Protein AF-0000000069439628 (afdb_homodimer)

pLDDT: mean 94.64, std 6.94, range [62.06, 98.88]

Radius of gyration: 26.9 Å; Cα contacts (8 Å, |Δi|>4): 1834; chains: 2; bounding box: 66×79×62 Å

Foldseek 3Di:
DLQVLLVVLLVVLLVCLVPQPVDDDPVSSVVSVQQSVLLLVQLLCCLVQADAQWWWKDWDAAPSNWAQADDNFKTKIKHKYFQAFKKKKKKFAWDALWKKKWKFPDDDQFLVDDTATPDIDTPVQADADPRRIGMAMEYQDDDDPVDGRYDHDDGGMIMMMIMGGHQPLPIDHMDMTMGTPVCPPHDDDDDDPVSSSSSSNSSSVSSNRRQSRRLNVCVVPEPVDDAQWKDFWDDDGRDHPFKTKIKYKHQADQQKKKKKKFADDPFSKKKKAKAASSSTGDPQLQFQRMHIPSQFDADPVRMGIAIEHCDDLQFRRYHHPVPGSMIMIMMMGGPDPDDGDSNRGMDMDMDGSVCVCVVDPPRVVGGDDPVRVNVSSVVSNVSSCVRVPD/DLQVLLVVLLVVLLVCLCPQPVDDDVVSSVVSVQQSVLLLVQLLCCLVQADAQWWWKDWDAAPSNWAQADDNFKTKIKHKYFQAFKKKKKKFAWDALWKKKWKFPDDDQFLVDDTATPDIDTPVQADADPRRIGMAMEYQDDDDPVDGRYDHDDGGMIMMMIMGGHQPLPIDHMDMTMGTPVCPPHDDDDDDPVSSSSSSNSSSVSSNRRQSRLLNPCVVPEPVDDAQWKDFWDDDGRDHPFKTKIKYKHQADQQKKKKKKFADDPFSKKKKAKAASSNTGDPQLQFQRMHIPSQFDADPVRMGIAIEHCDDLQFRRYHHPVPGSMIMIMMMGGPDPDDGDSNRGMDMDMDGSVCVCVVDPPRVVGGDDPVRRNVSSVVSNVSSCVRVPD

Sequence (780 aa):
MYSEAFTAAIVEAEELIVAAPHIETEADLLEGLQYLAQGIAACTHMAFHTDRDHPFLLSGTGPFTKMGLDNPDTLYFGARVSGEYEYVVTGKRGTTTDLSFQVLGGGDYTDKNVPGSAIAFDDREIHIDSDGSFEVRFGPAPADDSRPNYFTLGPGPAQLVMREVYSDWREQRGSLAIARVDTAGTAPAPLTKEQIEKRYASAGKQLVNRVKTWLQFPKWFYDNLPVNTMTEPRLTPGGLATQFSSVGHYDLADDQAMIITVPKSDAPYQGFQLGSLWYISLDYINHQTSLNSSQAQIDPDGNIRMVVSNTNPGVTNWIETLGHRRAYLQFRWQRADRQLTPADGPTVEVVAVGDIPAKLPHYSQNQISEEGWRSRIAERQTAIGARMLGMYSEAFTAAIVEAEELIVAAPHIETEADLLEGLQYLAQGIAACTHMAFHTDRDHPFLLSGTGPFTKMGLDNPDTLYFGARVSGEYEYVVTGKRGTTTDLSFQVLGGGDYTDKNVPGSAIAFDDREIHIDSDGSFEVRFGPAPADDSRPNYFTLGPGPAQLVMREVYSDWREQRGSLAIARVDTAGTAPAPLTKEQIEKRYASAGKQLVNRVKTWLQFPKWFYDNLPVNTMTEPRLTPGGLATQFSSVGHYDLADDQAMIITVPKSDAPYQGFQLGSLWYISLDYINHQTSLNSSQAQIDPDGNIRMVVSNTNPGVTNWIETLGHRRAYLQFRWQRADRQLTPADGPTVEVVAVGDIPAKLPHYSQNQISEEGWRSRIAERQTAIGARMLG

Nearest PDB structures (foldseek):
  6ans-assembly2_D  TM=8.707E-01  e=3.162E-33  Burkholderia cenocepacia J2315
  3u07-assembly2_B  TM=5.403E-01  e=5.918E-12  Vibrio parahaemolyticus
  3u07-assembly3_C  TM=5.170E-01  e=4.179E-11  Vibrio parahaemolyticus
  3vb9-assembly2_D  TM=4.791E-01  e=4.433E-11  Vibrio parahaemolyticus
  5mjv-assembly1_B  TM=2.381E-01  e=1.085E-01  Echovirus 22 (strain Harris)

Structure (mmCIF, N/CA/C/O backbone):
data_AF-0000000069439628-model_v1
#
loop_
_entity.id
_entity.type
_entity.pdbx_description
1 polymer 'DUF1214 domain-containing protein'
#
loop_
_atom_site.group_PDB
_atom_site.id
_atom_site.type_symbol
_atom_site.label_atom_id
_atom_site.label_alt_id
_atom_site.label_comp_id
_atom_site.label_asym_id
_atom_site.label_entity_id
_atom_site.label_seq_id
_atom_site.pdbx_PDB_ins_code
_atom_site.Cartn_x
_atom_site.Cartn_y
_atom_site.Cartn_z
_atom_site.occupancy
_atom_site.B_iso_or_equiv
_atom_site.auth_seq_id
_atom_site.auth_comp_id
_atom_site.auth_asym_id
_atom_site.auth_atom_id
_atom_site.pdbx_PDB_model_num
ATOM 1 N N . MET A 1 1 ? 16.312 -17.906 18.156 1 90.12 1 MET A N 1
ATOM 2 C CA . MET A 1 1 ? 15.172 -17.594 17.297 1 90.12 1 MET A CA 1
ATOM 3 C C . MET A 1 1 ? 15.531 -16.516 16.281 1 90.12 1 MET A C 1
ATOM 5 O O . MET A 1 1 ? 16.297 -15.602 16.578 1 90.12 1 MET A O 1
ATOM 9 N N . TYR A 1 2 ? 15.18 -16.641 15.102 1 94.56 2 TYR A N 1
ATOM 10 C CA . TYR A 1 2 ? 15.492 -15.711 14.016 1 94.56 2 TYR A CA 1
ATOM 11 C C . TYR A 1 2 ? 14.953 -14.312 14.32 1 94.56 2 TYR A C 1
ATOM 13 O O . TYR A 1 2 ? 15.57 -13.312 13.961 1 94.56 2 TYR A O 1
ATOM 21 N N . SER A 1 3 ? 13.875 -14.234 15.039 1 95.94 3 SER A N 1
ATOM 22 C CA . SER A 1 3 ? 13.188 -12.969 15.258 1 95.94 3 SER A CA 1
ATOM 23 C C . SER A 1 3 ? 13.609 -12.328 16.578 1 95.94 3 SER A C 1
ATOM 25 O O . SER A 1 3 ? 13.086 -11.281 16.969 1 95.94 3 SER A O 1
ATOM 27 N N . GLU A 1 4 ? 14.547 -12.898 17.281 1 97.31 4 GLU A N 1
ATOM 28 C CA . GLU A 1 4 ? 14.914 -12.453 18.609 1 97.31 4 GLU A CA 1
ATOM 29 C C . GLU A 1 4 ? 15.422 -11.016 18.594 1 97.31 4 GLU A C 1
ATOM 31 O O . GLU A 1 4 ? 15 -10.18 19.406 1 97.31 4 GLU A O 1
ATOM 36 N N . ALA A 1 5 ? 16.328 -10.75 17.641 1 97.5 5 ALA A N 1
ATOM 37 C CA . ALA A 1 5 ? 16.875 -9.398 17.547 1 97.5 5 ALA A CA 1
ATOM 38 C C . ALA A 1 5 ? 15.766 -8.375 17.266 1 97.5 5 ALA A C 1
ATOM 40 O O . ALA A 1 5 ? 15.797 -7.266 17.797 1 97.5 5 ALA A O 1
ATOM 41 N N . PHE A 1 6 ? 14.859 -8.766 16.469 1 98.62 6 PHE A N 1
ATOM 42 C CA . PHE A 1 6 ? 13.766 -7.875 16.109 1 98.62 6 PHE A CA 1
ATOM 43 C C . PHE A 1 6 ? 12.852 -7.629 17.297 1 98.62 6 PHE A C 1
ATOM 45 O O . PHE A 1 6 ? 12.492 -6.484 17.578 1 98.62 6 PHE A O 1
ATOM 52 N N . THR A 1 7 ? 12.43 -8.664 18.047 1 98.62 7 THR A N 1
ATOM 53 C CA . THR A 1 7 ? 11.539 -8.5 19.203 1 98.62 7 THR A CA 1
ATOM 54 C C . THR A 1 7 ? 12.227 -7.699 20.297 1 98.62 7 THR A C 1
ATOM 56 O O . THR A 1 7 ? 11.578 -6.895 20.984 1 98.62 7 THR A O 1
ATOM 59 N N . ALA A 1 8 ? 13.531 -7.922 20.5 1 98.5 8 ALA A N 1
ATOM 60 C CA . ALA A 1 8 ? 14.281 -7.117 21.469 1 98.5 8 ALA A CA 1
ATOM 61 C C . ALA A 1 8 ? 14.281 -5.645 21.062 1 98.5 8 ALA A C 1
ATOM 63 O O . ALA A 1 8 ? 14.188 -4.766 21.922 1 98.5 8 ALA A O 1
ATOM 64 N N . ALA A 1 9 ? 14.398 -5.383 19.781 1 98.75 9 ALA A N 1
ATOM 65 C CA . ALA A 1 9 ? 14.391 -4.012 19.266 1 98.75 9 ALA A CA 1
ATOM 66 C C . ALA A 1 9 ? 13.031 -3.355 19.484 1 98.75 9 ALA A C 1
ATOM 68 O O . ALA A 1 9 ? 12.953 -2.15 19.734 1 98.75 9 ALA A O 1
ATOM 69 N N . ILE A 1 10 ? 11.945 -4.117 19.375 1 98.81 10 ILE A N 1
ATOM 70 C CA . ILE A 1 10 ? 10.609 -3.588 19.625 1 98.81 10 ILE A CA 1
ATOM 71 C C . ILE A 1 10 ? 10.523 -3.113 21.078 1 98.81 10 ILE A C 1
ATOM 73 O O . ILE A 1 10 ? 10.008 -2.023 21.344 1 98.81 10 ILE A O 1
ATOM 77 N N . VAL A 1 11 ? 11.039 -3.904 21.969 1 98.44 11 VAL A N 1
ATOM 78 C CA . VAL A 1 11 ? 11.047 -3.557 23.391 1 98.44 11 VAL A CA 1
ATOM 79 C C . VAL A 1 11 ? 11.875 -2.295 23.609 1 98.44 11 VAL A C 1
ATOM 81 O O . VAL A 1 11 ? 11.445 -1.37 24.297 1 98.44 11 VAL A O 1
ATOM 84 N N . GLU A 1 12 ? 13.031 -2.262 23.016 1 98.69 12 GLU A N 1
ATOM 85 C CA . GLU A 1 12 ? 13.906 -1.095 23.125 1 98.69 12 GLU A CA 1
ATOM 86 C C . GLU A 1 12 ? 13.227 0.159 22.594 1 98.69 12 GLU A C 1
ATOM 88 O O . GLU A 1 12 ? 13.258 1.216 23.219 1 98.69 12 GLU A O 1
ATOM 93 N N . ALA A 1 13 ? 12.648 0.042 21.438 1 98.81 13 ALA A N 1
ATOM 94 C CA . ALA A 1 13 ? 11.945 1.172 20.844 1 98.81 13 ALA A CA 1
ATOM 95 C C . ALA A 1 13 ? 10.805 1.649 21.719 1 98.81 13 ALA A C 1
ATOM 97 O O . ALA A 1 13 ? 10.57 2.854 21.859 1 98.81 13 ALA A O 1
ATOM 98 N N . GLU A 1 14 ? 10.062 0.719 22.281 1 98.81 14 GLU A N 1
ATOM 99 C CA . GLU A 1 14 ? 8.984 1.09 23.203 1 98.81 14 GLU A CA 1
ATOM 100 C C . GLU A 1 14 ? 9.523 1.859 24.406 1 98.81 14 GLU A C 1
ATOM 102 O O . GLU A 1 14 ? 8.906 2.83 24.859 1 98.81 14 GLU A O 1
ATOM 107 N N . GLU A 1 15 ? 10.617 1.424 24.922 1 98.62 15 GLU A N 1
ATOM 108 C CA . GLU A 1 15 ? 11.234 2.113 26.062 1 98.62 15 GLU A CA 1
ATOM 109 C C . GLU A 1 15 ? 11.609 3.547 25.688 1 98.62 15 GLU A C 1
ATOM 111 O O . GLU A 1 15 ? 11.43 4.465 26.5 1 98.62 15 GLU A O 1
ATOM 116 N N . LEU A 1 16 ? 12.148 3.723 24.516 1 98.56 16 LEU A N 1
ATOM 117 C CA . LEU A 1 16 ? 12.469 5.062 24.031 1 98.56 16 LEU A CA 1
ATOM 118 C C . LEU A 1 16 ? 11.219 5.926 23.953 1 98.56 16 LEU A C 1
ATOM 120 O O . LEU A 1 16 ? 11.234 7.098 24.328 1 98.56 16 LEU A O 1
ATOM 124 N N . ILE A 1 17 ? 10.141 5.34 23.516 1 98.56 17 ILE A N 1
ATOM 125 C CA . ILE A 1 17 ? 8.891 6.062 23.359 1 98.56 17 ILE A CA 1
ATOM 126 C C . ILE A 1 17 ? 8.328 6.445 24.719 1 98.56 17 ILE A C 1
ATOM 128 O O . ILE A 1 17 ? 7.957 7.598 24.953 1 98.56 17 ILE A O 1
ATOM 132 N N . VAL A 1 18 ? 8.312 5.504 25.625 1 98.12 18 VAL A N 1
ATOM 133 C CA . VAL A 1 18 ? 7.746 5.734 26.953 1 98.12 18 VAL A CA 1
ATOM 134 C C . VAL A 1 18 ? 8.57 6.785 27.688 1 98.12 18 VAL A C 1
ATOM 136 O O . VAL A 1 18 ? 8.023 7.574 28.469 1 98.12 18 VAL A O 1
ATOM 139 N N . ALA A 1 19 ? 9.828 6.898 27.297 1 98.06 19 ALA A N 1
ATOM 140 C CA . ALA A 1 19 ? 10.734 7.793 28.016 1 98.06 19 ALA A CA 1
ATOM 141 C C . ALA A 1 19 ? 10.844 9.141 27.312 1 98.06 19 ALA A C 1
ATOM 143 O O . ALA A 1 19 ? 11.586 10.023 27.75 1 98.06 19 ALA A O 1
ATOM 144 N N . ALA A 1 20 ? 10.164 9.328 26.25 1 97.88 20 ALA A N 1
ATOM 145 C CA . ALA A 1 20 ? 10.312 10.555 25.469 1 97.88 20 ALA A CA 1
ATOM 146 C C . ALA A 1 20 ? 10.008 11.781 26.328 1 97.88 20 ALA A C 1
ATOM 148 O O . ALA A 1 20 ? 8.977 11.836 27 1 97.88 20 ALA A O 1
ATOM 149 N N . PRO A 1 21 ? 10.805 12.844 26.25 1 95.06 21 PRO A N 1
ATOM 150 C CA . PRO A 1 21 ? 10.727 13.953 27.188 1 95.06 21 PRO A CA 1
ATOM 151 C C . PRO A 1 21 ? 9.523 14.859 26.953 1 95.06 21 PRO A C 1
ATOM 153 O O . PRO A 1 21 ? 9.102 15.594 27.844 1 95.06 21 PRO A O 1
ATOM 156 N N . HIS A 1 22 ? 9 14.797 25.766 1 96.19 22 HIS A N 1
ATOM 157 C CA . HIS A 1 22 ? 7.926 15.742 25.484 1 96.19 22 HIS A CA 1
ATOM 158 C C . HIS A 1 22 ? 6.582 15.227 25.984 1 96.19 22 HIS A C 1
ATOM 160 O O . HIS A 1 22 ? 5.582 15.945 25.938 1 96.19 22 HIS A O 1
ATOM 166 N N . ILE A 1 23 ? 6.5 14.016 26.484 1 97.62 23 ILE A N 1
ATOM 167 C CA . ILE A 1 23 ? 5.242 13.445 26.953 1 97.62 23 ILE A CA 1
ATOM 168 C C . ILE A 1 23 ? 4.766 14.195 28.188 1 97.62 23 ILE A C 1
ATOM 170 O O . ILE A 1 23 ? 5.434 14.172 29.234 1 97.62 23 ILE A O 1
ATOM 174 N N . GLU A 1 24 ? 3.658 14.828 28.047 1 95.94 24 GLU A N 1
ATOM 175 C CA . GLU A 1 24 ? 3.049 15.555 29.156 1 95.94 24 GLU A CA 1
ATOM 176 C C . GLU A 1 24 ? 1.692 14.961 29.516 1 95.94 24 GLU A C 1
ATOM 178 O O . GLU A 1 24 ? 1.222 15.125 30.656 1 95.94 24 GLU A O 1
ATOM 183 N N . THR A 1 25 ? 1.059 14.359 28.641 1 96.25 25 THR A N 1
ATOM 184 C CA . THR A 1 25 ? -0.267 13.789 28.844 1 96.25 25 THR A CA 1
ATOM 185 C C . THR A 1 25 ? -0.292 12.32 28.406 1 96.25 25 THR A C 1
ATOM 187 O O . THR A 1 25 ? 0.618 11.859 27.719 1 96.25 25 THR A O 1
ATOM 190 N N . GLU A 1 26 ? -1.339 11.609 28.859 1 97.5 26 GLU A N 1
ATOM 191 C CA . GLU A 1 26 ? -1.538 10.242 28.391 1 97.5 26 GLU A CA 1
ATOM 192 C C . GLU A 1 26 ? -1.72 10.195 26.875 1 97.5 26 GLU A C 1
ATOM 194 O O . GLU A 1 26 ? -1.274 9.25 26.219 1 97.5 26 GLU A O 1
ATOM 199 N N . ALA A 1 27 ? -2.352 11.211 26.312 1 97.5 27 ALA A N 1
ATOM 200 C CA . ALA A 1 27 ? -2.576 11.273 24.875 1 97.5 27 ALA A CA 1
ATOM 201 C C . ALA A 1 27 ? -1.253 11.297 24.109 1 97.5 27 ALA A C 1
ATOM 203 O O . ALA A 1 27 ? -1.129 10.688 23.047 1 97.5 27 ALA A O 1
ATOM 204 N N . ASP A 1 28 ? -0.26 12 24.656 1 98.06 28 ASP A N 1
ATOM 205 C CA . ASP A 1 28 ? 1.065 12.031 24.047 1 98.06 28 ASP A CA 1
ATOM 206 C C . ASP A 1 28 ? 1.665 10.625 23.969 1 98.06 28 ASP A C 1
ATOM 208 O O . ASP A 1 28 ? 2.217 10.234 22.938 1 98.06 28 ASP A O 1
ATOM 212 N N . LEU A 1 29 ? 1.529 9.953 25.078 1 98.56 29 LEU A N 1
ATOM 213 C CA . LEU A 1 29 ? 2.08 8.609 25.156 1 98.56 29 LEU A CA 1
ATOM 214 C C . LEU A 1 29 ? 1.374 7.676 24.172 1 98.56 29 LEU A C 1
ATOM 216 O O . LEU A 1 29 ? 2.027 6.93 23.438 1 98.56 29 LEU A O 1
ATOM 220 N N . LEU A 1 30 ? 0.036 7.703 24.172 1 98.56 30 LEU A N 1
ATOM 221 C CA . LEU A 1 30 ? -0.745 6.801 23.328 1 98.56 30 LEU A CA 1
ATOM 222 C C . LEU A 1 30 ? -0.468 7.062 21.844 1 98.56 30 LEU A C 1
ATOM 224 O O . LEU A 1 30 ? -0.396 6.125 21.047 1 98.56 30 LEU A O 1
ATOM 228 N N . GLU A 1 31 ? -0.285 8.297 21.484 1 98.44 31 GLU A N 1
ATOM 229 C CA . GLU A 1 31 ? 0.115 8.633 20.125 1 98.44 31 GLU A CA 1
ATOM 230 C C . GLU A 1 31 ? 1.469 8.023 19.781 1 98.44 31 GLU A C 1
ATOM 232 O O . GLU A 1 31 ? 1.655 7.5 18.688 1 98.44 31 GLU A O 1
ATOM 237 N N . GLY A 1 32 ? 2.367 8.094 20.719 1 98.75 32 GLY A N 1
ATOM 238 C CA . GLY A 1 32 ? 3.678 7.488 20.531 1 98.75 32 GLY A CA 1
ATOM 239 C C . GLY A 1 32 ? 3.621 5.98 20.344 1 98.75 32 GLY A C 1
ATOM 240 O O . GLY A 1 32 ? 4.375 5.418 19.547 1 98.75 32 GLY A O 1
ATOM 241 N N . LEU A 1 33 ? 2.744 5.348 21.109 1 98.81 33 LEU A N 1
ATOM 242 C CA . LEU A 1 33 ? 2.617 3.898 21.016 1 98.81 33 LEU A CA 1
ATOM 243 C C . LEU A 1 33 ? 1.984 3.492 19.688 1 98.81 33 LEU A C 1
ATOM 245 O O . LEU A 1 33 ? 2.32 2.445 19.141 1 98.81 33 LEU A O 1
ATOM 249 N N . GLN A 1 34 ? 1.053 4.289 19.188 1 98.38 34 GLN A N 1
ATOM 250 C CA . GLN A 1 34 ? 0.552 4.062 17.844 1 98.38 34 GLN A CA 1
ATOM 251 C C . GLN A 1 34 ? 1.653 4.27 16.812 1 98.38 34 GLN A C 1
ATOM 253 O O . GLN A 1 34 ? 1.745 3.52 15.828 1 98.38 34 GLN A O 1
ATOM 258 N N . TYR A 1 35 ? 2.443 5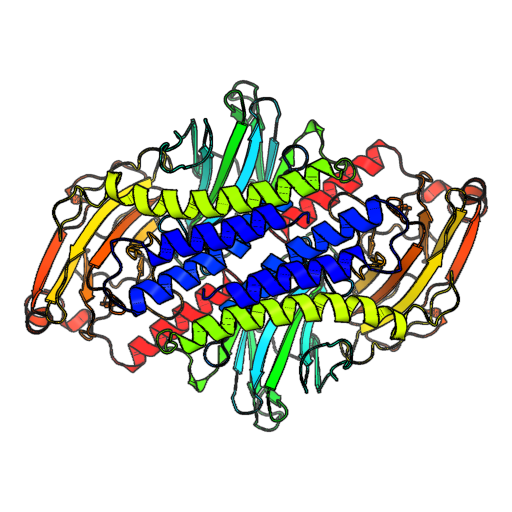.277 17.031 1 98.62 35 TYR A N 1
ATOM 259 C CA . TYR A 1 35 ? 3.596 5.543 16.172 1 98.62 35 TYR A CA 1
ATOM 260 C C . TYR A 1 35 ? 4.543 4.352 16.156 1 98.62 35 TYR A C 1
ATOM 262 O O . TYR A 1 35 ? 5.062 3.982 15.094 1 98.62 35 TYR A O 1
ATOM 270 N N . LEU A 1 36 ? 4.77 3.723 17.25 1 98.81 36 LEU A N 1
ATOM 271 C CA . LEU A 1 36 ? 5.609 2.533 17.359 1 98.81 36 LEU A CA 1
ATOM 272 C C . LEU A 1 36 ? 5.074 1.406 16.484 1 98.81 36 LEU A C 1
ATOM 274 O O . LEU A 1 36 ? 5.828 0.795 15.727 1 98.81 36 LEU A O 1
ATOM 278 N N . ALA A 1 37 ? 3.775 1.158 16.578 1 98.81 37 ALA A N 1
ATOM 279 C CA . ALA A 1 37 ? 3.156 0.092 15.789 1 98.81 37 ALA A CA 1
ATOM 280 C C . ALA A 1 37 ? 3.332 0.337 14.297 1 98.81 37 ALA A C 1
ATOM 282 O O . ALA A 1 37 ? 3.631 -0.589 13.539 1 98.81 37 ALA A O 1
ATOM 283 N N . GLN A 1 38 ? 3.16 1.583 13.906 1 98.25 38 GLN A N 1
ATOM 284 C CA . GLN A 1 38 ? 3.354 1.943 12.5 1 98.25 38 GLN A CA 1
ATOM 285 C C . GLN A 1 38 ? 4.797 1.711 12.07 1 98.25 38 GLN A C 1
ATOM 287 O O . GLN A 1 38 ? 5.047 1.236 10.953 1 98.25 38 GLN A O 1
ATOM 292 N N . GLY A 1 39 ? 5.691 2.027 12.93 1 98.62 39 GLY A N 1
ATOM 293 C CA . GLY A 1 39 ? 7.098 1.789 12.656 1 98.62 39 GLY A CA 1
ATOM 294 C C . GLY A 1 39 ? 7.441 0.317 12.531 1 98.62 39 GLY A C 1
ATOM 295 O O . GLY A 1 39 ? 8.266 -0.066 11.695 1 98.62 39 GLY A O 1
ATOM 296 N N . ILE A 1 40 ? 6.844 -0.513 13.422 1 98.81 40 ILE A N 1
ATOM 297 C CA . ILE A 1 40 ? 7.066 -1.953 13.375 1 98.81 40 ILE A CA 1
ATOM 298 C C . ILE A 1 40 ? 6.691 -2.488 11.992 1 98.81 40 ILE A C 1
ATOM 300 O O . ILE A 1 40 ? 7.477 -3.199 11.359 1 98.81 40 ILE A O 1
ATOM 304 N N . ALA A 1 41 ? 5.566 -2.115 11.516 1 98.06 41 ALA A N 1
ATOM 305 C CA . ALA A 1 41 ? 5.102 -2.572 10.211 1 98.06 41 ALA A CA 1
ATOM 306 C C . ALA A 1 41 ? 6 -2.045 9.094 1 98.06 41 ALA A C 1
ATOM 308 O O . ALA A 1 41 ? 6.438 -2.807 8.227 1 98.06 41 ALA A O 1
ATOM 309 N N . ALA A 1 42 ? 6.309 -0.782 9.133 1 97.5 42 ALA A N 1
ATOM 310 C CA . ALA A 1 42 ? 7.062 -0.127 8.07 1 97.5 42 ALA A CA 1
ATOM 311 C C . ALA A 1 42 ? 8.484 -0.682 7.984 1 97.5 42 ALA A C 1
ATOM 313 O O . ALA A 1 42 ? 8.977 -0.97 6.891 1 97.5 42 ALA A O 1
ATOM 314 N N . CYS A 1 43 ? 9.141 -0.85 9.102 1 98.31 43 CYS A N 1
ATOM 315 C CA . CYS A 1 43 ? 10.531 -1.29 9.109 1 98.31 43 CYS A CA 1
ATOM 316 C C . CYS A 1 43 ? 10.641 -2.76 8.719 1 98.31 43 CYS A C 1
ATOM 318 O O . CYS A 1 43 ? 11.609 -3.164 8.07 1 98.31 43 CYS A O 1
ATOM 320 N N . THR A 1 44 ? 9.664 -3.562 9.156 1 98.5 44 THR A N 1
ATOM 321 C CA . THR A 1 44 ? 9.633 -4.949 8.711 1 98.5 44 THR A CA 1
ATOM 322 C C . THR A 1 44 ? 9.5 -5.031 7.195 1 98.5 44 THR A C 1
ATOM 324 O O . THR A 1 44 ? 10.258 -5.738 6.535 1 98.5 44 THR A O 1
ATOM 327 N N . HIS A 1 45 ? 8.609 -4.309 6.66 1 96.69 45 HIS A N 1
ATOM 328 C CA . HIS A 1 45 ? 8.375 -4.281 5.219 1 96.69 45 HIS A CA 1
ATOM 329 C C . HIS A 1 45 ? 9.633 -3.873 4.461 1 96.69 45 HIS A C 1
ATOM 331 O O . HIS A 1 45 ? 10.031 -4.551 3.512 1 96.69 45 HIS A O 1
ATOM 337 N N . MET A 1 46 ? 10.266 -2.857 4.902 1 96.19 46 MET A N 1
ATOM 338 C CA . MET A 1 46 ? 11.445 -2.344 4.211 1 96.19 46 MET A CA 1
ATOM 339 C C . MET A 1 46 ? 12.594 -3.348 4.27 1 96.19 46 MET A C 1
ATOM 341 O O . MET A 1 46 ? 13.242 -3.609 3.26 1 96.19 46 MET A O 1
ATOM 345 N N . ALA A 1 47 ? 12.773 -3.887 5.426 1 97.5 47 ALA A N 1
ATOM 346 C CA . ALA A 1 47 ? 13.914 -4.781 5.625 1 97.5 47 ALA A CA 1
ATOM 347 C C . ALA A 1 47 ? 13.773 -6.043 4.777 1 97.5 47 ALA A C 1
ATOM 349 O O . ALA A 1 47 ? 14.773 -6.59 4.297 1 97.5 47 ALA A O 1
ATOM 350 N N . PHE A 1 48 ? 12.586 -6.445 4.574 1 97.44 48 PHE A N 1
ATOM 351 C CA . PHE A 1 48 ? 12.398 -7.738 3.926 1 97.44 48 PHE A CA 1
ATOM 352 C C . PHE A 1 48 ? 12.18 -7.566 2.428 1 97.44 48 PHE A C 1
ATOM 354 O O . PHE A 1 48 ? 12.312 -8.523 1.662 1 97.44 48 PHE A O 1
ATOM 361 N N . HIS A 1 49 ? 11.883 -6.359 1.922 1 95.81 49 HIS A N 1
ATOM 362 C CA . HIS A 1 49 ? 11.438 -6.273 0.533 1 95.81 49 HIS A CA 1
ATOM 363 C C . HIS A 1 49 ? 12.305 -5.301 -0.259 1 95.81 49 HIS A C 1
ATOM 365 O O . HIS A 1 49 ? 12.039 -5.039 -1.434 1 95.81 49 HIS A O 1
ATOM 371 N N . THR A 1 50 ? 13.32 -4.797 0.392 1 94.19 50 THR A N 1
ATOM 372 C CA . THR A 1 50 ? 14.344 -4.059 -0.339 1 94.19 50 THR A CA 1
ATOM 373 C C . THR A 1 50 ? 15.352 -5.016 -0.966 1 94.19 50 THR A C 1
ATOM 375 O O . THR A 1 50 ? 15.836 -5.938 -0.306 1 94.19 50 THR A O 1
ATOM 378 N N . ASP A 1 51 ? 15.578 -4.855 -2.182 1 93.44 51 ASP A N 1
ATOM 379 C CA . ASP A 1 51 ? 16.578 -5.621 -2.914 1 93.44 51 ASP A CA 1
ATOM 380 C C . ASP A 1 51 ? 17.422 -4.715 -3.805 1 93.44 51 ASP A C 1
ATOM 382 O O . ASP A 1 51 ? 16.891 -3.969 -4.625 1 93.44 51 ASP A O 1
ATOM 386 N N . ARG A 1 52 ? 18.703 -4.777 -3.684 1 89.25 52 ARG A N 1
ATOM 387 C CA . ARG A 1 52 ? 19.594 -3.871 -4.414 1 89.25 52 ARG A CA 1
ATOM 388 C C . ARG A 1 52 ? 19.75 -4.316 -5.863 1 89.25 52 ARG A C 1
ATOM 390 O O . ARG A 1 52 ? 19.984 -3.488 -6.75 1 89.25 52 ARG A O 1
ATOM 397 N N . ASP A 1 53 ? 19.609 -5.59 -6.047 1 95.25 53 ASP A N 1
ATOM 398 C CA . ASP A 1 53 ? 19.812 -6.117 -7.391 1 95.25 53 ASP A CA 1
ATOM 399 C C . ASP A 1 53 ? 18.516 -6.152 -8.18 1 95.25 53 ASP A C 1
ATOM 401 O O . ASP A 1 53 ? 18.516 -6.062 -9.406 1 95.25 53 ASP A O 1
ATOM 405 N N . HIS A 1 54 ? 17.422 -6.324 -7.531 1 96.75 54 HIS A N 1
ATOM 406 C CA . HIS A 1 54 ? 16.078 -6.305 -8.109 1 96.75 54 HIS A CA 1
ATOM 407 C C . HIS A 1 54 ? 15.172 -5.332 -7.367 1 96.75 54 HIS A C 1
ATOM 409 O O . HIS A 1 54 ? 14.25 -5.746 -6.66 1 96.75 54 HIS A O 1
ATOM 415 N N . PRO A 1 55 ? 15.453 -4.051 -7.645 1 95.94 55 PRO A N 1
ATOM 416 C CA . PRO A 1 55 ? 14.742 -3.033 -6.863 1 95.94 55 PRO A CA 1
ATOM 417 C C . PRO A 1 55 ? 13.242 -3.004 -7.152 1 95.94 55 PRO A C 1
ATOM 419 O O . PRO A 1 55 ? 12.82 -3.346 -8.258 1 95.94 55 PRO A O 1
ATOM 422 N N . PHE A 1 56 ? 12.477 -2.695 -6.219 1 95.69 56 PHE A N 1
ATOM 423 C CA . PHE A 1 56 ? 11.039 -2.438 -6.25 1 95.69 56 PHE A CA 1
ATOM 424 C C . PHE A 1 56 ? 10.711 -1.131 -5.539 1 95.69 56 PHE A C 1
ATOM 426 O O . PHE A 1 56 ? 11.289 -0.819 -4.496 1 95.69 56 PHE A O 1
ATOM 433 N N . LEU A 1 57 ? 9.844 -0.36 -6.137 1 95.56 57 LEU A N 1
ATOM 434 C CA . LEU A 1 57 ? 9.445 0.869 -5.457 1 95.56 57 LEU A CA 1
ATOM 435 C C . LEU A 1 57 ? 8.562 0.562 -4.254 1 95.56 57 LEU A C 1
ATOM 437 O O . LEU A 1 57 ? 7.504 -0.053 -4.402 1 95.56 57 LEU A O 1
ATOM 441 N N . LEU A 1 58 ? 8.992 0.995 -3.131 1 94.75 58 LEU A N 1
ATOM 442 C CA . LEU A 1 58 ? 8.211 0.821 -1.913 1 94.75 58 LEU A CA 1
ATOM 443 C C . LEU A 1 58 ? 7.562 2.135 -1.493 1 94.75 58 LEU A C 1
ATOM 445 O O . LEU A 1 58 ? 8.18 3.197 -1.591 1 94.75 58 LEU A O 1
ATOM 449 N N . SER A 1 59 ? 6.344 2.012 -1.064 1 91.69 59 SER A N 1
ATOM 450 C CA . SER A 1 59 ? 5.656 3.184 -0.527 1 91.69 59 SER A CA 1
ATOM 451 C C . SER A 1 59 ? 6.316 3.668 0.76 1 91.69 59 SER A C 1
ATOM 453 O O . SER A 1 59 ? 6.625 2.867 1.645 1 91.69 59 SER A O 1
ATOM 455 N N . GLY A 1 60 ? 6.535 4.906 0.773 1 90.19 60 GLY A N 1
ATOM 456 C CA . GLY A 1 60 ? 7.125 5.508 1.959 1 90.19 60 GLY A CA 1
ATOM 457 C C . GLY A 1 60 ? 6.098 5.863 3.02 1 90.19 60 GLY A C 1
ATOM 458 O O . GLY A 1 60 ? 5.176 5.09 3.283 1 90.19 60 GLY A O 1
ATOM 459 N N . THR A 1 61 ? 6.316 6.973 3.633 1 93.88 61 THR A N 1
ATOM 460 C CA . THR A 1 61 ? 5.445 7.434 4.707 1 93.88 61 THR A CA 1
ATOM 461 C C . THR A 1 61 ? 4.059 7.781 4.168 1 93.88 61 THR A C 1
ATOM 463 O O . THR A 1 61 ? 3.916 8.133 2.992 1 93.88 61 THR A O 1
ATOM 466 N N . GLY A 1 62 ? 3.066 7.637 4.887 1 94.12 62 GLY A N 1
ATOM 467 C CA . GLY A 1 62 ? 1.664 7.91 4.621 1 94.12 62 GLY A CA 1
ATOM 468 C C . GLY A 1 62 ? 0.805 7.898 5.871 1 94.12 62 GLY A C 1
ATOM 469 O O . GLY A 1 62 ? 1.323 7.973 6.984 1 94.12 62 GLY A O 1
ATOM 470 N N . PRO A 1 63 ? -0.458 7.82 5.656 1 94.75 63 PRO A N 1
ATOM 471 C CA . PRO A 1 63 ? -1.358 7.938 6.809 1 94.75 63 PRO A CA 1
ATOM 472 C C . PRO A 1 63 ? -1.151 6.824 7.836 1 94.75 63 PRO A C 1
ATOM 474 O O . PRO A 1 63 ? -1.478 7 9.008 1 94.75 63 PRO A O 1
ATOM 477 N N . PHE A 1 64 ? -0.521 5.719 7.398 1 95.69 64 PHE A N 1
ATOM 478 C CA . PHE A 1 64 ? -0.465 4.562 8.281 1 95.69 64 PHE A CA 1
ATOM 479 C C . PHE A 1 64 ? 0.978 4.207 8.617 1 95.69 64 PHE A C 1
ATOM 481 O O . PHE A 1 64 ? 1.243 3.152 9.203 1 95.69 64 PHE A O 1
ATOM 488 N N . THR A 1 65 ? 1.878 4.977 8.133 1 96.31 65 THR A N 1
ATOM 489 C CA . THR A 1 65 ? 3.299 4.801 8.414 1 96.31 65 THR A CA 1
ATOM 490 C C . THR A 1 65 ? 4 6.148 8.523 1 96.31 65 THR A C 1
ATOM 492 O O . THR A 1 65 ? 5.035 6.371 7.891 1 96.31 65 THR A O 1
ATOM 495 N N . LYS A 1 66 ? 3.5 6.965 9.312 1 97.19 66 LYS A N 1
ATOM 496 C CA . LYS A 1 66 ? 3.934 8.359 9.398 1 97.19 66 LYS A CA 1
ATOM 497 C C . LYS A 1 66 ? 5.352 8.453 9.953 1 97.19 66 LYS A C 1
ATOM 499 O O . LYS A 1 66 ? 5.73 7.695 10.844 1 97.19 66 LYS A O 1
ATOM 504 N N . MET A 1 67 ? 6.086 9.344 9.445 1 97.06 67 MET A N 1
ATOM 505 C CA . MET A 1 67 ? 7.398 9.719 9.961 1 97.06 67 MET A CA 1
ATOM 506 C C . MET A 1 67 ? 7.883 11.016 9.32 1 97.06 67 MET A C 1
ATOM 508 O O . MET A 1 67 ? 7.398 11.414 8.258 1 97.06 67 MET A O 1
ATOM 512 N N . GLY A 1 68 ? 8.742 11.695 9.961 1 95.56 68 GLY A N 1
ATOM 513 C CA . GLY A 1 68 ? 9.461 12.828 9.391 1 95.56 68 GLY A CA 1
ATOM 514 C C . GLY A 1 68 ? 8.539 13.945 8.945 1 95.56 68 GLY A C 1
ATOM 515 O O . GLY A 1 68 ? 8.742 14.539 7.887 1 95.56 68 GLY A O 1
ATOM 516 N N . LEU A 1 69 ? 7.488 14.102 9.664 1 96.75 69 LEU A N 1
ATOM 517 C CA . LEU A 1 69 ? 6.477 15.102 9.336 1 96.75 69 LEU A CA 1
ATOM 518 C C . LEU A 1 69 ? 6 14.945 7.898 1 96.75 69 LEU A C 1
ATOM 520 O O . LEU A 1 69 ? 6.172 15.852 7.082 1 96.75 69 LEU A O 1
ATOM 524 N N . ASP A 1 70 ? 5.406 13.82 7.648 1 96.44 70 ASP A N 1
ATOM 525 C CA . ASP A 1 70 ? 4.895 13.445 6.336 1 96.44 70 ASP A CA 1
ATOM 526 C C . ASP A 1 70 ? 3.859 14.445 5.836 1 96.44 70 ASP A C 1
ATOM 528 O O . ASP A 1 70 ? 3.068 14.977 6.621 1 96.44 70 ASP A O 1
ATOM 532 N N . ASN A 1 71 ? 3.898 14.719 4.547 1 96.75 71 ASN A N 1
ATOM 533 C CA . ASN A 1 71 ? 3.012 15.664 3.883 1 96.75 71 ASN A CA 1
ATOM 534 C C . ASN A 1 71 ? 1.69 15.016 3.484 1 96.75 71 ASN A C 1
ATOM 536 O O . ASN A 1 71 ? 1.667 14.109 2.652 1 96.75 71 ASN A O 1
ATOM 540 N N . PRO A 1 72 ? 0.54 15.469 4.051 1 97.38 72 PRO A N 1
ATOM 541 C CA . PRO A 1 72 ? -0.767 14.891 3.723 1 97.38 72 PRO A CA 1
ATOM 542 C C . PRO A 1 72 ? -1.086 14.969 2.23 1 97.38 72 PRO A C 1
ATOM 544 O O . PRO A 1 72 ? -2.021 14.312 1.762 1 97.38 72 PRO A O 1
ATOM 547 N N . ASP A 1 73 ? -0.288 15.773 1.472 1 97.69 73 ASP A N 1
ATOM 548 C CA . ASP A 1 73 ? -0.593 16.016 0.066 1 97.69 73 ASP A CA 1
ATOM 549 C C . ASP A 1 73 ? 0.332 15.219 -0.848 1 97.69 73 ASP A C 1
ATOM 551 O O . ASP A 1 73 ? 0.359 15.438 -2.061 1 97.69 73 ASP A O 1
ATOM 555 N N . THR A 1 74 ? 1.093 14.297 -0.271 1 96.5 74 THR A N 1
ATOM 556 C CA . THR A 1 74 ? 2.148 13.695 -1.077 1 96.5 74 THR A CA 1
ATOM 557 C C . THR A 1 74 ? 2.115 12.172 -0.963 1 96.5 74 THR A C 1
ATOM 559 O O . THR A 1 74 ? 1.935 11.625 0.1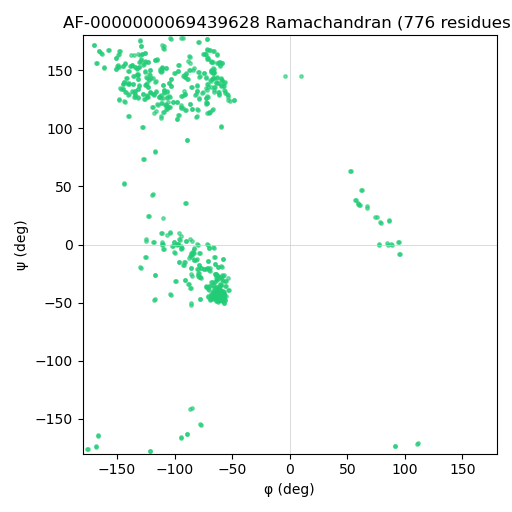3 1 96.5 74 THR A O 1
ATOM 562 N N . LEU A 1 75 ? 2.207 11.484 -2.092 1 95.44 75 LEU A N 1
ATOM 563 C CA . LEU A 1 75 ? 2.582 10.07 -2.129 1 95.44 75 LEU A CA 1
ATOM 564 C C . LEU A 1 75 ? 4.09 9.914 -2.289 1 95.44 75 LEU A C 1
ATOM 566 O O . LEU A 1 75 ? 4.688 10.516 -3.186 1 95.44 75 LEU A O 1
ATOM 570 N N . TYR A 1 76 ? 4.688 9.086 -1.394 1 94.81 76 TYR A N 1
ATOM 571 C CA . TYR A 1 76 ? 6.133 8.867 -1.4 1 94.81 76 TYR A CA 1
ATOM 572 C C . TYR A 1 76 ? 6.465 7.453 -1.874 1 94.81 76 TYR A C 1
ATOM 574 O O . TYR A 1 76 ? 5.848 6.484 -1.432 1 94.81 76 TYR A O 1
ATOM 582 N N . PHE A 1 77 ? 7.48 7.371 -2.725 1 93.44 77 PHE A N 1
ATOM 583 C CA . PHE A 1 77 ? 8.023 6.098 -3.176 1 93.44 77 PHE A CA 1
ATOM 584 C C . PHE A 1 77 ? 9.547 6.113 -3.131 1 93.44 77 PHE A C 1
ATOM 586 O O . PHE A 1 77 ? 10.164 7.168 -3.283 1 93.44 77 PHE A O 1
ATOM 593 N N . GLY A 1 78 ? 10.086 4.988 -2.975 1 93.25 78 GLY A N 1
ATOM 594 C CA . GLY A 1 78 ? 11.539 4.996 -3.012 1 93.25 78 GLY A CA 1
ATOM 595 C C . GLY A 1 78 ? 12.133 3.613 -3.207 1 93.25 78 GLY A C 1
ATOM 596 O O . GLY A 1 78 ? 11.43 2.607 -3.1 1 93.25 78 GLY A O 1
ATOM 597 N N . ALA A 1 79 ? 13.359 3.578 -3.545 1 95.25 79 ALA A N 1
ATOM 598 C CA . ALA A 1 79 ? 14.172 2.375 -3.705 1 95.25 79 ALA A CA 1
ATOM 599 C C . ALA A 1 79 ? 15.641 2.66 -3.414 1 95.25 79 ALA A C 1
ATOM 601 O O . ALA A 1 79 ? 16.109 3.787 -3.598 1 95.25 79 ALA A O 1
ATOM 602 N N . ARG A 1 80 ? 16.297 1.632 -2.967 1 94.94 80 ARG A N 1
ATOM 603 C CA . ARG A 1 80 ? 17.75 1.733 -2.82 1 94.94 80 ARG A CA 1
ATOM 604 C C . ARG A 1 80 ? 18.453 1.517 -4.156 1 94.94 80 ARG A C 1
ATOM 606 O O . ARG A 1 80 ? 18.094 0.604 -4.906 1 94.94 80 ARG A O 1
ATOM 613 N N . VAL A 1 81 ? 19.375 2.385 -4.473 1 95.44 81 VAL A N 1
ATOM 614 C CA . VAL A 1 81 ? 20.141 2.281 -5.703 1 95.44 81 VAL A CA 1
ATOM 615 C C . VAL A 1 81 ? 21.641 2.385 -5.391 1 95.44 81 VAL A C 1
ATOM 617 O O . VAL A 1 81 ? 22.016 2.555 -4.234 1 95.44 81 VAL A O 1
ATOM 620 N N . SER A 1 82 ? 22.469 2.133 -6.355 1 94.94 82 SER A N 1
ATOM 621 C CA . SER A 1 82 ? 23.922 2.221 -6.246 1 94.94 82 SER A CA 1
ATOM 622 C C . SER A 1 82 ? 24.531 2.914 -7.465 1 94.94 82 SER A C 1
ATOM 624 O O . SER A 1 82 ? 24.141 2.648 -8.602 1 94.94 82 SER A O 1
ATOM 626 N N . GLY A 1 83 ? 25.5 3.771 -7.219 1 94.06 83 GLY A N 1
ATOM 627 C CA . GLY A 1 83 ? 26.156 4.48 -8.305 1 94.06 83 GLY A CA 1
ATOM 628 C C . GLY A 1 83 ? 26.969 3.568 -9.211 1 94.06 83 GLY A C 1
ATOM 629 O O . GLY A 1 83 ? 27.516 4.016 -10.219 1 94.06 83 GLY A O 1
ATOM 630 N N . GLU A 1 84 ? 27 2.312 -8.883 1 95.94 84 GLU A N 1
ATOM 631 C CA . GLU A 1 84 ? 27.75 1.335 -9.672 1 95.94 84 GLU A CA 1
ATOM 632 C C . GLU A 1 84 ? 26.922 0.806 -10.836 1 95.94 84 GLU A C 1
ATOM 634 O O . GLU A 1 84 ? 27.453 0.243 -11.789 1 95.94 84 GLU A O 1
ATOM 639 N N . TYR A 1 85 ? 25.656 0.956 -10.727 1 97.56 85 TYR A N 1
ATOM 640 C CA . TYR A 1 85 ? 24.766 0.326 -11.703 1 97.56 85 TYR A CA 1
ATOM 641 C C . TYR A 1 85 ? 23.828 1.349 -12.32 1 97.56 85 TYR A C 1
ATOM 643 O O . TYR A 1 85 ? 23.734 2.484 -11.852 1 97.56 85 TYR A O 1
ATOM 651 N N . GLU A 1 86 ? 23.234 0.954 -13.383 1 97.31 86 GLU A N 1
ATOM 652 C CA . GLU A 1 86 ? 22.25 1.787 -14.055 1 97.31 86 GLU A CA 1
ATOM 653 C C . GLU A 1 86 ? 20.828 1.298 -13.766 1 97.31 86 GLU A C 1
ATOM 655 O O . GLU A 1 86 ? 20.578 0.092 -13.758 1 97.31 86 GLU A O 1
ATOM 660 N N . TYR A 1 87 ? 19.969 2.207 -13.492 1 97.94 87 TYR A N 1
ATOM 661 C CA . TYR A 1 87 ? 18.562 1.946 -13.203 1 97.94 87 TYR A CA 1
ATOM 662 C C . TYR A 1 87 ? 17.656 2.686 -14.188 1 97.94 87 TYR A C 1
ATOM 664 O O . TYR A 1 87 ? 18.031 3.744 -14.703 1 97.94 87 TYR A O 1
ATOM 672 N N . VAL A 1 88 ? 16.516 2.111 -14.43 1 97.69 88 VAL A N 1
ATOM 673 C CA . VAL A 1 88 ? 15.516 2.754 -15.273 1 97.69 88 VAL A CA 1
ATOM 674 C C . VAL A 1 88 ? 14.188 2.83 -14.523 1 97.69 88 VAL A C 1
ATOM 676 O O . VAL A 1 88 ? 13.734 1.839 -13.953 1 97.69 88 VAL A O 1
ATOM 679 N N . VAL A 1 89 ? 13.641 4.039 -14.422 1 97.38 89 VAL A N 1
ATOM 680 C CA . VAL A 1 89 ? 12.281 4.266 -13.922 1 97.38 89 VAL A CA 1
ATOM 681 C C . VAL A 1 89 ? 11.336 4.504 -15.094 1 97.38 89 VAL A C 1
ATOM 683 O O . VAL A 1 89 ? 11.586 5.367 -15.938 1 97.38 89 VAL A O 1
ATOM 686 N N . THR A 1 90 ? 10.336 3.699 -15.164 1 96.81 90 THR A N 1
ATOM 687 C CA . THR A 1 90 ? 9.281 3.887 -16.156 1 96.81 90 THR A CA 1
ATOM 688 C C . THR A 1 90 ? 7.969 4.266 -15.477 1 96.81 90 THR A C 1
ATOM 690 O O . THR A 1 90 ? 7.734 3.902 -14.32 1 96.81 90 THR A O 1
ATOM 693 N N . GLY A 1 91 ? 7.184 5.062 -16.234 1 94.94 91 GLY A N 1
ATOM 694 C CA . GLY A 1 91 ? 5.918 5.438 -15.625 1 94.94 91 GLY A CA 1
ATOM 695 C C . GLY A 1 91 ? 4.973 6.121 -16.594 1 94.94 91 GLY A C 1
ATOM 696 O O . GLY A 1 91 ? 5.309 6.32 -17.766 1 94.94 91 GLY A O 1
ATOM 697 N N . LYS A 1 92 ? 3.783 6.32 -16.141 1 95.81 92 LYS A N 1
ATOM 698 C CA . LYS A 1 92 ? 2.779 7.188 -16.75 1 95.81 92 LYS A CA 1
ATOM 699 C C . LYS A 1 92 ? 2.477 8.391 -15.852 1 95.81 92 LYS A C 1
ATOM 701 O O . LYS A 1 92 ? 2.178 8.227 -14.664 1 95.81 92 LYS A O 1
ATOM 706 N N . ARG A 1 93 ? 2.598 9.555 -16.469 1 97 93 ARG A N 1
ATOM 707 C CA . ARG A 1 93 ? 2.359 10.773 -15.703 1 97 93 ARG A CA 1
ATOM 708 C C . ARG A 1 93 ? 0.874 10.953 -15.406 1 97 93 ARG A C 1
ATOM 710 O O . ARG A 1 93 ? 0.041 10.898 -16.312 1 97 93 ARG A O 1
ATOM 717 N N . GLY A 1 94 ? 0.481 11.055 -14.203 1 94 94 GLY A N 1
ATOM 718 C CA . GLY A 1 94 ? -0.888 11.383 -13.836 1 94 94 GLY A CA 1
ATOM 719 C C . GLY A 1 94 ? -1.202 12.859 -13.984 1 94 94 GLY A C 1
ATOM 720 O O . GLY A 1 94 ? -0.61 13.547 -14.82 1 94 94 GLY A O 1
ATOM 721 N N . THR A 1 95 ? -2.191 13.32 -13.211 1 95.31 95 THR A N 1
ATOM 722 C CA . THR A 1 95 ? -2.605 14.719 -13.344 1 95.31 95 THR A CA 1
ATOM 723 C C . THR A 1 95 ? -2.242 15.508 -12.094 1 95.31 95 THR A C 1
ATOM 725 O O . THR A 1 95 ? -2.697 16.641 -11.914 1 95.31 95 THR A O 1
ATOM 728 N N . THR A 1 96 ? -1.456 14.906 -11.195 1 95.94 96 THR A N 1
ATOM 729 C CA . THR A 1 96 ? -1.073 15.555 -9.953 1 95.94 96 THR A CA 1
ATOM 730 C C . THR A 1 96 ? -0.24 16.812 -10.227 1 95.94 96 THR A C 1
ATOM 732 O O . THR A 1 96 ? 0.245 17 -11.344 1 95.94 96 THR A O 1
ATOM 735 N N . THR A 1 97 ? -0.123 17.609 -9.273 1 97.12 97 THR A N 1
ATOM 736 C CA . THR A 1 97 ? 0.501 18.922 -9.406 1 97.12 97 THR A CA 1
ATOM 737 C C . THR A 1 97 ? 1.991 18.781 -9.711 1 97.12 97 THR A C 1
ATOM 739 O O . THR A 1 97 ? 2.547 19.562 -10.492 1 97.12 97 THR A O 1
ATOM 742 N N . ASP A 1 98 ? 2.574 17.859 -9.055 1 95.69 98 ASP A N 1
ATOM 743 C CA . ASP A 1 98 ? 4.023 17.703 -9.164 1 95.69 98 ASP A CA 1
ATOM 744 C C . ASP A 1 98 ? 4.438 16.234 -9.102 1 95.69 98 ASP A C 1
ATOM 746 O O . ASP A 1 98 ? 3.814 15.445 -8.398 1 95.69 98 ASP A O 1
ATOM 750 N N . LEU A 1 99 ? 5.344 15.828 -9.914 1 96.19 99 LEU A N 1
ATOM 751 C CA . LEU A 1 99 ? 6.129 14.602 -9.805 1 96.19 99 LEU A CA 1
ATOM 752 C C . LEU A 1 99 ? 7.617 14.922 -9.695 1 96.19 99 LEU A C 1
ATOM 754 O O . LEU A 1 99 ? 8.195 15.523 -10.602 1 96.19 99 LEU A O 1
ATOM 758 N N . SER A 1 100 ? 8.227 14.531 -8.578 1 95.44 100 SER A N 1
ATOM 759 C CA . SER A 1 100 ? 9.617 14.906 -8.367 1 95.44 100 SER A CA 1
ATOM 760 C C . SER A 1 100 ? 10.477 13.68 -8.047 1 95.44 100 SER A C 1
ATOM 762 O O . SER A 1 100 ? 9.953 12.656 -7.598 1 95.44 100 SER A O 1
ATOM 764 N N . PHE A 1 101 ? 11.75 13.805 -8.344 1 94.88 101 PHE A N 1
ATOM 765 C CA . PHE A 1 101 ? 12.773 12.789 -8.125 1 94.88 101 PHE A CA 1
ATOM 766 C C . PHE A 1 101 ? 13.922 13.352 -7.289 1 94.88 101 PHE A C 1
ATOM 768 O O . PHE A 1 101 ? 14.344 14.492 -7.484 1 94.88 101 PHE A O 1
ATOM 775 N N . GLN A 1 102 ? 14.367 12.57 -6.363 1 94.06 102 GLN A N 1
ATOM 776 C CA . GLN A 1 102 ? 15.484 12.961 -5.52 1 94.06 102 GLN A CA 1
ATOM 777 C C . GLN A 1 102 ? 16.391 11.766 -5.211 1 94.06 102 GLN A C 1
ATOM 779 O O . GLN A 1 102 ? 15.891 10.672 -4.918 1 94.06 102 GLN A O 1
ATOM 784 N N . VAL A 1 103 ? 17.641 11.961 -5.387 1 93.19 103 VAL A N 1
ATOM 785 C CA . VAL A 1 103 ? 18.609 10.953 -4.973 1 93.19 103 VAL A CA 1
ATOM 786 C C . VAL A 1 103 ? 19.359 11.422 -3.727 1 93.19 103 VAL A C 1
ATOM 788 O O . VAL A 1 103 ? 20.016 12.469 -3.746 1 93.19 103 VAL A O 1
ATOM 791 N N . LEU A 1 104 ? 19.188 10.695 -2.668 1 88.25 104 LEU A N 1
ATOM 792 C CA . LEU A 1 104 ? 19.875 10.984 -1.415 1 88.25 104 LEU A CA 1
ATOM 793 C C . LEU A 1 104 ? 21.125 10.125 -1.286 1 88.25 104 LEU A C 1
ATOM 795 O O . LEU A 1 104 ? 21.047 8.898 -1.237 1 88.25 104 LEU A O 1
ATOM 799 N N . GLY A 1 105 ? 22.281 10.914 -1.384 1 79 105 GLY A N 1
ATOM 800 C CA . GLY A 1 105 ? 23.547 10.227 -1.276 1 79 105 GLY A CA 1
ATOM 801 C C . GLY A 1 105 ? 24.016 10.055 0.157 1 79 105 GLY A C 1
ATOM 802 O O . GLY A 1 105 ? 23.641 10.828 1.036 1 79 105 GLY A O 1
ATOM 803 N N . GLY A 1 106 ? 24.922 9.164 0.462 1 65.5 106 GLY A N 1
ATOM 804 C CA . GLY A 1 106 ? 25.656 9.07 1.717 1 65.5 106 GLY A CA 1
ATOM 805 C C . GLY A 1 106 ? 24.844 8.43 2.83 1 65.5 106 GLY A C 1
ATOM 806 O O . GLY A 1 106 ? 25.109 8.664 4.012 1 65.5 106 GLY A O 1
ATOM 807 N N . GLY A 1 107 ? 23.875 7.766 2.535 1 65.62 107 GLY A N 1
ATOM 808 C CA . GLY A 1 107 ? 23.203 7.035 3.594 1 65.62 107 GLY A CA 1
ATOM 809 C C . GLY A 1 107 ? 21.812 7.578 3.912 1 65.62 107 GLY A C 1
ATOM 810 O O . GLY A 1 107 ? 21.312 8.453 3.207 1 65.62 107 GLY A O 1
ATOM 811 N N . ASP A 1 108 ? 21.203 7.027 5.059 1 67 108 ASP A N 1
ATOM 812 C CA . ASP A 1 108 ? 19.844 7.336 5.5 1 67 108 ASP A CA 1
ATOM 813 C C . ASP A 1 108 ? 19.844 8.422 6.574 1 67 108 ASP A C 1
ATOM 815 O O . ASP A 1 108 ? 20.906 8.734 7.141 1 67 108 ASP A O 1
ATOM 819 N N . TYR A 1 109 ? 18.75 9.148 6.695 1 67.19 109 TYR A N 1
ATOM 820 C CA . TYR A 1 109 ? 18.547 9.961 7.891 1 67.19 109 TYR A CA 1
ATOM 821 C C . TYR A 1 109 ? 18.812 9.141 9.156 1 67.19 109 TYR A C 1
ATOM 823 O O . TYR A 1 109 ? 18.312 8.023 9.289 1 67.19 109 TYR A O 1
ATOM 831 N N . THR A 1 110 ? 19.734 9.664 10 1 73.69 110 THR A N 1
ATOM 832 C CA . THR A 1 110 ? 19.969 9.094 11.32 1 73.69 110 THR A CA 1
ATOM 833 C C . THR A 1 110 ? 19.938 10.172 12.398 1 73.69 110 THR A C 1
ATOM 835 O O . THR A 1 110 ? 19.672 11.336 12.102 1 73.69 110 THR A O 1
ATOM 838 N N . ASP A 1 111 ? 20.047 9.828 13.609 1 69.88 111 ASP A N 1
ATOM 839 C CA . ASP A 1 111 ? 20.078 10.789 14.703 1 69.88 111 ASP A CA 1
ATOM 840 C C . ASP A 1 111 ? 21.406 11.555 14.719 1 69.88 111 ASP A C 1
ATOM 842 O O . ASP A 1 111 ? 21.594 12.461 15.531 1 69.88 111 ASP A O 1
ATOM 846 N N . LYS A 1 112 ? 22.266 11.242 13.781 1 76.56 112 LYS A N 1
ATOM 847 C CA . LYS A 1 112 ? 23.562 11.914 13.75 1 76.56 112 LYS A CA 1
ATOM 848 C C . LYS A 1 112 ? 23.828 12.547 12.391 1 76.56 112 LYS A C 1
ATOM 850 O O . LYS A 1 112 ? 24.781 13.312 12.227 1 76.56 112 LYS A O 1
ATOM 855 N N . ASN A 1 113 ? 22.875 12.133 11.391 1 71.44 113 ASN A N 1
ATOM 856 C CA . ASN A 1 113 ? 23.219 12.508 10.023 1 71.44 113 ASN A CA 1
ATOM 857 C C . ASN A 1 113 ? 21.969 12.852 9.211 1 71.44 113 ASN A C 1
ATOM 859 O O . ASN A 1 113 ? 20.969 12.133 9.266 1 71.44 113 ASN A O 1
ATOM 863 N N . VAL A 1 114 ? 22.094 14.008 8.469 1 67.81 114 VAL A N 1
ATOM 864 C CA . VAL A 1 114 ? 21.125 14.359 7.438 1 67.81 114 VAL A CA 1
ATOM 865 C C . VAL A 1 114 ? 21.766 14.219 6.059 1 67.81 114 VAL A C 1
ATOM 867 O O . VAL A 1 114 ? 22.703 14.953 5.719 1 67.81 114 VAL A O 1
ATOM 870 N N . PRO A 1 115 ? 21.25 13.266 5.285 1 67.81 115 PRO A N 1
ATOM 871 C CA . PRO A 1 115 ? 21.891 13.07 3.986 1 67.81 115 PRO A CA 1
ATOM 872 C C . PRO A 1 115 ? 21.734 14.273 3.057 1 67.81 115 PRO A C 1
ATOM 874 O O . PRO A 1 115 ? 20.719 14.969 3.121 1 67.81 115 PRO A O 1
ATOM 877 N N . GLY A 1 116 ? 22.828 14.531 2.262 1 68.75 116 GLY A N 1
ATOM 878 C CA . GLY A 1 116 ? 22.719 15.562 1.241 1 68.75 116 GLY A CA 1
ATOM 879 C C . GLY A 1 116 ? 22 15.094 -0.004 1 68.75 116 GLY A C 1
ATOM 880 O O . GLY A 1 116 ? 22 13.898 -0.316 1 68.75 116 GLY A O 1
ATOM 881 N N . SER A 1 117 ? 21.297 16.016 -0.66 1 72.12 117 SER A N 1
ATOM 882 C CA . SER A 1 117 ? 20.672 15.773 -1.959 1 72.12 117 SER A CA 1
ATOM 883 C C . SER A 1 117 ? 21.688 15.875 -3.086 1 72.12 117 SER A C 1
ATOM 885 O O . SER A 1 117 ? 22.297 16.922 -3.283 1 72.12 117 SER A O 1
ATOM 887 N N . ALA A 1 118 ? 21.891 14.766 -3.736 1 74.62 118 ALA A N 1
ATOM 888 C CA . ALA A 1 118 ? 22.844 14.766 -4.844 1 74.62 118 ALA A CA 1
ATOM 889 C C . ALA A 1 118 ? 22.172 15.195 -6.145 1 74.62 118 ALA A C 1
ATOM 891 O O . ALA A 1 118 ? 22.766 15.898 -6.965 1 74.62 118 ALA A O 1
ATOM 892 N N . ILE A 1 119 ? 20.969 14.773 -6.316 1 83.62 119 ILE A N 1
ATOM 893 C CA . ILE A 1 119 ? 20.125 15.055 -7.469 1 83.62 119 ILE A CA 1
ATOM 894 C C . ILE A 1 119 ? 18.719 15.383 -7 1 83.62 119 ILE A C 1
ATOM 896 O O . ILE A 1 119 ? 18.188 14.734 -6.094 1 83.62 119 ILE A O 1
ATOM 900 N N . ALA A 1 120 ? 18.172 16.438 -7.508 1 89.12 120 ALA A N 1
ATOM 901 C CA . ALA A 1 120 ? 16.766 16.766 -7.27 1 89.12 120 ALA A CA 1
ATOM 902 C C . ALA A 1 120 ? 16.156 17.5 -8.461 1 89.12 120 ALA A C 1
ATOM 904 O O . ALA A 1 120 ? 16.734 18.469 -8.953 1 89.12 120 ALA A O 1
ATOM 905 N N . PHE A 1 121 ? 15.078 16.969 -8.977 1 91.31 121 PHE A N 1
ATOM 906 C CA . PHE A 1 121 ? 14.391 17.594 -10.102 1 91.31 121 PHE A CA 1
ATOM 907 C C . PHE A 1 121 ? 12.93 17.156 -10.156 1 91.31 121 PHE A C 1
ATOM 909 O O . PHE A 1 121 ? 12.508 16.281 -9.398 1 91.31 121 PHE A O 1
ATOM 916 N N . ASP A 1 122 ? 12.164 17.844 -10.961 1 94.06 122 ASP A N 1
ATOM 917 C CA . ASP A 1 122 ? 10.773 17.438 -11.148 1 94.06 122 ASP A CA 1
ATOM 918 C C . ASP A 1 122 ? 10.477 17.141 -12.617 1 94.06 122 ASP A C 1
ATOM 920 O O . ASP A 1 122 ? 11.391 17.094 -13.438 1 94.06 122 ASP A O 1
ATOM 924 N N . ASP A 1 123 ? 9.242 16.812 -12.914 1 94.12 123 ASP A N 1
ATOM 925 C CA . ASP A 1 123 ? 8.844 16.25 -14.211 1 94.12 123 ASP A CA 1
ATOM 926 C C . ASP A 1 123 ? 9.055 17.266 -15.328 1 94.12 123 ASP A C 1
ATOM 928 O O . ASP A 1 123 ? 9.047 16.906 -16.516 1 94.12 123 ASP A O 1
ATOM 932 N N . ARG A 1 124 ? 9.344 18.609 -15.023 1 94.31 124 ARG A N 1
ATOM 933 C CA . ARG A 1 124 ? 9.625 19.609 -16.031 1 94.31 124 ARG A CA 1
ATOM 934 C C . ARG A 1 124 ? 10.992 19.375 -16.688 1 94.31 124 ARG A C 1
ATOM 936 O O . ARG A 1 124 ? 11.266 19.891 -17.766 1 94.31 124 ARG A O 1
ATOM 943 N N . GLU A 1 125 ? 11.773 18.531 -16.062 1 91.62 125 GLU A N 1
ATOM 944 C CA . GLU A 1 125 ? 13.125 18.281 -16.562 1 91.62 125 GLU A CA 1
ATOM 945 C C . GLU A 1 125 ? 13.195 16.984 -17.344 1 91.62 125 GLU A C 1
ATOM 947 O O . GLU A 1 125 ? 14.273 16.578 -17.797 1 91.62 125 GLU A O 1
ATOM 952 N N . ILE A 1 126 ? 12.062 16.312 -17.5 1 94.38 126 ILE A N 1
ATOM 953 C CA . ILE A 1 126 ? 12.125 15.039 -18.219 1 94.38 126 ILE A CA 1
ATOM 954 C C . ILE A 1 126 ? 11.188 15.094 -19.422 1 94.38 126 ILE A C 1
ATOM 956 O O . ILE A 1 126 ? 10.18 15.797 -19.406 1 94.38 126 ILE A O 1
ATOM 960 N N . HIS A 1 127 ? 11.617 14.398 -20.5 1 95.38 127 HIS A N 1
ATOM 961 C CA . HIS A 1 127 ? 10.742 14.227 -21.641 1 95.38 127 HIS A CA 1
ATOM 962 C C . HIS A 1 127 ? 9.617 13.234 -21.344 1 95.38 127 HIS A C 1
ATOM 964 O O . HIS A 1 127 ? 9.883 12.117 -20.875 1 95.38 127 HIS A O 1
ATOM 970 N N . ILE A 1 128 ? 8.414 13.57 -21.531 1 96.75 128 ILE A N 1
ATOM 971 C CA . ILE A 1 128 ? 7.223 12.742 -21.391 1 96.75 128 ILE A CA 1
ATOM 972 C C . ILE A 1 128 ? 6.508 12.625 -22.734 1 96.75 128 ILE A C 1
ATOM 974 O O . ILE A 1 128 ? 6.234 13.633 -23.391 1 96.75 128 ILE A O 1
ATOM 978 N N . ASP A 1 129 ? 6.199 11.461 -23.141 1 97.25 129 ASP A N 1
ATOM 979 C CA . ASP A 1 129 ? 5.543 11.219 -24.422 1 97.25 129 ASP A CA 1
ATOM 980 C C . ASP A 1 129 ? 4.102 11.711 -24.406 1 97.25 129 ASP A C 1
ATOM 982 O O . ASP A 1 129 ? 3.555 12.016 -23.344 1 97.25 129 ASP A O 1
ATOM 986 N N . SER A 1 130 ? 3.471 11.781 -25.594 1 97.25 130 SER A N 1
ATOM 987 C CA . SER A 1 130 ? 2.125 12.32 -25.734 1 97.25 130 SER A CA 1
ATOM 988 C C . SER A 1 130 ? 1.103 11.477 -24.984 1 97.25 130 SER A C 1
ATOM 990 O O . SER A 1 130 ? 0.071 11.992 -24.531 1 97.25 130 SER A O 1
ATOM 992 N N . ASP A 1 131 ? 1.396 10.273 -24.812 1 95.19 131 ASP A N 1
ATOM 993 C CA . ASP A 1 131 ? 0.453 9.406 -24.109 1 95.19 131 ASP A CA 1
ATOM 994 C C . ASP A 1 131 ? 0.727 9.398 -22.609 1 95.19 131 ASP A C 1
ATOM 996 O O . ASP A 1 131 ? 0.13 8.609 -21.875 1 95.19 131 ASP A O 1
ATOM 1000 N N . GLY A 1 132 ? 1.679 10.18 -22.172 1 96.25 132 GLY A N 1
ATOM 1001 C CA . GLY A 1 132 ? 1.983 10.336 -20.766 1 96.25 132 GLY A CA 1
ATOM 1002 C C . GLY A 1 132 ? 3.105 9.43 -20.297 1 96.25 132 GLY A C 1
ATOM 1003 O O . GLY A 1 132 ? 3.566 9.539 -19.156 1 96.25 132 GLY A O 1
ATOM 1004 N N . SER A 1 133 ? 3.539 8.531 -21.125 1 96.69 133 SER A N 1
ATOM 1005 C CA . SER A 1 133 ? 4.59 7.602 -20.734 1 96.69 133 SER A CA 1
ATOM 1006 C C . SER A 1 133 ? 5.953 8.289 -20.688 1 96.69 133 SER A C 1
ATOM 1008 O O . SER A 1 133 ? 6.199 9.227 -21.453 1 96.69 133 SER A O 1
ATOM 1010 N N . PHE A 1 134 ? 6.84 7.852 -19.781 1 97.25 134 PHE A N 1
ATOM 1011 C CA . PHE A 1 134 ? 8.203 8.375 -19.719 1 97.25 134 PHE A CA 1
ATOM 1012 C C . PHE A 1 134 ? 9.156 7.316 -19.188 1 97.25 134 PHE A C 1
ATOM 1014 O O . PHE A 1 134 ? 8.734 6.309 -18.625 1 97.25 134 PHE A O 1
ATOM 1021 N N . GLU A 1 135 ? 10.383 7.562 -19.469 1 97 135 GLU A N 1
ATOM 1022 C CA . GLU A 1 135 ? 11.5 6.77 -18.953 1 97 135 GLU A CA 1
ATOM 1023 C C . GLU A 1 135 ? 12.625 7.668 -18.453 1 97 135 GLU A C 1
ATOM 1025 O O . GLU A 1 135 ? 13.008 8.633 -19.125 1 97 135 GLU A O 1
ATOM 1030 N N . VAL A 1 136 ? 13.102 7.449 -17.25 1 97.31 136 VAL A N 1
ATOM 1031 C CA . VAL A 1 136 ? 14.227 8.172 -16.672 1 97.31 136 VAL A CA 1
ATOM 1032 C C . VAL A 1 136 ? 15.312 7.188 -16.25 1 97.31 136 VAL A C 1
ATOM 1034 O O . VAL A 1 136 ? 15.023 6.156 -15.641 1 97.31 136 VAL A O 1
ATOM 1037 N N . ARG A 1 137 ? 16.5 7.5 -16.562 1 97.19 137 ARG A N 1
ATOM 1038 C CA . ARG A 1 137 ? 17.609 6.598 -16.234 1 97.19 137 ARG A CA 1
ATOM 1039 C C . ARG A 1 137 ? 18.578 7.25 -15.258 1 97.19 137 ARG A C 1
ATOM 1041 O O . ARG A 1 137 ? 18.844 8.453 -15.344 1 97.19 137 ARG A O 1
ATOM 1048 N N . PHE A 1 138 ? 19.016 6.461 -14.367 1 96.25 138 PHE A N 1
ATOM 1049 C CA . PHE A 1 138 ? 20.016 6.832 -13.375 1 96.25 138 PHE A CA 1
ATOM 1050 C C . PHE A 1 138 ? 21.219 5.895 -13.445 1 96.25 138 PHE A C 1
ATOM 1052 O O . PHE A 1 138 ? 21.062 4.672 -13.391 1 96.25 138 PHE A O 1
ATOM 1059 N N . GLY A 1 139 ? 22.391 6.438 -13.562 1 95.25 139 GLY A N 1
ATOM 1060 C CA . GLY A 1 139 ? 23.531 5.531 -13.641 1 95.25 139 GLY A CA 1
ATOM 1061 C C . GLY A 1 139 ? 24.859 6.238 -13.492 1 95.25 139 GLY A C 1
ATOM 1062 O O . GLY A 1 139 ? 24.906 7.43 -13.195 1 95.25 139 GLY A O 1
ATOM 1063 N N . PRO A 1 140 ? 25.906 5.473 -13.688 1 95 140 PRO A N 1
ATOM 1064 C CA . PRO A 1 140 ? 27.25 6.004 -13.43 1 95 140 PRO A CA 1
ATOM 1065 C C . PRO A 1 140 ? 27.766 6.863 -14.578 1 95 140 PRO A C 1
ATOM 1067 O O . PRO A 1 140 ? 28.719 7.629 -14.398 1 95 140 PRO A O 1
ATOM 1070 N N . ALA A 1 141 ? 27.234 6.703 -15.766 1 93.62 141 ALA A N 1
ATOM 1071 C CA . ALA A 1 141 ? 27.719 7.473 -16.906 1 93.62 141 ALA A CA 1
ATOM 1072 C C . ALA A 1 141 ? 27.422 8.961 -16.734 1 93.62 141 ALA A C 1
ATOM 1074 O O . ALA A 1 141 ? 26.484 9.336 -16.031 1 93.62 141 ALA A O 1
ATOM 1075 N N . PRO A 1 142 ? 28.25 9.758 -17.312 1 91.62 142 PRO A N 1
ATOM 1076 C CA . PRO A 1 142 ? 27.953 11.188 -17.25 1 91.62 142 PRO A CA 1
ATOM 1077 C C . PRO A 1 142 ? 26.656 11.562 -17.969 1 91.62 142 PRO A C 1
ATOM 1079 O O . PRO A 1 142 ? 26.344 10.984 -19.016 1 91.62 142 PRO A O 1
ATOM 1082 N N . ALA A 1 143 ? 25.984 12.445 -17.281 1 87.31 143 ALA A N 1
ATOM 1083 C CA . ALA A 1 143 ? 24.828 13 -17.969 1 87.31 143 ALA A CA 1
ATOM 1084 C C . ALA A 1 143 ? 25.25 13.727 -19.25 1 87.31 143 ALA A C 1
ATOM 1086 O O . ALA A 1 143 ? 26.297 14.383 -19.281 1 87.31 143 ALA A O 1
ATOM 1087 N N . ASP A 1 144 ? 24.531 13.383 -20.297 1 83.06 144 ASP A N 1
ATOM 1088 C CA . ASP A 1 144 ? 24.844 13.977 -21.594 1 83.06 144 ASP A CA 1
ATOM 1089 C C . ASP A 1 144 ? 23.562 14.398 -22.328 1 83.06 144 ASP A C 1
ATOM 1091 O O . ASP A 1 144 ? 22.516 13.766 -22.188 1 83.06 144 ASP A O 1
ATOM 1095 N N . ASP A 1 145 ? 23.641 15.477 -23.062 1 80.62 145 ASP A N 1
ATOM 1096 C CA . ASP A 1 145 ? 22.5 16 -23.797 1 80.62 145 ASP A CA 1
ATOM 1097 C C . ASP A 1 145 ? 21.969 14.984 -24.812 1 80.62 145 ASP A C 1
ATOM 1099 O O . ASP A 1 145 ? 20.828 15.07 -25.25 1 80.62 145 ASP A O 1
ATOM 1103 N N . SER A 1 146 ? 22.812 14.031 -25.125 1 80.94 146 SER A N 1
ATOM 1104 C CA . SER A 1 146 ? 22.422 13.031 -26.109 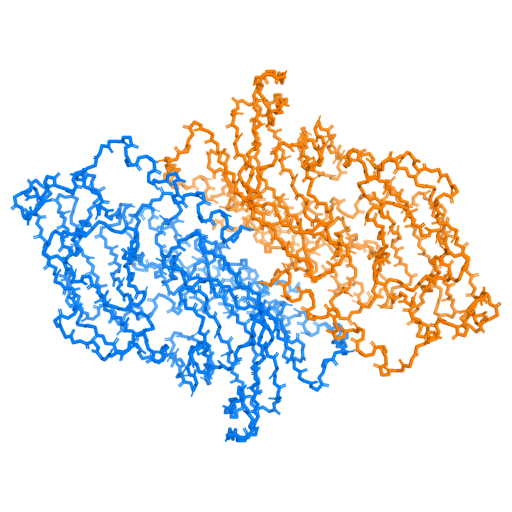1 80.94 146 SER A CA 1
ATOM 1105 C C . SER A 1 146 ? 21.547 11.945 -25.5 1 80.94 146 SER A C 1
ATOM 1107 O O . SER A 1 146 ? 20.906 11.172 -26.203 1 80.94 146 SER A O 1
ATOM 1109 N N . ARG A 1 147 ? 21.5 11.922 -24.188 1 83.5 147 ARG A N 1
ATOM 1110 C CA . ARG A 1 147 ? 20.672 10.961 -23.469 1 83.5 147 ARG A CA 1
ATOM 1111 C C . ARG A 1 147 ? 19.594 11.672 -22.656 1 83.5 147 ARG A C 1
ATOM 1113 O O . ARG A 1 147 ? 19.75 11.852 -21.438 1 83.5 147 ARG A O 1
ATOM 1120 N N . PRO A 1 148 ? 18.578 12 -23.438 1 86.62 148 PRO A N 1
ATOM 1121 C CA . PRO A 1 148 ? 17.516 12.648 -22.672 1 86.62 148 PRO A CA 1
ATOM 1122 C C . PRO A 1 148 ? 17.016 11.781 -21.516 1 86.62 148 PRO A C 1
ATOM 1124 O O . PRO A 1 148 ? 17.047 10.547 -21.609 1 86.62 148 PRO A O 1
ATOM 1127 N N . ASN A 1 149 ? 16.766 12.398 -20.359 1 93.94 149 ASN A N 1
ATOM 1128 C CA . ASN A 1 149 ? 16.188 11.766 -19.172 1 93.94 149 ASN A CA 1
ATOM 1129 C C . ASN A 1 149 ? 17.219 10.906 -18.453 1 93.94 149 ASN A C 1
ATOM 1131 O O . ASN A 1 149 ? 16.875 9.867 -17.875 1 93.94 149 ASN A O 1
ATOM 1135 N N . TYR A 1 150 ? 18.562 11.195 -18.641 1 95.75 150 TYR A N 1
ATOM 1136 C CA . TYR A 1 150 ? 19.594 10.453 -17.922 1 95.75 150 TYR A CA 1
ATOM 1137 C C . TYR A 1 150 ? 20.219 11.312 -16.828 1 95.75 150 TYR A C 1
ATOM 1139 O O . TYR A 1 150 ? 20.656 12.438 -17.094 1 95.75 150 TYR A O 1
ATOM 1147 N N . PHE A 1 151 ? 20.359 10.82 -15.648 1 94.5 151 PHE A N 1
ATOM 1148 C CA . PHE A 1 151 ? 20.922 11.516 -14.5 1 94.5 151 PHE A CA 1
ATOM 1149 C C . PHE A 1 151 ? 22.047 10.695 -13.867 1 94.5 151 PHE A C 1
ATOM 1151 O O . PHE A 1 151 ? 21.844 9.531 -13.523 1 94.5 151 PHE A O 1
ATOM 1158 N N . THR A 1 152 ? 23.172 11.297 -13.641 1 94.5 152 THR A N 1
ATOM 1159 C CA . THR A 1 152 ? 24.359 10.594 -13.148 1 94.5 152 THR A CA 1
ATOM 1160 C C . THR A 1 152 ? 24.266 10.352 -11.648 1 94.5 152 THR A C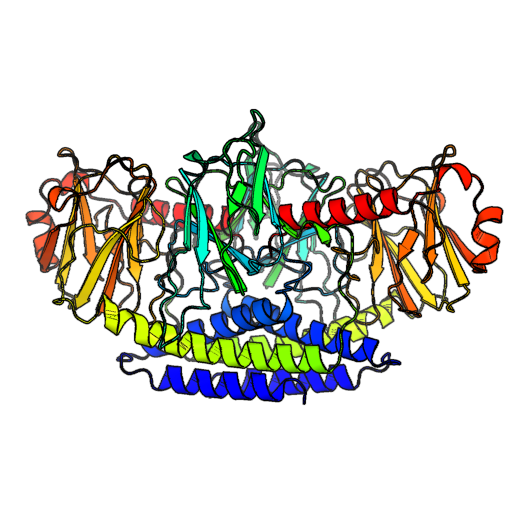 1
ATOM 1162 O O . THR A 1 152 ? 23.984 11.273 -10.875 1 94.5 152 THR A O 1
ATOM 1165 N N . LEU A 1 153 ? 24.406 9.086 -11.266 1 93.44 153 LEU A N 1
ATOM 1166 C CA . LEU A 1 153 ? 24.484 8.742 -9.844 1 93.44 153 LEU A CA 1
ATOM 1167 C C . LEU A 1 153 ? 25.922 8.875 -9.344 1 93.44 153 LEU A C 1
ATOM 1169 O O . LEU A 1 153 ? 26.875 8.5 -10.039 1 93.44 153 LEU A O 1
ATOM 1173 N N . GLY A 1 154 ? 26.062 9.484 -8.164 1 89.81 154 GLY A N 1
ATOM 1174 C CA . GLY A 1 154 ? 27.359 9.43 -7.504 1 89.81 154 GLY A CA 1
ATOM 1175 C C . GLY A 1 154 ? 27.75 8.031 -7.078 1 89.81 154 GLY A C 1
ATOM 1176 O O . GLY A 1 154 ? 26.922 7.121 -7.051 1 89.81 154 GLY A O 1
ATOM 1177 N N . PRO A 1 155 ? 29.031 7.859 -6.73 1 90 155 PRO A N 1
ATOM 1178 C CA . PRO A 1 155 ? 29.484 6.523 -6.336 1 90 155 PRO A CA 1
ATOM 1179 C C . PRO A 1 155 ? 28.844 6.043 -5.035 1 90 155 PRO A C 1
ATOM 1181 O O . PRO A 1 155 ? 28.562 6.852 -4.145 1 90 155 PRO A O 1
ATOM 1184 N N . GLY A 1 156 ? 28.625 4.719 -4.914 1 90 156 GLY A N 1
ATOM 1185 C CA . GLY A 1 156 ? 28.188 4.117 -3.668 1 90 156 GLY A CA 1
ATOM 1186 C C . GLY A 1 156 ? 26.672 4.027 -3.557 1 90 156 GLY A C 1
ATOM 1187 O O . GLY A 1 156 ? 25.969 4.23 -4.539 1 90 156 GLY A O 1
ATOM 1188 N N . PRO A 1 157 ? 26.219 3.604 -2.35 1 91.44 157 PRO A N 1
ATOM 1189 C CA . PRO A 1 157 ? 24.781 3.43 -2.113 1 91.44 157 PRO A CA 1
ATOM 1190 C C . PRO A 1 157 ? 24.047 4.758 -2.006 1 91.44 157 PRO A C 1
ATOM 1192 O O . PRO A 1 157 ? 24.594 5.738 -1.493 1 91.44 157 PRO A O 1
ATOM 1195 N N . ALA A 1 158 ? 22.828 4.773 -2.514 1 92.38 158 ALA A N 1
ATOM 1196 C CA . ALA A 1 158 ? 21.953 5.941 -2.455 1 92.38 158 ALA A CA 1
ATOM 1197 C C . ALA A 1 158 ? 20.484 5.52 -2.369 1 92.38 158 ALA A C 1
ATOM 1199 O O . ALA A 1 158 ? 20.172 4.332 -2.473 1 92.38 158 ALA A O 1
ATOM 1200 N N . GLN A 1 159 ? 19.703 6.461 -2.043 1 93.31 159 GLN A N 1
ATOM 1201 C CA . GLN A 1 159 ? 18.25 6.266 -2.037 1 93.31 159 GLN A CA 1
ATOM 1202 C C . GLN A 1 159 ? 17.578 7.141 -3.088 1 93.31 159 GLN A C 1
ATOM 1204 O O . GLN A 1 159 ? 17.781 8.359 -3.113 1 93.31 159 GLN A O 1
ATOM 1209 N N . LEU A 1 160 ? 16.891 6.539 -3.998 1 95.12 160 LEU A N 1
ATOM 1210 C CA . LEU A 1 160 ? 16.031 7.27 -4.922 1 95.12 160 LEU A CA 1
ATOM 1211 C C . LEU A 1 160 ? 14.648 7.477 -4.328 1 95.12 160 LEU A C 1
ATOM 1213 O O . LEU A 1 160 ? 13.992 6.516 -3.93 1 95.12 160 LEU A O 1
ATOM 1217 N N . VAL A 1 161 ? 14.234 8.727 -4.195 1 94.81 161 VAL A N 1
ATOM 1218 C CA . VAL A 1 161 ? 12.93 9.078 -3.646 1 94.81 161 VAL A CA 1
ATOM 1219 C C . VAL A 1 161 ? 12.094 9.773 -4.715 1 94.81 161 VAL A C 1
ATOM 1221 O O . VAL A 1 161 ? 12.586 10.656 -5.426 1 94.81 161 VAL A O 1
ATOM 1224 N N . MET A 1 162 ? 10.922 9.383 -4.883 1 94.88 162 MET A N 1
ATOM 1225 C CA . MET A 1 162 ? 9.961 10.016 -5.785 1 94.88 162 MET A CA 1
ATOM 1226 C C . MET A 1 162 ? 8.734 10.5 -5.02 1 94.88 162 MET A C 1
ATOM 1228 O O . MET A 1 162 ? 8.281 9.844 -4.078 1 94.88 162 MET A O 1
ATOM 1232 N N . ARG A 1 163 ? 8.195 11.609 -5.414 1 95.44 163 ARG A N 1
ATOM 1233 C CA . ARG A 1 163 ? 7.039 12.219 -4.77 1 95.44 163 ARG A CA 1
ATOM 1234 C C . ARG A 1 163 ? 5.984 12.609 -5.797 1 95.44 163 ARG A C 1
ATOM 1236 O O . ARG A 1 163 ? 6.289 13.305 -6.773 1 95.44 163 ARG A O 1
ATOM 1243 N N . GLU A 1 164 ? 4.812 12.18 -5.602 1 95.56 164 GLU A N 1
ATOM 1244 C CA . GLU A 1 164 ? 3.65 12.711 -6.309 1 95.56 164 GLU A CA 1
ATOM 1245 C C . GLU A 1 164 ? 2.822 13.617 -5.406 1 95.56 164 GLU A C 1
ATOM 1247 O O . GLU A 1 164 ? 2.281 13.172 -4.395 1 95.56 164 GLU A O 1
ATOM 1252 N N . VAL A 1 165 ? 2.715 14.859 -5.793 1 96.75 165 VAL A N 1
ATOM 1253 C CA . VAL A 1 165 ? 2.148 15.875 -4.902 1 96.75 165 VAL A CA 1
ATOM 1254 C C . VAL A 1 165 ? 0.777 16.297 -5.422 1 96.75 165 VAL A C 1
ATOM 1256 O O . VAL A 1 165 ? 0.628 16.641 -6.598 1 96.75 165 VAL A O 1
ATOM 1259 N N . TYR A 1 166 ? -0.198 16.344 -4.523 1 96.94 166 TYR A N 1
ATOM 1260 C CA . TYR A 1 166 ? -1.573 16.719 -4.828 1 96.94 166 TYR A CA 1
ATOM 1261 C C . TYR A 1 166 ? -1.896 18.109 -4.273 1 96.94 166 TYR A C 1
ATOM 1263 O O . TYR A 1 166 ? -1.835 18.328 -3.061 1 96.94 166 TYR A O 1
ATOM 1271 N N . SER A 1 167 ? -2.254 19 -5.148 1 97.12 167 SER A N 1
ATOM 1272 C CA . SER A 1 167 ? -2.963 20.188 -4.68 1 97.12 167 SER A CA 1
ATOM 1273 C C . SER A 1 167 ? -4.465 19.938 -4.586 1 97.12 167 SER A C 1
ATOM 1275 O O . SER A 1 167 ? -5.066 20.109 -3.527 1 97.12 167 SER A O 1
ATOM 1277 N N . ASP A 1 168 ? -4.969 19.469 -5.637 1 96.06 168 ASP A N 1
ATOM 1278 C CA . ASP A 1 168 ? -6.324 18.922 -5.664 1 96.06 168 ASP A CA 1
ATOM 1279 C C . ASP A 1 168 ? -6.32 17.406 -5.406 1 96.06 168 ASP A C 1
ATOM 1281 O O . ASP A 1 168 ? -5.773 16.641 -6.199 1 96.06 168 ASP A O 1
ATOM 1285 N N . TRP A 1 169 ? -6.98 17.031 -4.289 1 95.75 169 TRP A N 1
ATOM 1286 C CA . TRP A 1 169 ? -6.93 15.641 -3.861 1 95.75 169 TRP A CA 1
ATOM 1287 C C . TRP A 1 169 ? -7.727 14.75 -4.809 1 95.75 169 TRP A C 1
ATOM 1289 O O . TRP A 1 169 ? -7.711 13.523 -4.68 1 95.75 169 TRP A O 1
ATOM 1299 N N . ARG A 1 170 ? -8.414 15.289 -5.855 1 91.56 170 ARG A N 1
ATOM 1300 C CA . ARG A 1 170 ? -9.203 14.516 -6.809 1 91.56 170 ARG A CA 1
ATOM 1301 C C . ARG A 1 170 ? -8.383 14.172 -8.047 1 91.56 170 ARG A C 1
ATOM 1303 O O . ARG A 1 170 ? -8.852 13.445 -8.93 1 91.56 170 ARG A O 1
ATOM 1310 N N . GLU A 1 171 ? -7.18 14.617 -8.094 1 93.62 171 GLU A N 1
ATOM 1311 C CA . GLU A 1 171 ? -6.32 14.328 -9.234 1 93.62 171 GLU A CA 1
ATOM 1312 C C . GLU A 1 171 ? -5.949 12.852 -9.297 1 93.62 171 GLU A C 1
ATOM 1314 O O . GLU A 1 171 ? -5.996 12.156 -8.281 1 93.62 171 GLU A O 1
ATOM 1319 N N . GLN A 1 172 ? -5.609 12.461 -10.5 1 90.5 172 GLN A N 1
ATOM 1320 C CA . GLN A 1 172 ? -5.281 11.055 -10.734 1 90.5 172 GLN A CA 1
ATOM 1321 C C . GLN A 1 172 ? -3.777 10.82 -10.625 1 90.5 172 GLN A C 1
ATOM 1323 O O . GLN A 1 172 ? -2.984 11.539 -11.234 1 90.5 172 GLN A O 1
ATOM 1328 N N . ARG A 1 173 ? -3.521 9.867 -9.812 1 91.12 173 ARG A N 1
ATOM 1329 C CA . ARG A 1 173 ? -2.107 9.531 -9.68 1 91.12 173 ARG A CA 1
ATOM 1330 C C . ARG A 1 173 ? -1.593 8.828 -10.93 1 91.12 173 ARG A C 1
ATOM 1332 O O . ARG A 1 173 ? -2.377 8.289 -11.711 1 91.12 173 ARG A O 1
ATOM 1339 N N . GLY A 1 174 ? -0.265 8.812 -11.102 1 92.31 174 GLY A N 1
ATOM 1340 C CA . GLY A 1 174 ? 0.372 8.047 -12.164 1 92.31 174 GLY A CA 1
ATOM 1341 C C . GLY A 1 174 ? 0.832 6.672 -11.719 1 92.31 174 GLY A C 1
ATOM 1342 O O . GLY A 1 174 ? 0.288 6.109 -10.766 1 92.31 174 GLY A O 1
ATOM 1343 N N . SER A 1 175 ? 1.635 6.074 -12.5 1 93.19 175 SER A N 1
ATOM 1344 C CA . SER A 1 175 ? 2.273 4.801 -12.18 1 93.19 175 SER A CA 1
ATOM 1345 C C . SER A 1 175 ? 3.789 4.895 -12.305 1 93.19 175 SER A C 1
ATOM 1347 O O . SER A 1 175 ? 4.305 5.711 -13.07 1 93.19 175 SER A O 1
ATOM 1349 N N . LEU A 1 176 ? 4.48 4.141 -11.508 1 95 176 LEU A N 1
ATOM 1350 C CA . LEU A 1 176 ? 5.941 4.102 -11.523 1 95 176 LEU A CA 1
ATOM 1351 C C . LEU A 1 176 ? 6.445 2.68 -11.305 1 95 176 LEU A C 1
ATOM 1353 O O . LEU A 1 176 ? 5.875 1.927 -10.508 1 95 176 LEU A O 1
ATOM 1357 N N . ALA A 1 177 ? 7.484 2.328 -11.953 1 96.44 177 ALA A N 1
ATOM 1358 C CA . ALA A 1 177 ? 8.227 1.093 -11.727 1 96.44 177 ALA A CA 1
ATOM 1359 C C . ALA A 1 177 ? 9.727 1.316 -11.898 1 96.44 177 ALA A C 1
ATOM 1361 O O . ALA A 1 177 ? 10.148 2.25 -12.594 1 96.44 177 ALA A O 1
ATOM 1362 N N . ILE A 1 178 ? 10.5 0.507 -11.297 1 97.38 178 ILE A N 1
ATOM 1363 C CA . ILE A 1 178 ? 11.953 0.642 -11.391 1 97.38 178 ILE A CA 1
ATOM 1364 C C . ILE A 1 178 ? 12.578 -0.717 -11.703 1 97.38 178 ILE A C 1
ATOM 1366 O O . ILE A 1 178 ? 12.07 -1.754 -11.266 1 97.38 178 ILE A O 1
ATOM 1370 N N . ALA A 1 179 ? 13.633 -0.69 -12.445 1 98 179 ALA A N 1
ATOM 1371 C CA . ALA A 1 179 ? 14.453 -1.871 -12.695 1 98 179 ALA A CA 1
ATOM 1372 C C . ALA A 1 179 ? 15.938 -1.503 -12.773 1 98 179 ALA A C 1
ATOM 1374 O O . ALA A 1 179 ? 16.281 -0.429 -13.266 1 98 179 ALA A O 1
ATOM 1375 N N . ARG A 1 180 ? 16.719 -2.336 -12.203 1 98.44 180 ARG A N 1
ATOM 1376 C CA . ARG A 1 180 ? 18.141 -2.248 -12.555 1 98.44 180 ARG A CA 1
ATOM 1377 C C . ARG A 1 180 ? 18.391 -2.838 -13.938 1 98.44 180 ARG A C 1
ATOM 1379 O O . ARG A 1 180 ? 18.016 -3.979 -14.211 1 98.44 180 ARG A O 1
ATOM 1386 N N . VAL A 1 181 ? 19.078 -2.182 -14.797 1 97.75 181 VAL A N 1
ATOM 1387 C CA . VAL A 1 181 ? 19.125 -2.473 -16.219 1 97.75 181 VAL A CA 1
ATOM 1388 C C . VAL A 1 181 ? 19.766 -3.836 -16.453 1 97.75 181 VAL A C 1
ATOM 1390 O O . VAL A 1 181 ? 19.25 -4.648 -17.234 1 97.75 181 VAL A O 1
ATOM 1393 N N . ASP A 1 182 ? 20.828 -4.121 -15.781 1 97.94 182 ASP A N 1
ATOM 1394 C CA . ASP A 1 182 ? 21.609 -5.32 -16.094 1 97.94 182 ASP A CA 1
ATOM 1395 C C . ASP A 1 182 ? 20.953 -6.562 -15.5 1 97.94 182 ASP A C 1
ATOM 1397 O O . ASP A 1 182 ? 21.266 -7.688 -15.898 1 97.94 182 ASP A O 1
ATOM 1401 N N . THR A 1 183 ? 20.047 -6.402 -14.523 1 98.19 183 THR A N 1
ATOM 1402 C CA . THR A 1 183 ? 19.453 -7.574 -13.891 1 98.19 183 THR A CA 1
ATOM 1403 C C . THR A 1 183 ? 17.984 -7.691 -14.258 1 98.19 183 THR A C 1
ATOM 1405 O O . THR A 1 183 ? 17.297 -8.633 -13.836 1 98.19 183 THR A O 1
ATOM 1408 N N . ALA A 1 184 ? 17.484 -6.785 -15.086 1 97.88 184 ALA A N 1
ATOM 1409 C CA . ALA A 1 184 ? 16.109 -6.906 -15.57 1 97.88 184 ALA A CA 1
ATOM 1410 C C . ALA A 1 184 ? 15.883 -8.25 -16.25 1 97.88 184 ALA A C 1
ATOM 1412 O O . ALA A 1 184 ? 16.719 -8.703 -17.047 1 97.88 184 ALA A O 1
ATOM 1413 N N . GLY A 1 185 ? 14.828 -8.93 -15.867 1 98.12 185 GLY A N 1
ATOM 1414 C CA . GLY A 1 185 ? 14.484 -10.203 -16.469 1 98.12 185 GLY A CA 1
ATOM 1415 C C . GLY A 1 185 ? 15.141 -11.391 -15.797 1 98.12 185 GLY A C 1
ATOM 1416 O O . GLY A 1 185 ? 14.984 -12.531 -16.234 1 98.12 185 GLY A O 1
ATOM 1417 N N . THR A 1 186 ? 15.898 -11.094 -14.797 1 98.06 186 THR A N 1
ATOM 1418 C CA . THR A 1 186 ? 16.453 -12.164 -13.984 1 98.06 186 THR A CA 1
ATOM 1419 C C . THR A 1 186 ? 15.805 -12.195 -12.602 1 98.06 186 THR A C 1
ATOM 1421 O O . THR A 1 186 ? 15.039 -11.297 -12.25 1 98.06 186 THR A O 1
ATOM 1424 N N . ALA A 1 187 ? 16.047 -13.25 -11.891 1 97.44 187 ALA A N 1
ATOM 1425 C CA . ALA A 1 187 ? 15.5 -13.406 -10.547 1 97.44 187 ALA A CA 1
ATOM 1426 C C . ALA A 1 187 ? 16.594 -13.32 -9.492 1 97.44 187 ALA A C 1
ATOM 1428 O O . ALA A 1 187 ? 17.75 -13.648 -9.766 1 97.44 187 ALA A O 1
ATOM 1429 N N . PRO A 1 188 ? 16.219 -12.812 -8.305 1 96.38 188 PRO A N 1
ATOM 1430 C CA . PRO A 1 188 ? 17.188 -12.875 -7.211 1 96.38 188 PRO A CA 1
ATOM 1431 C C . PRO A 1 188 ? 17.594 -14.305 -6.852 1 96.38 188 PRO A C 1
ATOM 1433 O O . PRO A 1 188 ? 16.859 -15.25 -7.16 1 96.38 188 PRO A O 1
ATOM 1436 N N . ALA A 1 189 ? 18.781 -14.383 -6.234 1 95 189 ALA A N 1
ATOM 1437 C CA . ALA A 1 189 ? 19.203 -15.672 -5.715 1 95 189 ALA A CA 1
ATOM 1438 C C . ALA A 1 189 ? 18.25 -16.172 -4.625 1 95 189 ALA A C 1
ATOM 1440 O O . ALA A 1 189 ? 17.531 -15.375 -4.012 1 95 189 ALA A O 1
ATOM 1441 N N . PRO A 1 190 ? 18.219 -17.5 -4.41 1 95.12 190 PRO A N 1
ATOM 1442 C CA . PRO A 1 190 ? 17.391 -18.031 -3.326 1 95.12 190 PRO A CA 1
ATOM 1443 C C . PRO A 1 190 ? 17.781 -17.469 -1.96 1 95.12 190 PRO A C 1
ATOM 1445 O O . PRO A 1 190 ? 18.938 -17.141 -1.731 1 95.12 190 PRO A O 1
ATOM 1448 N N . LEU A 1 191 ? 16.859 -17.5 -1.109 1 96.75 191 LEU A N 1
ATOM 1449 C CA . LEU A 1 191 ? 17.062 -17.016 0.251 1 96.75 191 LEU A CA 1
ATOM 1450 C C . LEU A 1 191 ? 18.125 -17.859 0.967 1 96.75 191 LEU A C 1
ATOM 1452 O O . LEU A 1 191 ? 18.188 -19.078 0.784 1 96.75 191 LEU A O 1
ATOM 1456 N N . THR A 1 192 ? 18.906 -17.219 1.774 1 97.56 192 THR A N 1
ATOM 1457 C CA . THR A 1 192 ? 19.844 -17.922 2.656 1 97.56 192 THR A CA 1
ATOM 1458 C C . THR A 1 192 ? 19.5 -17.656 4.121 1 97.56 192 THR A C 1
ATOM 1460 O O . THR A 1 192 ? 18.812 -16.672 4.434 1 97.56 192 THR A O 1
ATOM 1463 N N . LYS A 1 193 ? 19.953 -18.531 4.953 1 97.75 193 LYS A N 1
ATOM 1464 C CA . LYS A 1 193 ? 19.766 -18.359 6.391 1 97.75 193 LYS A CA 1
ATOM 1465 C C . LYS A 1 193 ? 20.328 -17.016 6.863 1 97.75 193 LYS A C 1
ATOM 1467 O O . LYS A 1 193 ? 19.672 -16.297 7.613 1 97.75 193 LYS A O 1
ATOM 1472 N N . GLU A 1 194 ? 21.469 -16.688 6.402 1 97.69 194 GLU A N 1
ATOM 1473 C CA . GLU A 1 194 ? 22.141 -15.445 6.777 1 97.69 194 GLU A CA 1
ATOM 1474 C C . GLU A 1 194 ? 21.312 -14.227 6.363 1 97.69 194 GLU A C 1
ATOM 1476 O O . GLU A 1 194 ? 21.219 -13.242 7.102 1 97.69 194 GLU A O 1
ATOM 1481 N N . GLN A 1 195 ? 20.766 -14.289 5.238 1 96.94 195 GLN A N 1
ATOM 1482 C CA . GLN A 1 195 ? 19.938 -13.18 4.738 1 96.94 195 GLN A CA 1
ATOM 1483 C C . GLN A 1 195 ? 18.719 -12.961 5.625 1 96.94 195 GLN A C 1
ATOM 1485 O O . GLN A 1 195 ? 18.375 -11.828 5.945 1 96.94 195 GLN A O 1
ATOM 1490 N N . ILE A 1 196 ? 18.047 -14.023 6.023 1 98.25 196 ILE A N 1
ATOM 1491 C CA . ILE A 1 196 ? 16.844 -13.93 6.855 1 98.25 196 ILE A CA 1
ATOM 1492 C C . ILE A 1 196 ? 17.203 -13.352 8.219 1 98.25 196 ILE A C 1
ATOM 1494 O O . ILE A 1 196 ? 16.531 -12.453 8.719 1 98.25 196 ILE A O 1
ATOM 1498 N N . GLU A 1 197 ? 18.266 -13.859 8.789 1 98.12 197 GLU A N 1
ATOM 1499 C CA . GLU A 1 197 ? 18.734 -13.336 10.07 1 98.12 197 GLU A CA 1
ATOM 1500 C C . GLU A 1 197 ? 19.062 -11.852 9.977 1 98.12 197 GLU A C 1
ATOM 1502 O O . GLU A 1 197 ? 18.672 -11.07 10.844 1 98.12 197 GLU A O 1
ATOM 1507 N N . LYS A 1 198 ? 19.734 -11.523 8.938 1 97.75 198 LYS A N 1
ATOM 1508 C CA . LYS A 1 198 ? 20.094 -10.125 8.727 1 97.75 198 LYS A CA 1
ATOM 1509 C C . LYS A 1 198 ? 18.859 -9.25 8.555 1 97.75 198 LYS A C 1
ATOM 1511 O O . LYS A 1 198 ? 18.812 -8.125 9.055 1 97.75 198 LYS A O 1
ATOM 1516 N N . ARG A 1 199 ? 17.891 -9.727 7.875 1 98.44 199 ARG A N 1
ATOM 1517 C CA . ARG A 1 199 ? 16.672 -8.953 7.621 1 98.44 199 ARG A CA 1
ATOM 1518 C C . ARG A 1 199 ? 15.914 -8.688 8.914 1 98.44 199 ARG A C 1
ATOM 1520 O O . ARG A 1 199 ? 15.461 -7.566 9.156 1 98.44 199 ARG A O 1
ATOM 1527 N N . TYR A 1 200 ? 15.789 -9.664 9.766 1 98.75 200 TYR A N 1
ATOM 1528 C CA . TYR A 1 200 ? 15.141 -9.453 11.055 1 98.75 200 TYR A CA 1
ATOM 1529 C C . TYR A 1 200 ? 15.922 -8.461 11.898 1 98.75 200 TYR A C 1
ATOM 1531 O O . TYR A 1 200 ? 15.344 -7.559 12.508 1 98.75 200 TYR A O 1
ATOM 1539 N N . ALA A 1 201 ? 17.234 -8.625 11.906 1 98.56 201 ALA A N 1
ATOM 1540 C CA . ALA A 1 201 ? 18.078 -7.719 12.68 1 98.56 201 ALA A CA 1
ATOM 1541 C C . ALA A 1 201 ? 17.984 -6.293 12.141 1 98.56 201 ALA A C 1
ATOM 1543 O O . ALA A 1 201 ? 17.891 -5.336 12.906 1 98.56 201 ALA A O 1
ATOM 1544 N N . SER A 1 202 ? 18.031 -6.168 10.852 1 98.06 202 SER A N 1
ATOM 1545 C CA . SER A 1 202 ? 17.938 -4.863 10.203 1 98.06 202 SER A CA 1
ATOM 1546 C C . SER A 1 202 ? 16.609 -4.188 10.484 1 98.06 202 SER A C 1
ATOM 1548 O O . SER A 1 202 ? 16.562 -2.975 10.703 1 98.06 202 SER A O 1
ATOM 1550 N N . ALA A 1 203 ? 15.531 -4.945 10.461 1 98.69 203 ALA A N 1
ATOM 1551 C CA . ALA A 1 203 ? 14.227 -4.383 10.797 1 98.69 203 ALA A CA 1
ATOM 1552 C C . ALA A 1 203 ? 14.227 -3.771 12.195 1 98.69 203 ALA A C 1
ATOM 1554 O O . ALA A 1 203 ? 13.711 -2.67 12.398 1 98.69 203 ALA A O 1
ATOM 1555 N N . GLY A 1 204 ? 14.805 -4.531 13.094 1 98.75 204 GLY A N 1
ATOM 1556 C CA . GLY A 1 204 ? 14.914 -4.027 14.461 1 98.75 204 GLY A CA 1
ATOM 1557 C C . GLY A 1 204 ? 15.75 -2.768 14.562 1 98.75 204 GLY A C 1
ATOM 1558 O O . GLY A 1 204 ? 15.344 -1.796 15.203 1 98.75 204 GLY A O 1
ATOM 1559 N N . LYS A 1 205 ? 16.906 -2.781 13.922 1 98.31 205 LYS A N 1
ATOM 1560 C CA . LYS A 1 205 ? 17.797 -1.627 13.945 1 98.31 205 LYS A CA 1
ATOM 1561 C C . LYS A 1 205 ? 17.125 -0.402 13.328 1 98.31 205 LYS A C 1
ATOM 1563 O O . LYS A 1 205 ? 17.234 0.704 13.859 1 98.31 205 LYS A O 1
ATOM 1568 N N . GLN A 1 206 ? 16.469 -0.591 12.281 1 97.88 206 GLN A N 1
ATOM 1569 C CA . GLN A 1 206 ? 15.781 0.5 11.609 1 97.88 206 GLN A CA 1
ATOM 1570 C C . GLN A 1 206 ? 14.688 1.087 12.492 1 97.88 206 GLN A C 1
ATOM 1572 O O . GLN A 1 206 ? 14.477 2.301 12.508 1 97.88 206 GLN A O 1
ATOM 1577 N N . LEU A 1 207 ? 13.992 0.194 13.195 1 98.62 207 LEU A N 1
ATOM 1578 C CA . LEU A 1 207 ? 12.922 0.643 14.078 1 98.62 207 LEU A CA 1
ATOM 1579 C C . LEU A 1 207 ? 13.469 1.546 15.18 1 98.62 207 LEU A C 1
ATOM 1581 O O . LEU A 1 207 ? 12.953 2.646 15.391 1 98.62 207 LEU A O 1
ATOM 1585 N N . VAL A 1 208 ? 14.484 1.114 15.812 1 98.69 208 VAL A N 1
ATOM 1586 C CA . VAL A 1 208 ? 15.086 1.884 16.891 1 98.69 208 VAL A CA 1
ATOM 1587 C C . VAL A 1 208 ? 15.648 3.195 16.344 1 98.69 208 VAL A C 1
ATOM 1589 O O . VAL A 1 208 ? 15.422 4.262 16.922 1 98.69 208 VAL A O 1
ATOM 1592 N N . ASN A 1 209 ? 16.328 3.113 15.25 1 97.44 209 ASN A N 1
ATOM 1593 C CA . ASN A 1 209 ? 16.906 4.305 14.641 1 97.44 209 ASN A CA 1
ATOM 1594 C C . ASN A 1 209 ? 15.836 5.293 14.211 1 97.44 209 ASN A C 1
ATOM 1596 O O . ASN A 1 209 ? 16.031 6.508 14.312 1 97.44 209 ASN A O 1
ATOM 1600 N N . ARG A 1 210 ? 14.781 4.789 13.727 1 97.12 210 ARG A N 1
ATOM 1601 C CA . ARG A 1 210 ? 13.648 5.625 13.336 1 97.12 210 ARG A CA 1
ATOM 1602 C C . ARG A 1 210 ? 13.164 6.469 14.516 1 97.12 210 ARG A C 1
ATOM 1604 O O . ARG A 1 210 ? 12.984 7.68 14.383 1 97.12 210 ARG A O 1
ATOM 1611 N N . VAL A 1 211 ? 12.945 5.844 15.625 1 98 211 VAL A N 1
ATOM 1612 C CA . VAL A 1 211 ? 12.453 6.543 16.812 1 98 211 VAL A CA 1
ATOM 1613 C C . VAL A 1 211 ? 13.469 7.59 17.25 1 98 211 VAL A C 1
ATOM 1615 O O . VAL A 1 211 ? 13.117 8.75 17.469 1 98 211 VAL A O 1
ATOM 1618 N N . LYS A 1 212 ? 14.719 7.223 17.281 1 97.44 212 LYS A N 1
ATOM 1619 C CA . LYS A 1 212 ? 15.766 8.141 17.719 1 97.44 212 LYS A CA 1
ATOM 1620 C C . LYS A 1 212 ? 15.891 9.32 16.75 1 97.44 212 LYS A C 1
ATOM 1622 O O . LYS A 1 212 ? 15.984 10.469 17.188 1 97.44 212 LYS A O 1
ATOM 1627 N N . THR A 1 213 ? 15.867 9.023 15.508 1 96.19 213 THR A N 1
ATOM 1628 C CA . THR A 1 213 ? 16.078 10.039 14.484 1 96.19 213 THR A CA 1
ATOM 1629 C C . THR A 1 213 ? 15.008 11.125 14.57 1 96.19 213 THR A C 1
ATOM 1631 O O . THR A 1 213 ? 15.328 12.312 14.625 1 96.19 213 THR A O 1
ATOM 1634 N N . TRP A 1 214 ? 13.797 10.758 14.68 1 96.38 214 TRP A N 1
ATOM 1635 C CA . TRP A 1 214 ? 12.734 11.742 14.516 1 96.38 214 TRP A CA 1
ATOM 1636 C C . TRP A 1 214 ? 12.422 12.438 15.836 1 96.38 214 TRP A C 1
ATOM 1638 O O . TRP A 1 214 ? 11.695 13.43 15.867 1 96.38 214 TRP A O 1
ATOM 1648 N N . LEU A 1 215 ? 12.977 11.883 16.953 1 95.5 215 LEU A N 1
ATOM 1649 C CA . LEU A 1 215 ? 12.984 12.641 18.203 1 95.5 215 LEU A CA 1
ATOM 1650 C C . LEU A 1 215 ? 14.078 13.703 18.188 1 95.5 215 LEU A C 1
ATOM 1652 O O . LEU A 1 215 ? 13.914 14.773 18.781 1 95.5 215 LEU A O 1
ATOM 1656 N N . GLN A 1 216 ? 15.125 13.453 17.453 1 93.88 216 GLN A N 1
ATOM 1657 C CA . GLN A 1 216 ? 16.297 14.336 17.422 1 93.88 216 GLN A CA 1
ATOM 1658 C C . GLN A 1 216 ? 16.125 15.43 16.359 1 93.88 216 GLN A C 1
ATOM 1660 O O . GLN A 1 216 ? 16.547 16.562 16.578 1 93.88 216 GLN A O 1
ATOM 1665 N N . PHE A 1 217 ? 15.516 15.188 15.305 1 92.62 217 PHE A N 1
ATOM 1666 C CA . PHE A 1 217 ? 15.477 16.031 14.109 1 92.62 217 PHE A CA 1
ATOM 1667 C C . PHE A 1 217 ? 14.922 17.406 14.445 1 92.62 217 PHE A C 1
ATOM 1669 O O . PHE A 1 217 ? 15.508 18.438 14.078 1 92.62 217 PHE A O 1
ATOM 1676 N N . PRO A 1 218 ? 13.836 17.484 15.117 1 93.81 218 PRO A N 1
ATOM 1677 C CA . PRO A 1 218 ? 13.273 18.812 15.383 1 93.81 218 PRO A CA 1
ATOM 1678 C C . PRO A 1 218 ? 14.18 19.672 16.25 1 93.81 218 PRO A C 1
ATOM 1680 O O . PRO A 1 218 ? 14.07 20.906 16.234 1 93.81 218 PRO A O 1
ATOM 1683 N N . LYS A 1 219 ? 15 19.078 17.031 1 91.56 219 LYS A N 1
ATOM 1684 C CA . LYS A 1 219 ? 15.93 19.844 17.859 1 91.56 219 LYS A CA 1
ATOM 1685 C C . LYS A 1 219 ? 16.875 20.672 17 1 91.56 219 LYS A C 1
ATOM 1687 O O . LYS A 1 219 ? 17.359 21.719 17.438 1 91.56 219 LYS A O 1
ATOM 1692 N N . TRP A 1 220 ? 17.094 20.172 15.852 1 86.31 220 TRP A N 1
ATOM 1693 C CA . TRP A 1 220 ? 18.031 20.844 14.969 1 86.31 220 TRP A CA 1
ATOM 1694 C C . TRP A 1 220 ? 17.344 21.969 14.188 1 86.31 220 TRP A C 1
ATOM 1696 O O . TRP A 1 220 ? 17.969 22.984 13.867 1 86.31 220 TRP A O 1
ATOM 1706 N N . PHE A 1 221 ? 16.031 21.859 13.961 1 86.94 221 PHE A N 1
ATOM 1707 C CA . PHE A 1 221 ? 15.461 22.719 12.922 1 86.94 221 PHE A CA 1
ATOM 1708 C C . PHE A 1 221 ? 14.234 23.469 13.453 1 86.94 221 PHE A C 1
ATOM 1710 O O . PHE A 1 221 ? 13.812 24.469 12.867 1 86.94 221 PHE A O 1
ATOM 1717 N N . TYR A 1 222 ? 13.633 23 14.492 1 91.5 222 TYR A N 1
ATOM 1718 C CA . TYR A 1 222 ? 12.391 23.594 14.977 1 91.5 222 TYR A CA 1
ATOM 1719 C C . TYR A 1 222 ? 12.578 24.172 16.375 1 91.5 222 TYR A C 1
ATOM 1721 O O . TYR A 1 222 ? 12.281 25.344 16.625 1 91.5 222 TYR A O 1
ATOM 1729 N N . ASP A 1 223 ? 13.164 23.406 17.188 1 93.31 223 ASP A N 1
ATOM 1730 C CA . ASP A 1 223 ? 13.156 23.719 18.609 1 93.31 223 ASP A CA 1
ATOM 1731 C C . ASP A 1 223 ? 14.078 24.906 18.906 1 93.31 223 ASP A C 1
ATOM 1733 O O . ASP A 1 223 ? 13.953 25.547 19.953 1 93.31 223 ASP A O 1
ATOM 1737 N N . ASN A 1 224 ? 14.969 25.156 18.047 1 92.5 224 ASN A N 1
ATOM 1738 C CA . ASN A 1 224 ? 15.883 26.281 18.281 1 92.5 224 ASN A CA 1
ATOM 1739 C C . ASN A 1 224 ? 15.258 27.609 17.844 1 92.5 224 ASN A C 1
ATOM 1741 O O . ASN A 1 224 ? 15.852 28.672 18.062 1 92.5 224 ASN A O 1
ATOM 1745 N N . LEU A 1 225 ? 14.125 27.625 17.312 1 96.12 225 LEU A N 1
ATOM 1746 C CA . LEU A 1 225 ? 13.406 28.828 16.906 1 96.12 225 LEU A CA 1
ATOM 1747 C C . LEU A 1 225 ? 12.586 29.391 18.047 1 96.12 225 LEU A C 1
ATOM 1749 O O . LEU A 1 225 ? 12.141 28.641 18.922 1 96.12 225 LEU A O 1
ATOM 1753 N N . PRO A 1 226 ? 12.422 30.734 18 1 97.38 226 PRO A N 1
ATOM 1754 C CA . PRO A 1 226 ? 11.484 31.25 19 1 97.38 226 PRO A CA 1
ATOM 1755 C C . PRO A 1 226 ? 10.078 30.672 18.859 1 97.38 226 PRO A C 1
ATOM 1757 O O . PRO A 1 226 ? 9.602 30.469 17.734 1 97.38 226 PRO A O 1
ATOM 1760 N N . VAL A 1 227 ? 9.5 30.328 20.016 1 98.19 227 VAL A N 1
ATOM 1761 C CA . VAL A 1 227 ? 8.164 29.75 20.047 1 98.19 227 VAL A CA 1
ATOM 1762 C C . VAL A 1 227 ? 7.164 30.719 19.422 1 98.19 227 VAL A C 1
ATOM 1764 O O . VAL A 1 227 ? 7.305 31.938 19.547 1 98.19 227 VAL A O 1
ATOM 1767 N N . ASN A 1 228 ? 6.172 30.234 18.672 1 98.62 228 ASN A N 1
ATOM 1768 C CA . ASN A 1 228 ? 5.074 30.984 18.062 1 98.62 228 ASN A CA 1
ATOM 1769 C C . ASN A 1 228 ? 5.566 31.922 16.969 1 98.62 228 ASN A C 1
ATOM 1771 O O . ASN A 1 228 ? 5.078 33.062 16.844 1 98.62 228 ASN A O 1
ATOM 1775 N N . THR A 1 229 ? 6.547 31.516 16.328 1 98 229 THR A N 1
ATOM 1776 C CA . THR A 1 229 ? 7.047 32.219 15.133 1 98 229 THR A CA 1
ATOM 1777 C C . THR A 1 229 ? 7.266 31.219 13.992 1 98 229 THR A C 1
ATOM 1779 O O . THR A 1 229 ? 7.23 30 14.203 1 98 229 THR A O 1
ATOM 1782 N N . MET A 1 230 ? 7.387 31.734 12.828 1 98.12 230 MET A N 1
ATOM 1783 C CA . MET A 1 230 ? 7.746 30.938 11.656 1 98.12 230 MET A CA 1
ATOM 1784 C C . MET A 1 230 ? 8.859 31.609 10.859 1 98.12 230 MET A C 1
ATOM 1786 O O . MET A 1 230 ? 8.938 32.844 10.82 1 98.12 230 MET A O 1
ATOM 1790 N N . THR A 1 231 ? 9.68 30.859 10.281 1 97.19 231 THR A N 1
ATOM 1791 C CA . THR A 1 231 ? 10.766 31.406 9.469 1 97.19 231 THR A CA 1
ATOM 1792 C C . THR A 1 231 ? 10.234 31.953 8.148 1 97.19 231 THR A C 1
ATOM 1794 O O . THR A 1 231 ? 9.102 31.656 7.766 1 97.19 231 THR A O 1
ATOM 1797 N N . GLU A 1 232 ? 11.07 32.75 7.516 1 96.5 232 GLU A N 1
ATOM 1798 C CA . GLU A 1 232 ? 10.781 33.094 6.125 1 96.5 232 GLU A CA 1
ATOM 1799 C C . GLU A 1 232 ? 10.938 31.859 5.227 1 96.5 232 GLU A C 1
ATOM 1801 O O . GLU A 1 232 ? 11.562 30.875 5.617 1 96.5 232 GLU A O 1
ATOM 1806 N N . PRO A 1 233 ? 10.273 31.875 4 1 96.62 233 PRO A N 1
ATOM 1807 C CA . PRO A 1 233 ? 10.5 30.75 3.074 1 96.62 233 PRO A CA 1
ATOM 1808 C C . PRO A 1 233 ? 11.984 30.562 2.736 1 96.62 233 PRO A C 1
ATOM 1810 O O . PRO A 1 233 ? 12.688 31.547 2.477 1 96.62 233 PRO A O 1
ATOM 1813 N N . ARG A 1 234 ? 12.406 29.391 2.809 1 92.38 234 ARG A N 1
ATOM 1814 C CA . ARG A 1 234 ? 13.766 29.047 2.424 1 92.38 234 ARG A CA 1
ATOM 1815 C C . ARG A 1 234 ? 13.805 27.734 1.644 1 92.38 234 ARG A C 1
ATOM 1817 O O . ARG A 1 234 ? 12.922 26.875 1.812 1 92.38 234 ARG A O 1
ATOM 1824 N N . LEU A 1 235 ? 14.836 27.672 0.84 1 87 235 LEU A N 1
ATOM 1825 C CA . LEU A 1 235 ? 15.055 26.375 0.192 1 87 235 LEU A CA 1
ATOM 1826 C C . LEU A 1 235 ? 15.32 25.297 1.225 1 87 235 LEU A C 1
ATOM 1828 O O . LEU A 1 235 ? 16.062 25.516 2.191 1 87 235 LEU A O 1
ATOM 1832 N N . THR A 1 236 ? 14.656 24.266 1.149 1 71.88 236 THR A N 1
ATOM 1833 C CA . THR A 1 236 ? 14.82 23.172 2.1 1 71.88 236 THR A CA 1
ATOM 1834 C C . THR A 1 236 ? 16.141 22.453 1.86 1 71.88 236 THR A C 1
ATOM 1836 O O . THR A 1 236 ? 16.375 21.922 0.774 1 71.88 236 THR A O 1
ATOM 1839 N N . PRO A 1 237 ? 17.047 22.578 2.846 1 62.19 237 PRO A N 1
ATOM 1840 C CA . PRO A 1 237 ? 18.312 21.859 2.654 1 62.19 237 PRO A CA 1
ATOM 1841 C C . PRO A 1 237 ? 18.109 20.375 2.354 1 62.19 237 PRO A C 1
ATOM 1843 O O . PRO A 1 237 ? 17.328 19.703 3.045 1 62.19 237 PRO A O 1
ATOM 1846 N N . GLY A 1 238 ? 18.719 19.906 1.305 1 62.62 238 GLY A N 1
ATOM 1847 C CA . GLY A 1 238 ? 18.594 18.5 0.969 1 62.62 238 GLY A CA 1
ATOM 1848 C C . GLY A 1 238 ? 17.281 18.141 0.321 1 62.62 238 GLY A C 1
ATOM 1849 O O . GLY A 1 238 ? 17.031 16.969 0.001 1 62.62 238 GLY A O 1
ATOM 1850 N N . GLY A 1 239 ? 16.5 19.188 0.188 1 65.69 239 GLY A N 1
ATOM 1851 C CA . GLY A 1 239 ? 15.188 18.922 -0.369 1 65.69 239 GLY A CA 1
ATOM 1852 C C . GLY A 1 239 ? 15.156 19 -1.883 1 65.69 239 GLY A C 1
ATOM 1853 O O . GLY A 1 239 ? 16.172 18.797 -2.547 1 65.69 239 GLY A O 1
ATOM 1854 N N . LEU A 1 240 ? 13.953 19.109 -2.367 1 72.12 240 LEU A N 1
ATOM 1855 C CA . LEU A 1 240 ? 13.727 19.25 -3.801 1 72.12 240 LEU A CA 1
ATOM 1856 C C . LEU A 1 240 ? 14.234 20.594 -4.312 1 72.12 240 LEU A C 1
ATOM 1858 O O . LEU A 1 240 ? 14.25 21.578 -3.572 1 72.12 240 LEU A O 1
ATOM 1862 N N . ALA A 1 241 ? 14.648 20.703 -5.508 1 73.25 241 ALA A N 1
ATOM 1863 C CA . ALA A 1 241 ? 15.281 21.875 -6.105 1 73.25 241 ALA A CA 1
ATOM 1864 C C . ALA A 1 241 ? 14.32 23.062 -6.125 1 73.25 241 ALA A C 1
ATOM 1866 O O . ALA A 1 241 ? 14.758 24.219 -6.039 1 73.25 241 ALA A O 1
ATOM 1867 N N . THR A 1 242 ? 13.062 22.797 -6.141 1 83.25 242 THR A N 1
ATOM 1868 C CA . THR A 1 242 ? 12.109 23.891 -6.293 1 83.25 242 THR A CA 1
ATOM 1869 C C . THR A 1 242 ? 11.125 23.906 -5.129 1 83.25 242 THR A C 1
ATOM 1871 O O . THR A 1 242 ? 9.992 24.359 -5.277 1 83.25 242 THR A O 1
ATOM 1874 N N . GLN A 1 243 ? 11.57 23.359 -4.062 1 91 243 GLN A N 1
ATOM 1875 C CA . GLN A 1 243 ? 10.711 23.359 -2.879 1 91 243 GLN A CA 1
ATOM 1876 C C . GLN A 1 243 ? 11.211 24.344 -1.835 1 91 243 GLN A C 1
ATOM 1878 O O . GLN A 1 243 ? 12.398 24.375 -1.514 1 91 243 GLN A O 1
ATOM 1883 N N . PHE A 1 244 ? 10.352 25.219 -1.387 1 95 244 PHE A N 1
ATOM 1884 C CA . PHE A 1 244 ? 10.594 26.109 -0.26 1 95 244 PHE A CA 1
ATOM 1885 C C . PHE A 1 244 ? 9.781 25.688 0.956 1 95 244 PHE A C 1
ATOM 1887 O O . PHE A 1 244 ? 8.734 25.047 0.817 1 95 244 PHE A O 1
ATOM 1894 N N . SER A 1 245 ? 10.312 26.016 2.068 1 95.5 245 SER A N 1
ATOM 1895 C CA . SER A 1 245 ? 9.578 25.688 3.291 1 95.5 245 SER A CA 1
ATOM 1896 C C . SER A 1 245 ? 9.688 26.828 4.309 1 95.5 245 SER A C 1
ATOM 1898 O O . SER A 1 245 ? 10.594 27.656 4.223 1 95.5 245 SER A O 1
ATOM 1900 N N . SER A 1 246 ? 8.781 27 5.059 1 97.06 246 SER A N 1
ATOM 1901 C CA . SER A 1 246 ? 8.75 27.797 6.281 1 97.06 246 SER A CA 1
ATOM 1902 C C . SER A 1 246 ? 8.367 26.938 7.484 1 97.06 246 SER A C 1
ATOM 1904 O O . SER A 1 246 ? 7.387 26.188 7.43 1 97.06 246 SER A O 1
ATOM 1906 N N . VAL A 1 247 ? 9.172 27.062 8.586 1 96.88 247 VAL A N 1
ATOM 1907 C CA . VAL A 1 247 ? 8.969 26.156 9.695 1 96.88 247 VAL A CA 1
ATOM 1908 C C . VAL A 1 247 ? 8.852 26.938 11 1 96.88 247 VAL A C 1
ATOM 1910 O O . VAL A 1 247 ? 9.266 28.094 11.078 1 96.88 247 VAL A O 1
ATOM 1913 N N . GLY A 1 248 ? 8.289 26.359 11.93 1 98 248 GLY A N 1
ATOM 1914 C CA . GLY A 1 248 ? 8.172 26.875 13.281 1 98 248 GLY A CA 1
ATOM 1915 C C . GLY A 1 248 ? 7.531 25.891 14.242 1 98 248 GLY A C 1
ATOM 1916 O O . GLY A 1 248 ? 7.332 24.719 13.906 1 98 248 GLY A O 1
ATOM 1917 N N . HIS A 1 249 ? 7.312 26.297 15.484 1 98.56 249 HIS A N 1
ATOM 1918 C CA . HIS A 1 249 ? 6.57 25.531 16.484 1 98.56 249 HIS A CA 1
ATOM 1919 C C . HIS A 1 249 ? 5.77 26.453 17.391 1 98.56 249 HIS A C 1
ATOM 1921 O O . HIS A 1 249 ? 6.086 27.641 17.516 1 98.56 249 HIS A O 1
ATOM 1927 N N . TYR A 1 250 ? 4.727 25.953 17.938 1 98.62 250 TYR A N 1
ATOM 1928 C CA . TYR A 1 250 ? 3.91 26.812 18.781 1 98.62 250 TYR A CA 1
ATOM 1929 C C . TYR A 1 250 ? 3.76 26.219 20.188 1 98.62 250 TYR A C 1
ATOM 1931 O O . TYR A 1 250 ? 4.059 25.031 20.391 1 98.62 250 TYR A O 1
ATOM 1939 N N . ASP A 1 251 ? 3.484 26.953 21.141 1 98.38 251 ASP A N 1
ATOM 1940 C CA . ASP A 1 251 ? 2.973 26.672 22.484 1 98.38 251 ASP A CA 1
ATOM 1941 C C . ASP A 1 251 ? 1.738 27.516 22.781 1 98.38 251 ASP A C 1
ATOM 1943 O O . ASP A 1 251 ? 1.85 28.719 23.031 1 98.38 251 ASP A O 1
ATOM 1947 N N . LEU A 1 252 ? 0.568 26.891 22.672 1 98.31 252 LEU A N 1
ATOM 1948 C CA . LEU A 1 252 ? -0.699 27.594 22.781 1 98.31 252 LEU A CA 1
ATOM 1949 C C . LEU A 1 252 ? -1.526 27.062 23.953 1 98.31 252 LEU A C 1
ATOM 1951 O O . LEU A 1 252 ? -1.713 25.844 24.062 1 98.31 252 LEU A O 1
ATOM 1955 N N . ALA A 1 253 ? -2.002 27.938 24.781 1 96.88 253 ALA A N 1
ATOM 1956 C CA . ALA A 1 253 ? -3.002 27.562 25.766 1 96.88 253 ALA A CA 1
ATOM 1957 C C . ALA A 1 253 ? -4.355 27.312 25.125 1 96.88 253 ALA A C 1
ATOM 1959 O O . ALA A 1 253 ? -4.562 27.656 23.953 1 96.88 253 ALA A O 1
ATOM 1960 N N . ASP A 1 254 ? -5.246 26.719 25.891 1 95.31 254 ASP A N 1
ATOM 1961 C CA . ASP A 1 254 ? -6.551 26.328 25.359 1 95.31 254 ASP A CA 1
ATOM 1962 C C . ASP A 1 254 ? -7.355 27.562 24.922 1 95.31 254 ASP A C 1
ATOM 1964 O O . ASP A 1 254 ? -8.18 27.469 24.016 1 95.31 254 ASP A O 1
ATOM 1968 N N . ASP A 1 255 ? -7.121 28.688 25.562 1 96.94 255 ASP A N 1
ATOM 1969 C CA . ASP A 1 255 ? -7.906 29.875 25.266 1 96.94 255 ASP A CA 1
ATOM 1970 C C . ASP A 1 255 ? -7.184 30.781 24.266 1 96.94 255 ASP A C 1
ATOM 1972 O O . ASP A 1 255 ? -7.574 31.922 24.062 1 96.94 255 ASP A O 1
ATOM 1976 N N . GLN A 1 256 ? -6.125 30.25 23.719 1 98.5 256 GLN A N 1
ATOM 1977 C CA . GLN A 1 256 ? -5.367 31 22.719 1 98.5 256 GLN A CA 1
ATOM 1978 C C . GLN A 1 256 ? -5.504 30.375 21.344 1 98.5 256 GLN A C 1
ATOM 1980 O O . GLN A 1 256 ? -5.781 29.172 21.234 1 98.5 256 GLN A O 1
ATOM 1985 N N . ALA A 1 257 ? -5.387 31.188 20.375 1 98.62 257 ALA A N 1
ATOM 1986 C CA . ALA A 1 257 ? -5.332 30.797 18.953 1 98.62 257 ALA A CA 1
ATOM 1987 C C . ALA A 1 257 ? -4.16 31.484 18.25 1 98.62 257 ALA A C 1
ATOM 1989 O O . ALA A 1 257 ? -3.656 32.5 18.719 1 98.62 257 ALA A O 1
ATOM 1990 N N . MET A 1 258 ? -3.717 30.844 17.266 1 98.88 258 MET A N 1
ATOM 1991 C CA . MET A 1 258 ? -2.723 31.453 16.391 1 98.88 258 MET A CA 1
ATOM 1992 C C . MET A 1 258 ? -3.316 31.734 15.008 1 98.88 258 MET A C 1
ATOM 1994 O O . MET A 1 258 ? -3.867 30.844 14.367 1 98.88 258 MET A O 1
ATOM 1998 N N . ILE A 1 259 ? -3.293 32.969 14.586 1 98.75 259 ILE A N 1
ATOM 1999 C CA . ILE A 1 259 ? -3.688 33.344 13.227 1 98.75 259 ILE A CA 1
ATOM 2000 C C . ILE A 1 259 ? -2.455 33.406 12.328 1 98.75 259 ILE A C 1
ATOM 2002 O O . ILE A 1 259 ? -1.498 34.125 12.617 1 98.75 259 ILE A O 1
ATOM 2006 N N . ILE A 1 260 ? -2.432 32.594 11.328 1 98.88 260 ILE A N 1
ATOM 2007 C CA . ILE A 1 260 ? -1.362 32.594 10.336 1 98.88 260 ILE A CA 1
ATOM 2008 C C . ILE A 1 260 ? -1.855 33.219 9.031 1 98.88 260 ILE A C 1
ATOM 2010 O O . ILE A 1 260 ? -2.848 32.781 8.453 1 98.88 260 ILE A O 1
ATOM 2014 N N . THR A 1 261 ? -1.216 34.219 8.586 1 98.75 261 THR A N 1
ATOM 2015 C CA . THR A 1 261 ? -1.536 34.906 7.336 1 98.75 261 THR A CA 1
ATOM 2016 C C . THR A 1 261 ? -0.434 34.688 6.305 1 98.75 261 THR A C 1
ATOM 2018 O O . THR A 1 261 ? 0.746 34.906 6.594 1 98.75 261 THR A O 1
ATOM 2021 N N . VAL A 1 262 ? -0.768 34.219 5.148 1 98.88 262 VAL A N 1
ATOM 2022 C CA . VAL A 1 262 ? 0.197 34 4.078 1 98.88 262 VAL A CA 1
ATOM 2023 C C . VAL A 1 262 ? -0.415 34.375 2.736 1 98.88 262 VAL A C 1
ATOM 2025 O O . VAL A 1 262 ? -1.597 34.125 2.486 1 98.88 262 VAL A O 1
ATOM 2028 N N . PRO A 1 263 ? 0.328 35.031 1.865 1 98.69 263 PRO A N 1
ATOM 2029 C CA . PRO A 1 263 ? -0.219 35.312 0.533 1 98.69 263 PRO A CA 1
ATOM 2030 C C . PRO A 1 263 ? -0.44 34.031 -0.277 1 98.69 263 PRO A C 1
ATOM 2032 O O . PRO A 1 263 ? 0.367 33.094 -0.204 1 98.69 263 PRO A O 1
ATOM 2035 N N . LYS A 1 264 ? -1.598 33.938 -0.938 1 98.62 264 LYS A N 1
ATOM 2036 C CA . LYS A 1 264 ? -1.715 32.906 -1.939 1 98.62 264 LYS A CA 1
ATOM 2037 C C . LYS A 1 264 ? -0.56 32.938 -2.936 1 98.62 264 LYS A C 1
ATOM 2039 O O . LYS A 1 264 ? -0.312 34 -3.549 1 98.62 264 LYS A O 1
ATOM 2044 N N . SER A 1 265 ? 0.112 31.875 -3.049 1 97.88 265 SER A N 1
ATOM 2045 C CA . SER A 1 265 ? 1.307 31.812 -3.885 1 97.88 265 SER A CA 1
ATOM 2046 C C . SER A 1 265 ? 0.955 31.484 -5.332 1 97.88 265 SER A C 1
ATOM 2048 O O . SER A 1 265 ? -0.12 30.938 -5.605 1 97.88 265 SER A O 1
ATOM 2050 N N . ASP A 1 266 ? 1.831 31.859 -6.242 1 96.25 266 ASP A N 1
ATOM 2051 C CA . ASP A 1 266 ? 1.705 31.438 -7.637 1 96.25 266 ASP A CA 1
ATOM 2052 C C . ASP A 1 266 ? 2.318 30.047 -7.844 1 96.25 266 ASP A C 1
ATOM 2054 O O . ASP A 1 266 ? 2.174 29.453 -8.914 1 96.25 266 ASP A O 1
ATOM 2058 N N . ALA A 1 267 ? 2.982 29.547 -6.77 1 96.5 267 ALA A N 1
ATOM 2059 C CA . ALA A 1 267 ? 3.461 28.172 -6.867 1 96.5 267 ALA A CA 1
ATOM 2060 C C . ALA A 1 267 ? 2.299 27.203 -7.031 1 96.5 267 ALA A C 1
ATOM 2062 O O . ALA A 1 267 ? 1.28 27.312 -6.348 1 96.5 267 ALA A O 1
ATOM 2063 N N . PRO A 1 268 ? 2.486 26.219 -7.906 1 97 268 PRO A N 1
ATOM 2064 C CA . PRO A 1 268 ? 1.403 25.266 -8.141 1 97 268 PRO A CA 1
ATOM 2065 C C . PRO A 1 268 ? 0.991 24.516 -6.879 1 97 268 PRO A C 1
ATOM 2067 O O . PRO A 1 268 ? -0.168 24.109 -6.746 1 97 268 PRO A O 1
ATOM 2070 N N . TYR A 1 269 ? 1.929 24.359 -5.988 1 97.94 269 TYR A N 1
ATOM 2071 C CA . TYR A 1 269 ? 1.605 23.766 -4.699 1 97.94 269 TYR A CA 1
ATOM 2072 C C . TYR A 1 269 ? 2.01 24.688 -3.551 1 97.94 269 TYR A C 1
ATOM 2074 O O . TYR A 1 269 ? 3.143 25.172 -3.506 1 97.94 269 TYR A O 1
ATOM 2082 N N . GLN A 1 270 ? 1.136 24.938 -2.709 1 98.62 270 GLN A N 1
ATOM 2083 C CA . GLN A 1 270 ? 1.311 25.641 -1.442 1 98.62 270 GLN A CA 1
ATOM 2084 C C . GLN A 1 270 ? 0.493 24.969 -0.333 1 98.62 270 GLN A C 1
ATOM 2086 O O . GLN A 1 270 ? -0.737 25.047 -0.339 1 98.62 270 GLN A O 1
ATOM 2091 N N . GLY A 1 271 ? 1.229 24.344 0.618 1 98.62 271 GLY A N 1
ATOM 2092 C CA . GLY A 1 271 ? 0.517 23.609 1.659 1 98.62 271 GLY A CA 1
ATOM 2093 C C . GLY A 1 271 ? 1.028 23.922 3.055 1 98.62 271 GLY A C 1
ATOM 2094 O O . GLY A 1 271 ? 2.184 24.312 3.225 1 98.62 271 GLY A O 1
ATOM 2095 N N . PHE A 1 272 ? 0.117 23.812 4.012 1 98.81 272 PHE A N 1
ATOM 2096 C CA . PHE A 1 272 ? 0.417 23.953 5.434 1 98.81 272 PHE A CA 1
ATOM 2097 C C . PHE A 1 272 ? -0.023 22.719 6.207 1 98.81 272 PHE A C 1
ATOM 2099 O O . PHE A 1 272 ? -1.074 22.141 5.918 1 98.81 272 PHE A O 1
ATOM 2106 N N . GLN A 1 273 ? 0.817 22.344 7.242 1 98.81 273 GLN A N 1
ATOM 2107 C CA . GLN A 1 273 ? 0.38 21.281 8.133 1 98.81 273 GLN A CA 1
ATOM 2108 C C . GLN A 1 273 ? 0.94 21.469 9.539 1 98.81 273 GLN A C 1
ATOM 2110 O O . GLN A 1 273 ? 1.963 22.125 9.719 1 98.81 273 GLN A O 1
ATOM 2115 N N . LEU A 1 274 ? 0.204 20.906 10.477 1 98.81 274 LEU A N 1
ATOM 2116 C CA . LEU A 1 274 ? 0.728 20.719 11.82 1 98.81 274 LEU A CA 1
ATOM 2117 C C . LEU A 1 274 ? 1.431 19.375 11.953 1 98.81 274 LEU A C 1
ATOM 2119 O O . LEU A 1 274 ? 1.073 18.422 11.266 1 98.81 274 LEU A O 1
ATOM 2123 N N . GLY A 1 275 ? 2.426 19.359 12.742 1 98.56 275 GLY A N 1
ATOM 2124 C CA . GLY A 1 275 ? 3.086 18.125 13.141 1 98.56 275 GLY A CA 1
ATOM 2125 C C . GLY A 1 275 ? 3.139 17.922 14.641 1 98.56 275 GLY A C 1
ATOM 2126 O O . GLY A 1 275 ? 3.373 18.875 15.391 1 98.56 275 GLY A O 1
ATOM 2127 N N . SER A 1 276 ? 2.92 16.781 15.117 1 98.31 276 SER A N 1
ATOM 2128 C CA . SER A 1 276 ? 3.045 16.5 16.547 1 98.31 276 SER A CA 1
ATOM 2129 C C . SER A 1 276 ? 4.504 16.484 16.984 1 98.31 276 SER A C 1
ATOM 2131 O O . SER A 1 276 ? 5.41 16.562 16.141 1 98.31 276 SER A O 1
ATOM 2133 N N . LEU A 1 277 ? 4.707 16.312 18.266 1 98.12 277 LEU A N 1
ATOM 2134 C CA . LEU A 1 277 ? 6.07 16.312 18.797 1 98.12 277 LEU A CA 1
ATOM 2135 C C . LEU A 1 277 ? 6.758 14.977 18.516 1 98.12 277 LEU A C 1
ATOM 2137 O O . LEU A 1 277 ? 7.961 14.836 18.75 1 98.12 277 LEU A O 1
ATOM 2141 N N . TRP A 1 278 ? 6.059 13.977 18 1 98.44 278 TRP A N 1
ATOM 2142 C CA . TRP A 1 278 ? 6.664 12.766 17.469 1 98.44 278 TRP A CA 1
ATOM 2143 C C . TRP A 1 278 ? 7.191 12.992 16.062 1 98.44 278 TRP A C 1
ATOM 2145 O O . TRP A 1 278 ? 7.703 12.07 15.422 1 98.44 278 TRP A O 1
ATOM 2155 N N . TYR A 1 279 ? 7.039 14.234 15.539 1 98.12 279 TYR A N 1
ATOM 2156 C CA . TYR A 1 279 ? 7.453 14.695 14.219 1 98.12 279 TYR A CA 1
ATOM 2157 C C . TYR A 1 279 ? 6.73 13.922 13.125 1 98.12 279 TYR A C 1
ATOM 2159 O O . TYR A 1 279 ? 7.363 13.43 12.188 1 98.12 279 TYR A O 1
ATOM 2167 N N . ILE A 1 280 ? 5.465 13.789 13.273 1 98.5 280 ILE A N 1
ATOM 2168 C CA . ILE A 1 280 ? 4.551 13.203 12.305 1 98.5 280 ILE A CA 1
ATOM 2169 C C . ILE A 1 280 ? 3.359 14.141 12.094 1 98.5 280 ILE A C 1
ATOM 2171 O O . ILE A 1 280 ? 3.068 14.984 12.938 1 98.5 280 ILE A O 1
ATOM 2175 N N . SER A 1 281 ? 2.711 14 10.938 1 98.38 281 SER A N 1
ATOM 2176 C CA . SER A 1 281 ? 1.469 14.734 10.711 1 98.38 281 SER A CA 1
ATOM 2177 C C . SER A 1 281 ? 0.408 14.352 11.742 1 98.38 281 SER A C 1
ATOM 2179 O O . SER A 1 281 ? 0.465 13.273 12.328 1 98.38 281 SER A O 1
ATOM 2181 N N . LEU A 1 282 ? -0.51 15.25 12.008 1 98.38 282 LEU A N 1
ATOM 2182 C CA . LEU A 1 282 ? -1.695 14.922 12.789 1 98.38 282 LEU A CA 1
ATOM 2183 C C . LEU A 1 282 ? -2.73 14.195 11.938 1 98.38 282 LEU A C 1
ATOM 2185 O O . LEU A 1 282 ? -2.482 13.914 10.758 1 98.38 282 LEU A O 1
ATOM 2189 N N . ASP A 1 283 ? -3.816 13.734 12.562 1 97.75 283 ASP A N 1
ATOM 2190 C CA . ASP A 1 283 ? -4.871 13.039 11.828 1 97.75 283 ASP A CA 1
ATOM 2191 C C . ASP A 1 283 ? -5.457 13.938 10.742 1 97.75 283 ASP A C 1
ATOM 2193 O O . ASP A 1 283 ? -6.273 14.82 11.023 1 97.75 283 ASP A O 1
ATOM 2197 N N . TYR A 1 284 ? -5.035 13.719 9.508 1 97.88 284 TYR A N 1
ATOM 2198 C CA . TYR A 1 284 ? -5.504 14.547 8.406 1 97.88 284 TYR A CA 1
ATOM 2199 C C . TYR A 1 284 ? -6.594 13.836 7.609 1 97.88 284 TYR A C 1
ATOM 2201 O O . TYR A 1 284 ? -7.074 14.352 6.602 1 97.88 284 TYR A O 1
ATOM 2209 N N . ILE A 1 285 ? -6.945 12.602 7.992 1 97.25 285 ILE A N 1
ATOM 2210 C CA . ILE A 1 285 ? -8.078 11.914 7.375 1 97.25 285 ILE A CA 1
ATOM 2211 C C . ILE A 1 285 ? -9.383 12.453 7.949 1 97.25 285 ILE A C 1
ATOM 2213 O O . ILE A 1 285 ? -10.281 12.852 7.199 1 97.25 285 ILE A O 1
ATOM 2217 N N . ASN A 1 286 ? -9.445 12.578 9.258 1 98.19 286 ASN A N 1
ATOM 2218 C CA . ASN A 1 286 ? -10.719 12.828 9.922 1 98.19 286 ASN A CA 1
ATOM 2219 C C . ASN A 1 286 ? -10.789 14.25 10.484 1 98.19 286 ASN A C 1
ATOM 2221 O O . ASN A 1 286 ? -11.805 14.641 11.062 1 98.19 286 ASN A O 1
ATOM 2225 N N . HIS A 1 287 ? -9.695 14.977 10.352 1 98.5 287 HIS A N 1
ATOM 2226 C CA . HIS A 1 287 ? -9.602 16.344 10.852 1 98.5 287 HIS A CA 1
ATOM 2227 C C . HIS A 1 287 ? -8.906 17.25 9.844 1 98.5 287 HIS A C 1
ATOM 2229 O O . HIS A 1 287 ? -8.164 16.781 8.984 1 98.5 287 HIS A O 1
ATOM 2235 N N . GLN A 1 288 ? -9.25 18.531 9.953 1 98.75 288 GLN A N 1
ATOM 2236 C CA . GLN A 1 288 ? -8.508 19.516 9.18 1 98.75 288 GLN A CA 1
ATOM 2237 C C . GLN A 1 288 ? -7.301 20.031 9.961 1 98.75 288 GLN A C 1
ATOM 2239 O O . GLN A 1 288 ? -7.402 21.016 10.703 1 98.75 288 GLN A O 1
ATOM 2244 N N . THR A 1 289 ? -6.234 19.359 9.781 1 98.88 289 THR A N 1
ATOM 2245 C CA . THR A 1 289 ? -4.98 19.688 10.453 1 98.88 289 THR A CA 1
ATOM 2246 C C . THR A 1 289 ? -3.959 20.219 9.445 1 98.88 289 THR A C 1
ATOM 2248 O O . THR A 1 289 ? -2.814 20.5 9.812 1 98.88 289 THR A O 1
ATOM 2251 N N . SER A 1 290 ? -4.363 20.281 8.273 1 98.88 290 SER A N 1
ATOM 2252 C CA . SER A 1 290 ? -3.604 20.766 7.133 1 98.88 290 SER A CA 1
ATOM 2253 C C . SER A 1 290 ? -4.52 21.406 6.09 1 98.88 290 SER A C 1
ATOM 2255 O O . SER A 1 290 ? -5.695 21.047 5.992 1 98.88 290 SER A O 1
ATOM 2257 N N . LEU A 1 291 ? -3.963 22.328 5.352 1 98.81 291 LEU A N 1
ATOM 2258 C CA . LEU A 1 291 ? -4.633 22.938 4.211 1 98.81 291 LEU A CA 1
ATOM 2259 C C . LEU A 1 291 ? -3.633 23.297 3.121 1 98.81 291 LEU A C 1
ATOM 2261 O O . LEU A 1 291 ? -2.559 23.828 3.412 1 98.81 291 LEU A O 1
ATOM 2265 N N . ASN A 1 292 ? -3.938 22.969 1.941 1 98.56 292 ASN A N 1
ATOM 2266 C CA . ASN A 1 292 ? -3.205 23.562 0.833 1 98.56 292 ASN A CA 1
ATOM 2267 C C . ASN A 1 292 ? -4.031 24.656 0.141 1 98.56 292 ASN A C 1
ATOM 2269 O O . ASN A 1 292 ? -5.184 24.891 0.509 1 98.56 292 ASN A O 1
ATOM 2273 N N . SER A 1 293 ? -3.494 25.328 -0.835 1 97.88 293 SER A N 1
ATOM 2274 C CA . SER A 1 293 ? -4.117 26.516 -1.409 1 97.88 293 SER A CA 1
ATOM 2275 C C . SER A 1 293 ? -5.371 26.156 -2.195 1 97.88 293 SER A C 1
ATOM 2277 O O . SER A 1 293 ? -6.25 27 -2.395 1 97.88 293 SER A O 1
ATOM 2279 N N . SER A 1 294 ? -5.527 24.906 -2.66 1 97.19 294 SER A N 1
ATOM 2280 C CA . SER A 1 294 ? -6.738 24.469 -3.35 1 97.19 294 SER A CA 1
ATOM 2281 C C . SER A 1 294 ? -7.875 24.219 -2.365 1 97.19 294 SER A C 1
ATOM 2283 O O . SER A 1 294 ? -9.047 24.203 -2.748 1 97.19 294 SER A O 1
ATOM 2285 N N . GLN A 1 295 ? -7.566 24.016 -1.149 1 97.75 295 GLN A N 1
ATOM 2286 C CA . GLN A 1 295 ? -8.539 23.688 -0.108 1 97.75 295 GLN A CA 1
ATOM 2287 C C . GLN A 1 295 ? -8.914 24.922 0.7 1 97.75 295 GLN A C 1
ATOM 2289 O O . GLN A 1 295 ? -10.039 25.031 1.199 1 97.75 295 GLN A O 1
ATOM 2294 N N . ALA A 1 296 ? -8.016 25.844 0.856 1 98.12 296 ALA A N 1
ATOM 2295 C CA . ALA A 1 296 ? -8.172 26.984 1.747 1 98.12 296 ALA A CA 1
ATOM 2296 C C . ALA A 1 296 ? -9.055 28.062 1.114 1 98.12 296 ALA A C 1
ATOM 2298 O O . ALA A 1 296 ? -9.062 28.234 -0.107 1 98.12 296 ALA A O 1
ATOM 2299 N N . GLN A 1 297 ? -9.797 28.672 1.938 1 97.56 297 GLN A N 1
ATOM 2300 C CA . GLN A 1 297 ? -10.469 29.891 1.508 1 97.56 297 GLN A CA 1
ATOM 2301 C C . GLN A 1 297 ? -9.477 31.047 1.369 1 97.56 297 GLN A C 1
ATOM 2303 O O . GLN A 1 297 ? -8.656 31.281 2.258 1 97.56 297 GLN A O 1
ATOM 2308 N N . ILE A 1 298 ? -9.562 31.75 0.293 1 98 298 ILE A N 1
ATOM 2309 C CA . ILE A 1 298 ? -8.711 32.906 0.014 1 98 298 ILE A CA 1
ATOM 2310 C C . ILE A 1 298 ? -9.5 34.188 0.233 1 98 298 ILE A C 1
ATOM 2312 O O . ILE A 1 298 ? -10.586 34.375 -0.334 1 98 298 ILE A O 1
ATOM 2316 N N . ASP A 1 299 ? -8.961 35.062 1.021 1 97.88 299 ASP A N 1
ATOM 2317 C CA . ASP A 1 299 ? -9.617 36.344 1.289 1 97.88 299 ASP A CA 1
ATOM 2318 C C . ASP A 1 299 ? -9.562 37.25 0.064 1 97.88 299 ASP A C 1
ATOM 2320 O O . ASP A 1 299 ? -8.727 37.062 -0.82 1 97.88 299 ASP A O 1
ATOM 2324 N N . PRO A 1 300 ? -10.445 38.25 0.036 1 97.06 300 PRO A N 1
ATOM 2325 C CA . PRO A 1 300 ? -10.5 39.156 -1.112 1 97.06 300 PRO A CA 1
ATOM 2326 C C . PRO A 1 300 ? -9.18 39.875 -1.362 1 97.06 300 PRO A C 1
ATOM 2328 O O . PRO A 1 300 ? -8.891 40.281 -2.492 1 97.06 300 PRO A O 1
ATOM 2331 N N . ASP A 1 301 ? -8.375 40.062 -0.363 1 97.56 301 ASP A N 1
ATOM 2332 C CA . ASP A 1 301 ? -7.109 40.75 -0.525 1 97.56 301 ASP A CA 1
ATOM 2333 C C . ASP A 1 301 ? -6.004 39.812 -0.98 1 97.56 301 ASP A C 1
ATOM 2335 O O . ASP A 1 301 ? -4.828 40.188 -1.006 1 97.56 301 ASP A O 1
ATOM 2339 N N . GLY A 1 302 ? -6.32 38.531 -1.226 1 97.94 302 GLY A N 1
ATOM 2340 C CA . GLY A 1 302 ? -5.383 37.594 -1.805 1 97.94 302 GLY A CA 1
ATOM 2341 C C . GLY A 1 302 ? -4.645 36.781 -0.764 1 97.94 302 GLY A C 1
ATOM 2342 O O . GLY A 1 302 ? -3.807 35.938 -1.105 1 97.94 302 GLY A O 1
ATOM 2343 N N . ASN A 1 303 ? -4.949 36.969 0.503 1 98.44 303 ASN A N 1
ATOM 2344 C CA . ASN A 1 303 ? -4.277 36.219 1.559 1 98.44 303 ASN A CA 1
ATOM 2345 C C . ASN A 1 303 ? -5.102 35 2 1 98.44 303 ASN A C 1
ATOM 2347 O O . ASN A 1 303 ? -6.328 35.031 1.882 1 98.44 303 ASN A O 1
ATOM 2351 N N . ILE A 1 304 ? -4.402 34 2.408 1 98.5 304 ILE A N 1
ATOM 2352 C CA . ILE A 1 304 ? -4.977 32.906 3.154 1 98.5 304 ILE A CA 1
ATOM 2353 C C . ILE A 1 304 ? -4.738 33.094 4.648 1 98.5 304 ILE A C 1
ATOM 2355 O O . ILE A 1 304 ? -3.6 33.312 5.078 1 98.5 304 ILE A O 1
ATOM 2359 N N . ARG A 1 305 ? -5.789 33.125 5.375 1 98.62 305 ARG A N 1
ATOM 2360 C CA . ARG A 1 305 ? -5.66 33.25 6.82 1 98.62 305 ARG A CA 1
ATOM 2361 C C . ARG A 1 305 ? -6.199 32.031 7.543 1 98.62 305 ARG A C 1
ATOM 2363 O O . ARG A 1 305 ? -7.398 31.75 7.488 1 98.62 305 ARG A O 1
ATOM 2370 N N . MET A 1 306 ? -5.34 31.328 8.195 1 98.62 306 MET A N 1
ATOM 2371 C CA . MET A 1 306 ? -5.668 30.109 8.945 1 98.62 306 MET A CA 1
ATOM 2372 C C . MET A 1 306 ? -5.703 30.406 10.445 1 98.62 306 MET A C 1
ATOM 2374 O O . MET A 1 306 ? -4.93 31.219 10.945 1 98.62 306 MET A O 1
ATOM 2378 N N . VAL A 1 307 ? -6.617 29.797 11.102 1 98.75 307 VAL A N 1
ATOM 2379 C CA . VAL A 1 307 ? -6.73 29.906 12.547 1 98.75 307 VAL A CA 1
ATOM 2380 C C . VAL A 1 307 ? -6.395 28.562 13.195 1 98.75 307 VAL A C 1
ATOM 2382 O O . VAL A 1 307 ? -7.172 27.609 13.102 1 98.75 307 VAL A O 1
ATOM 2385 N N . VAL A 1 308 ? -5.297 28.5 13.875 1 98.88 308 VAL A N 1
ATOM 2386 C CA . VAL A 1 308 ? -4.879 27.312 14.625 1 98.88 308 VAL A CA 1
ATOM 2387 C C . VAL A 1 308 ? -5.402 27.406 16.062 1 98.88 308 VAL A C 1
ATOM 2389 O O . VAL A 1 308 ? -5.035 28.312 16.812 1 98.88 308 VAL A O 1
ATOM 2392 N N . SER A 1 309 ? -6.234 26.531 16.406 1 98.5 309 SER A N 1
ATOM 2393 C CA . SER A 1 309 ? -6.809 26.562 17.75 1 98.5 309 SER A CA 1
ATOM 2394 C C . SER A 1 309 ? -7.41 25.219 18.141 1 98.5 309 SER A C 1
ATOM 2396 O O . SER A 1 309 ? -7.73 24.406 17.266 1 98.5 309 SER A O 1
ATOM 2398 N N . ASN A 1 310 ? -7.449 24.922 19.375 1 97.62 310 ASN A N 1
ATOM 2399 C CA . ASN A 1 310 ? -8.047 23.688 19.859 1 97.62 310 ASN A CA 1
ATOM 2400 C C . ASN A 1 310 ? -9.57 23.734 19.766 1 97.62 310 ASN A C 1
ATOM 2402 O O . ASN A 1 310 ? -10.211 22.703 19.516 1 97.62 310 ASN A O 1
ATOM 2406 N N . THR A 1 311 ? -10.117 24.891 20 1 95.69 311 THR A N 1
ATOM 2407 C CA . THR A 1 311 ? -11.562 25.062 19.922 1 95.69 311 THR A CA 1
ATOM 2408 C C . THR A 1 311 ? -11.984 25.531 18.531 1 95.69 311 THR A C 1
ATOM 2410 O O . THR A 1 311 ? -11.297 26.328 17.906 1 95.69 311 THR A O 1
ATOM 2413 N N . ASN A 1 312 ? -13.133 25.047 18.156 1 96.69 312 ASN A N 1
ATOM 2414 C CA . ASN A 1 312 ? -13.672 25.438 16.844 1 96.69 312 ASN A CA 1
ATOM 2415 C C . ASN A 1 312 ? -14.086 26.906 16.828 1 96.69 312 ASN A C 1
ATOM 2417 O O . ASN A 1 312 ? -15.062 27.281 17.469 1 96.69 312 ASN A O 1
ATOM 2421 N N . PRO A 1 313 ? -13.406 27.703 16.047 1 96.75 313 PRO A N 1
ATOM 2422 C CA . PRO A 1 313 ? -13.742 29.125 16.016 1 96.75 313 PRO A CA 1
ATOM 2423 C C . PRO A 1 313 ? -14.867 29.453 15.039 1 96.75 313 PRO A C 1
ATOM 2425 O O . PRO A 1 313 ? -15.297 30.594 14.945 1 96.75 313 PRO A O 1
ATOM 2428 N N . GLY A 1 314 ? -15.273 28.422 14.234 1 97.25 314 GLY A N 1
ATOM 2429 C CA . GLY A 1 314 ? -16.391 28.625 13.32 1 97.25 314 GLY A CA 1
ATOM 2430 C C . GLY A 1 314 ? -15.977 29.219 11.992 1 97.25 314 GLY A C 1
ATOM 2431 O O . GLY A 1 314 ? -16.797 29.844 11.305 1 97.25 314 GLY A O 1
ATOM 2432 N N . VAL A 1 315 ? -14.703 29.078 11.68 1 98.06 315 VAL A N 1
ATOM 2433 C CA . VAL A 1 315 ? -14.234 29.625 10.414 1 98.06 315 VAL A CA 1
ATOM 2434 C C . VAL A 1 315 ? -13.773 28.5 9.5 1 98.06 315 VAL A C 1
ATOM 2436 O O . VAL A 1 315 ? -13.398 27.422 9.977 1 98.06 315 VAL A O 1
ATOM 2439 N N . THR A 1 316 ? -13.719 28.719 8.18 1 98.38 316 THR A N 1
ATOM 2440 C CA . THR A 1 316 ? -13.43 27.734 7.148 1 98.38 316 THR A CA 1
ATOM 2441 C C . THR A 1 316 ? -11.992 27.25 7.25 1 98.38 316 THR A C 1
ATOM 2443 O O . THR A 1 316 ? -11.719 26.047 7.117 1 98.38 316 THR A O 1
ATOM 2446 N N . ASN A 1 317 ? -11.039 28.141 7.445 1 98.69 317 ASN A N 1
ATOM 2447 C CA . ASN A 1 317 ? -9.625 27.812 7.484 1 98.69 317 ASN A CA 1
ATOM 2448 C C . ASN A 1 317 ? -9.156 27.5 8.906 1 98.69 317 ASN A C 1
ATOM 2450 O O . ASN A 1 317 ? -8.062 27.891 9.305 1 98.69 317 ASN A O 1
ATOM 2454 N N . TRP A 1 318 ? -10.055 26.859 9.664 1 98.75 318 TRP A N 1
ATOM 2455 C CA . TRP A 1 318 ? -9.68 26.359 10.984 1 98.75 318 TRP A CA 1
ATOM 2456 C C . TRP A 1 318 ? -8.734 25.172 10.883 1 98.75 318 TRP A C 1
ATOM 2458 O O . TRP A 1 318 ? -8.992 24.234 10.125 1 98.75 318 TRP A O 1
ATOM 2468 N N . ILE A 1 319 ? -7.605 25.234 11.555 1 98.88 319 ILE A N 1
ATOM 2469 C CA . ILE A 1 319 ? -6.652 24.141 11.703 1 98.88 319 ILE A CA 1
ATOM 2470 C C . ILE A 1 319 ? -6.738 23.578 13.117 1 98.88 319 ILE A C 1
ATOM 2472 O O . ILE A 1 319 ? -6.383 24.25 14.086 1 98.88 319 ILE A O 1
ATOM 2476 N N . GLU A 1 320 ? -7.098 22.328 13.227 1 98.62 320 GLU A N 1
ATOM 2477 C CA . GLU A 1 320 ? -7.328 21.688 14.516 1 98.62 320 GLU A CA 1
ATOM 2478 C C . GLU A 1 320 ? -6.012 21.266 15.164 1 98.62 320 GLU A C 1
ATOM 2480 O O . GLU A 1 320 ? -5.156 20.672 14.508 1 98.62 320 GLU A O 1
ATOM 2485 N N . THR A 1 321 ? -5.934 21.516 16.422 1 98.5 321 THR A N 1
ATOM 2486 C CA . THR A 1 321 ? -4.715 21.125 17.125 1 98.5 321 THR A CA 1
ATOM 2487 C C . THR A 1 321 ? -4.867 19.734 17.734 1 98.5 321 THR A C 1
ATOM 2489 O O . THR A 1 321 ? -3.881 19.125 18.141 1 98.5 321 THR A O 1
ATOM 2492 N N . LEU A 1 322 ? -6.074 19.25 17.875 1 97.69 322 LEU A N 1
ATOM 2493 C CA . LEU A 1 322 ? -6.41 17.922 18.391 1 97.69 322 LEU A CA 1
ATOM 2494 C C . LEU A 1 322 ? -5.832 17.734 19.797 1 97.69 322 LEU A C 1
ATOM 2496 O O . LEU A 1 322 ? -5.281 16.672 20.109 1 97.69 322 LEU A O 1
ATOM 2500 N N . GLY A 1 323 ? -5.891 18.828 20.547 1 96.69 323 GLY A N 1
ATOM 2501 C CA . GLY A 1 323 ? -5.477 18.766 21.938 1 96.69 323 GLY A CA 1
ATOM 2502 C C . GLY A 1 323 ? -3.98 18.938 22.109 1 96.69 323 GLY A C 1
ATOM 2503 O O . GLY A 1 323 ? -3.48 18.922 23.25 1 96.69 323 GLY A O 1
ATOM 2504 N N . HIS A 1 324 ? -3.279 19.141 21.078 1 98 324 HIS A N 1
ATOM 2505 C CA . HIS A 1 324 ? -1.844 19.359 21.203 1 98 324 HIS A CA 1
ATOM 2506 C C . HIS A 1 324 ? -1.548 20.812 21.578 1 98 324 HIS A C 1
ATOM 2508 O O . HIS A 1 324 ? -1.652 21.703 20.734 1 98 324 HIS A O 1
ATOM 2514 N N . ARG A 1 325 ? -1.135 21 22.719 1 97.31 325 ARG A N 1
ATOM 2515 C CA . ARG A 1 325 ? -0.77 22.328 23.188 1 97.31 325 ARG A CA 1
ATOM 2516 C C . ARG A 1 325 ? 0.478 22.844 22.469 1 97.31 325 ARG A C 1
ATOM 2518 O O . ARG A 1 325 ? 0.631 24.047 22.25 1 97.31 325 ARG A O 1
ATOM 2525 N N . ARG A 1 326 ? 1.354 21.953 22.125 1 98.12 326 ARG A N 1
ATOM 2526 C CA . ARG A 1 326 ? 2.572 22.219 21.375 1 98.12 326 ARG A CA 1
ATOM 2527 C C . ARG A 1 326 ? 2.609 21.391 20.094 1 98.12 326 ARG A C 1
ATOM 2529 O O . ARG A 1 326 ? 2.213 20.219 20.078 1 98.12 326 ARG A O 1
ATOM 2536 N N . ALA A 1 327 ? 3.105 21.984 19.062 1 98.44 327 ALA A N 1
ATOM 2537 C CA . ALA A 1 327 ? 3.227 21.266 17.797 1 98.44 327 ALA A CA 1
ATOM 2538 C C . ALA A 1 327 ? 4.141 22.016 16.828 1 98.44 327 ALA A C 1
ATOM 2540 O O . ALA A 1 327 ? 4.543 23.141 17.094 1 98.44 327 ALA A O 1
ATOM 2541 N N . TYR A 1 328 ? 4.523 21.344 15.82 1 98.62 328 TYR A N 1
ATOM 2542 C CA . TYR A 1 328 ? 5.344 21.938 14.766 1 98.62 328 TYR A CA 1
ATOM 2543 C C . TYR A 1 328 ? 4.477 22.516 13.656 1 98.62 328 TYR A C 1
ATOM 2545 O O . TYR A 1 328 ? 3.387 22.016 13.383 1 98.62 328 TYR A O 1
ATOM 2553 N N . LEU A 1 329 ? 4.934 23.641 13.094 1 98.62 329 LEU A N 1
ATOM 2554 C CA . LEU A 1 329 ? 4.309 24.344 11.984 1 98.62 329 LEU A CA 1
ATOM 2555 C C . LEU A 1 329 ? 5.141 24.203 10.711 1 98.62 329 LEU A C 1
ATOM 2557 O O . LEU A 1 329 ? 6.348 24.453 10.734 1 98.62 329 LEU A O 1
ATOM 2561 N N . GLN A 1 330 ? 4.48 23.828 9.633 1 97.81 330 GLN A N 1
ATOM 2562 C CA . GLN A 1 330 ? 5.266 23.656 8.414 1 97.81 330 GLN A CA 1
ATOM 2563 C C . GLN A 1 330 ? 4.48 24.109 7.188 1 97.81 330 GLN A C 1
ATOM 2565 O O . GLN A 1 330 ? 3.371 23.625 6.941 1 97.81 330 GLN A O 1
ATOM 2570 N N . PHE A 1 331 ? 5.07 25.078 6.43 1 97.81 331 PHE A N 1
ATOM 2571 C CA . PHE A 1 331 ? 4.648 25.375 5.066 1 97.81 331 PHE A CA 1
ATOM 2572 C C . PHE A 1 331 ? 5.582 24.719 4.051 1 97.81 331 PHE A C 1
ATOM 2574 O O . PHE A 1 331 ? 6.789 24.625 4.281 1 97.81 331 PHE A O 1
ATOM 2581 N N . ARG A 1 332 ? 5.008 24.359 2.965 1 96.88 332 ARG A N 1
ATOM 2582 C CA . ARG A 1 332 ? 5.781 23.938 1.801 1 96.88 332 ARG A CA 1
ATOM 2583 C C . ARG A 1 332 ? 5.25 24.594 0.528 1 96.88 332 ARG A C 1
ATOM 2585 O O . ARG A 1 332 ? 4.035 24.688 0.336 1 96.88 332 ARG A O 1
ATOM 2592 N N . TRP A 1 333 ? 6.145 25.141 -0.255 1 96.88 333 TRP A N 1
ATOM 2593 C CA . TRP A 1 333 ? 5.891 25.531 -1.638 1 96.88 333 TRP A CA 1
ATOM 2594 C C . TRP A 1 333 ? 6.672 24.641 -2.604 1 96.88 333 TRP A C 1
ATOM 2596 O O . TRP A 1 333 ? 7.875 24.438 -2.434 1 96.88 333 TRP A O 1
ATOM 2606 N N . GLN A 1 334 ? 6.004 24.109 -3.529 1 95.62 334 GLN A N 1
ATOM 2607 C CA . GLN A 1 334 ? 6.68 23.234 -4.492 1 95.62 334 GLN A CA 1
ATOM 2608 C C . GLN A 1 334 ? 6.414 23.703 -5.926 1 95.62 334 GLN A C 1
ATOM 2610 O O . GLN A 1 334 ? 5.395 24.344 -6.195 1 95.62 334 GLN A O 1
ATOM 2615 N N . ARG A 1 335 ? 7.352 23.281 -6.789 1 94.94 335 ARG A N 1
ATOM 2616 C CA . ARG A 1 335 ? 7.297 23.609 -8.211 1 94.94 335 ARG A CA 1
ATOM 2617 C C . ARG A 1 335 ? 7.309 25.109 -8.43 1 94.94 335 ARG A C 1
ATOM 2619 O O . ARG A 1 335 ? 6.566 25.625 -9.273 1 94.94 335 ARG A O 1
ATOM 2626 N N . ALA A 1 336 ? 8.062 25.75 -7.551 1 93.44 336 ALA A N 1
ATOM 2627 C CA . ALA A 1 336 ? 8.172 27.188 -7.66 1 93.44 336 ALA A CA 1
ATOM 2628 C C . ALA A 1 336 ? 9.008 27.594 -8.875 1 93.44 336 ALA A C 1
ATOM 2630 O O . ALA A 1 336 ? 10.039 26.969 -9.164 1 93.44 336 ALA A O 1
ATOM 2631 N N . ASP A 1 337 ? 8.555 28.609 -9.57 1 92.75 337 ASP A N 1
ATOM 2632 C CA . ASP A 1 337 ? 9.258 29.078 -10.758 1 92.75 337 ASP A CA 1
ATOM 2633 C C . ASP A 1 337 ? 10.141 30.281 -10.438 1 92.75 337 ASP A C 1
ATOM 2635 O O . ASP A 1 337 ? 10.781 30.844 -11.328 1 92.75 337 ASP A O 1
ATOM 2639 N N . ARG A 1 338 ? 10.102 30.656 -9.25 1 93.25 338 ARG A N 1
ATOM 2640 C CA . ARG A 1 338 ? 10.922 31.766 -8.781 1 93.25 338 ARG A CA 1
ATOM 2641 C C . ARG A 1 338 ? 11.32 31.578 -7.32 1 93.25 338 ARG A C 1
ATOM 2643 O O . ARG A 1 338 ? 10.711 30.781 -6.605 1 93.25 338 ARG A O 1
ATOM 2650 N N . GLN A 1 339 ? 12.305 32.375 -6.992 1 93.06 339 GLN A N 1
ATOM 2651 C CA . GLN A 1 339 ? 12.688 32.375 -5.586 1 93.06 339 GLN A CA 1
ATOM 2652 C C . GLN A 1 339 ? 11.617 33.062 -4.727 1 93.06 339 GLN A C 1
ATOM 2654 O O . GLN A 1 339 ? 11.047 34.062 -5.113 1 93.06 339 GLN A O 1
ATOM 2659 N N . LEU A 1 340 ? 11.359 32.406 -3.646 1 95.94 340 LEU A N 1
ATOM 2660 C CA . LEU A 1 340 ? 10.43 33.031 -2.699 1 95.94 340 LEU A CA 1
ATOM 2661 C C . LEU A 1 340 ? 11.164 33.938 -1.724 1 95.94 340 LEU A C 1
ATOM 2663 O O . LEU A 1 340 ? 12.297 33.656 -1.321 1 95.94 340 LEU A O 1
ATOM 2667 N N . THR A 1 341 ? 10.539 35.062 -1.395 1 95.75 341 THR A N 1
ATOM 2668 C CA . THR A 1 341 ? 11.086 36.062 -0.488 1 95.75 341 THR A CA 1
ATOM 2669 C C . THR A 1 341 ? 10.312 36.062 0.828 1 95.75 341 THR A C 1
ATOM 2671 O O . THR A 1 341 ? 9.281 35.406 0.958 1 95.75 341 THR A O 1
ATOM 2674 N N . PRO A 1 342 ? 10.836 36.781 1.747 1 96.75 342 PRO A N 1
ATOM 2675 C CA . PRO A 1 342 ? 10.094 36.938 3.004 1 96.75 342 PRO A CA 1
ATOM 2676 C C . PRO A 1 342 ? 8.672 37.438 2.799 1 96.75 342 PRO A C 1
ATOM 2678 O O . PRO A 1 342 ? 7.766 37.094 3.559 1 96.75 342 PRO A O 1
ATOM 2681 N N . ALA A 1 343 ? 8.438 38.188 1.763 1 97.25 343 ALA A N 1
ATOM 2682 C CA . ALA A 1 343 ? 7.109 38.719 1.486 1 97.25 343 ALA A CA 1
ATOM 2683 C C . ALA A 1 343 ? 6.133 37.625 1.073 1 97.25 343 ALA A C 1
ATOM 2685 O O . ALA A 1 343 ? 4.914 37.812 1.152 1 97.25 343 ALA A O 1
ATOM 2686 N N . ASP A 1 344 ? 6.648 36.531 0.645 1 97.94 344 ASP A N 1
ATOM 2687 C CA . ASP A 1 344 ? 5.828 35.375 0.246 1 97.94 344 ASP A CA 1
ATOM 2688 C C . ASP A 1 344 ? 5.484 34.5 1.448 1 97.94 344 ASP A C 1
ATOM 2690 O O . ASP A 1 344 ? 4.676 33.562 1.339 1 97.94 344 ASP A O 1
ATOM 2694 N N . GLY A 1 345 ? 6.094 34.781 2.551 1 98.19 345 GLY A N 1
ATOM 2695 C CA . GLY A 1 345 ? 6.004 33.875 3.699 1 98.19 345 GLY A CA 1
ATOM 2696 C C . GLY A 1 345 ? 4.898 34.281 4.668 1 98.19 345 GLY A C 1
ATOM 2697 O O . GLY A 1 345 ? 4.191 35.25 4.449 1 98.19 345 GLY A O 1
ATOM 2698 N N . PRO A 1 346 ? 4.762 33.469 5.668 1 98.69 346 PRO A N 1
ATOM 2699 C CA . PRO A 1 346 ? 3.672 33.688 6.625 1 98.69 346 PRO A CA 1
ATOM 2700 C C . PRO A 1 346 ? 4.02 34.719 7.703 1 98.69 346 PRO A C 1
ATOM 2702 O O . PRO A 1 346 ? 5.195 34.906 8.023 1 98.69 346 PRO A O 1
ATOM 2705 N N . THR A 1 347 ? 3.039 35.344 8.18 1 98.19 347 THR A N 1
ATOM 2706 C CA . THR A 1 347 ? 3.076 36.062 9.461 1 98.19 347 THR A CA 1
ATOM 2707 C C . THR A 1 347 ? 2.174 35.375 10.484 1 98.19 347 THR A C 1
ATOM 2709 O O . THR A 1 347 ? 1.171 34.75 10.117 1 98.19 347 THR A O 1
ATOM 2712 N N . VAL A 1 348 ? 2.52 35.5 11.758 1 98.31 348 VAL A N 1
ATOM 2713 C CA . VAL A 1 348 ? 1.785 34.812 12.797 1 98.31 348 VAL A CA 1
ATOM 2714 C C . VAL A 1 348 ? 1.428 35.75 13.93 1 98.31 348 VAL A C 1
ATOM 2716 O O . VAL A 1 348 ? 2.201 36.656 14.25 1 98.31 348 VAL A O 1
ATOM 2719 N N . GLU A 1 349 ? 0.296 35.594 14.469 1 98.25 349 GLU A N 1
ATOM 2720 C CA . GLU A 1 349 ? -0.159 36.312 15.641 1 98.25 349 GLU A CA 1
ATOM 2721 C C . GLU A 1 349 ? -0.929 35.406 16.594 1 98.25 349 GLU A C 1
ATOM 2723 O O . GLU A 1 349 ? -1.824 34.688 16.188 1 98.25 349 GLU A O 1
ATOM 2728 N N . VAL A 1 350 ? -0.54 35.438 17.891 1 98.69 350 VAL A N 1
ATOM 2729 C CA . VAL A 1 350 ? -1.294 34.719 18.906 1 98.69 350 VAL A CA 1
ATOM 2730 C C . VAL A 1 350 ? -2.344 35.656 19.516 1 98.69 350 VAL A C 1
ATOM 2732 O O . VAL A 1 350 ? -2.031 36.75 19.922 1 98.69 350 VAL A O 1
ATOM 2735 N N . VAL A 1 351 ? -3.529 35.219 19.625 1 98.5 351 VAL A N 1
ATOM 2736 C CA . VAL A 1 351 ? -4.641 36 20.125 1 98.5 351 VAL A CA 1
ATOM 2737 C C . VAL A 1 351 ? -5.496 35.156 21.062 1 98.5 351 VAL A C 1
ATOM 2739 O O . VAL A 1 351 ? -5.363 33.938 21.109 1 98.5 351 VAL A O 1
ATOM 2742 N N . ALA A 1 352 ? -6.324 35.844 21.859 1 98.19 352 ALA A N 1
ATOM 2743 C CA . ALA A 1 352 ? -7.371 35.125 22.578 1 98.19 352 ALA A CA 1
ATOM 2744 C C . ALA A 1 352 ? -8.422 34.594 21.609 1 98.19 352 ALA A C 1
ATOM 2746 O O . ALA A 1 352 ? -8.789 35.25 20.641 1 98.19 352 ALA A O 1
ATOM 2747 N N . VAL A 1 353 ? -8.914 33.375 21.875 1 97.69 353 VAL A N 1
ATOM 2748 C CA . VAL A 1 353 ? -9.906 32.781 21 1 97.69 353 VAL A CA 1
ATOM 2749 C C . VAL A 1 353 ? -11.086 33.719 20.797 1 97.69 353 VAL A C 1
ATOM 2751 O O . VAL A 1 353 ? -11.633 33.812 19.703 1 97.69 353 VAL A O 1
ATOM 2754 N N . GLY A 1 354 ? -11.5 34.406 21.828 1 96.75 354 GLY A N 1
ATOM 2755 C CA . GLY A 1 354 ? -12.617 35.312 21.75 1 96.75 354 GLY A CA 1
ATOM 2756 C C . GLY A 1 354 ? -12.367 36.5 20.844 1 96.75 354 GLY A C 1
ATOM 2757 O O . GLY A 1 354 ? -13.305 37.188 20.422 1 96.75 354 GLY A O 1
ATOM 2758 N N . ASP A 1 355 ? -11.133 36.812 20.484 1 97.94 355 ASP A N 1
ATOM 2759 C CA . ASP A 1 355 ? -10.766 37.969 19.719 1 97.94 355 ASP A CA 1
ATOM 2760 C C . ASP A 1 355 ? -10.703 37.656 18.219 1 97.94 355 ASP A C 1
ATOM 2762 O O . ASP A 1 355 ? -10.508 38.562 17.391 1 97.94 355 ASP A O 1
ATOM 2766 N N . ILE A 1 356 ? -10.914 36.406 17.828 1 97.56 356 ILE A N 1
ATOM 2767 C CA . ILE A 1 356 ? -10.734 35.969 16.469 1 97.56 356 ILE A CA 1
ATOM 2768 C C . ILE A 1 356 ? -11.617 36.781 15.523 1 97.56 356 ILE A C 1
ATOM 2770 O O . ILE A 1 356 ? -11.156 37.281 14.492 1 97.56 356 ILE A O 1
ATOM 2774 N N . PRO A 1 357 ? -12.922 37.062 15.82 1 97.44 357 PRO A N 1
ATOM 2775 C CA . PRO A 1 357 ? -13.75 37.844 14.898 1 97.44 357 PRO A CA 1
ATOM 2776 C C . PRO A 1 357 ? -13.195 39.219 14.648 1 97.44 357 PRO A C 1
ATOM 2778 O O . PRO A 1 357 ? -13.289 39.75 13.531 1 97.44 357 PRO A O 1
ATOM 2781 N N . ALA A 1 358 ? -12.617 39.781 15.633 1 97.06 358 ALA A N 1
ATOM 2782 C CA . ALA A 1 358 ? -12.102 41.156 15.508 1 97.06 358 ALA A CA 1
ATOM 2783 C C . ALA A 1 358 ? -10.758 41.156 14.789 1 97.06 358 ALA A C 1
ATOM 2785 O O . ALA A 1 358 ? -10.391 42.156 14.164 1 97.06 358 ALA A O 1
ATOM 2786 N N . LYS A 1 359 ? -10.062 40.094 14.867 1 97.12 359 LYS A N 1
ATOM 2787 C CA . LYS A 1 359 ? -8.688 40.031 14.359 1 97.12 359 LYS A CA 1
ATOM 2788 C C . LYS A 1 359 ? -8.656 39.562 12.906 1 97.12 359 LYS A C 1
ATOM 2790 O O . LYS A 1 359 ? -7.676 39.812 12.195 1 97.12 359 LYS A O 1
ATOM 2795 N N . LEU A 1 360 ? -9.734 39 12.383 1 96.81 360 LEU A N 1
ATOM 2796 C CA . LEU A 1 360 ? -9.812 38.531 11 1 96.81 360 LEU A CA 1
ATOM 2797 C C . LEU A 1 360 ? -10.508 39.594 10.125 1 96.81 360 LEU A C 1
ATOM 2799 O O . LEU A 1 360 ? -11.719 39.781 10.25 1 96.81 360 LEU A O 1
ATOM 2803 N N . PRO A 1 361 ? -9.836 40.312 9.242 1 94 361 PRO A N 1
ATOM 2804 C CA . PRO A 1 361 ? -10.445 41.375 8.438 1 94 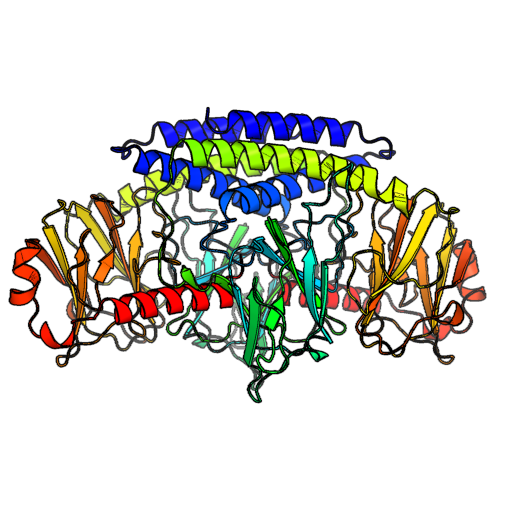361 PRO A CA 1
ATOM 2805 C C . PRO A 1 361 ? -11.648 40.875 7.633 1 94 361 PRO A C 1
ATOM 2807 O O . PRO A 1 361 ? -12.594 41.625 7.391 1 94 361 PRO A O 1
ATOM 2810 N N . HIS A 1 362 ? -11.828 39.75 7.164 1 95.12 362 HIS A N 1
ATOM 2811 C CA . HIS A 1 362 ? -12.891 39.156 6.352 1 95.12 362 HIS A CA 1
ATOM 2812 C C . HIS A 1 362 ? -13.562 38 7.078 1 95.12 362 HIS A C 1
ATOM 2814 O O . HIS A 1 362 ? -13.867 36.969 6.469 1 95.12 362 HIS A O 1
ATOM 2820 N N . TYR A 1 363 ? -13.805 38.219 8.289 1 96.19 363 TYR A N 1
ATOM 2821 C CA . TYR A 1 363 ? -14.336 37.188 9.172 1 96.19 363 TYR A CA 1
ATOM 2822 C C . TYR A 1 363 ? -15.656 36.625 8.641 1 96.19 363 TYR A C 1
ATOM 2824 O O . TYR A 1 363 ? -15.867 35.438 8.609 1 96.19 363 TYR A O 1
ATOM 2832 N N . SER A 1 364 ? -16.547 37.5 8.18 1 94.5 364 SER A N 1
ATOM 2833 C CA . SER A 1 364 ? -17.875 37.094 7.734 1 94.5 364 SER A CA 1
ATOM 2834 C C . SER A 1 364 ? -17.797 36.156 6.531 1 94.5 364 SER A C 1
ATOM 2836 O O . SER A 1 364 ? -18.625 35.281 6.367 1 94.5 364 SER A O 1
ATOM 2838 N N . GLN A 1 365 ? -16.781 36.344 5.758 1 93.5 365 GLN A N 1
ATOM 2839 C CA . GLN A 1 365 ? -16.609 35.531 4.562 1 93.5 365 GLN A CA 1
ATOM 2840 C C . GLN A 1 365 ? -15.938 34.188 4.895 1 93.5 365 GLN A C 1
ATOM 2842 O O . GLN A 1 365 ? -15.945 33.281 4.082 1 93.5 365 GLN A O 1
ATOM 2847 N N . ASN A 1 366 ? -15.422 34.125 6.062 1 94.62 366 ASN A N 1
ATOM 2848 C CA . ASN A 1 366 ? -14.672 32.938 6.457 1 94.62 366 ASN A CA 1
ATOM 2849 C C . ASN A 1 366 ? -15.523 32 7.316 1 94.62 366 ASN A C 1
ATOM 2851 O O . ASN A 1 366 ? -15.102 30.891 7.629 1 94.62 366 ASN A O 1
ATOM 2855 N N . GLN A 1 367 ? -16.656 32.406 7.688 1 97.25 367 GLN A N 1
ATOM 2856 C CA . GLN A 1 367 ? -17.5 31.625 8.578 1 97.25 367 GLN A CA 1
ATOM 2857 C C . GLN A 1 367 ? -18 30.359 7.879 1 97.25 367 GLN A C 1
ATOM 2859 O O . GLN A 1 367 ? -18.234 30.375 6.664 1 97.25 367 GLN A O 1
ATOM 2864 N N . ILE A 1 368 ? -18.188 29.344 8.602 1 98.06 368 ILE A N 1
ATOM 2865 C CA . ILE A 1 368 ? -18.688 28.078 8.07 1 98.06 368 ILE A CA 1
ATOM 2866 C C . ILE A 1 368 ? -19.688 27.469 9.047 1 98.06 368 ILE A C 1
ATOM 2868 O O . ILE A 1 368 ? -19.5 27.531 10.266 1 98.06 368 ILE A O 1
ATOM 2872 N N . SER A 1 369 ? -20.781 26.922 8.555 1 97.62 369 SER A N 1
ATOM 2873 C CA . SER A 1 369 ? -21.797 26.266 9.383 1 97.62 369 SER A CA 1
ATOM 2874 C C . SER A 1 369 ? -21.312 24.906 9.852 1 97.62 369 SER A C 1
ATOM 2876 O O . SER A 1 369 ? -20.328 24.375 9.336 1 97.62 369 SER A O 1
ATOM 2878 N N . GLU A 1 370 ? -21.969 24.391 10.836 1 97.12 370 GLU A N 1
ATOM 2879 C CA . GLU A 1 370 ? -21.672 23.047 11.305 1 97.12 370 GLU A CA 1
ATOM 2880 C C . GLU A 1 370 ? -21.828 22.016 10.18 1 97.12 370 GLU A C 1
ATOM 2882 O O . GLU A 1 370 ? -21.031 21.094 10.055 1 97.12 370 GLU A O 1
ATOM 2887 N N . GLU A 1 371 ? -22.844 22.188 9.43 1 97.56 371 GLU A N 1
ATOM 2888 C CA . GLU A 1 371 ? -23.078 21.297 8.305 1 97.56 371 GLU A CA 1
ATOM 2889 C C . GLU A 1 371 ? -21.984 21.422 7.254 1 97.56 371 GLU A C 1
ATOM 2891 O O . GLU A 1 371 ? -21.531 20.422 6.691 1 97.56 371 GLU A O 1
ATOM 2896 N N . GLY A 1 372 ? -21.656 22.656 6.98 1 97.94 372 GLY A N 1
ATOM 2897 C CA . GLY A 1 372 ? -20.562 22.891 6.059 1 97.94 372 GLY A CA 1
ATOM 2898 C C . GLY A 1 372 ? -19.266 22.234 6.508 1 97.94 372 GLY A C 1
ATOM 2899 O O . GLY A 1 372 ? -18.531 21.656 5.695 1 97.94 372 GLY A O 1
ATOM 2900 N N . TRP A 1 373 ? -19.016 22.359 7.773 1 98.25 373 TRP A N 1
ATOM 2901 C CA . TRP A 1 373 ? -17.812 21.766 8.328 1 98.25 373 TRP A CA 1
ATOM 2902 C C . TRP A 1 373 ? -17.844 20.25 8.195 1 98.25 373 TRP A C 1
ATOM 2904 O O . TRP A 1 373 ? -16.859 19.641 7.766 1 98.25 373 TRP A O 1
ATOM 2914 N N . ARG A 1 374 ? -18.938 19.641 8.531 1 98 374 ARG A N 1
ATOM 2915 C CA . ARG A 1 374 ? -19.109 18.188 8.414 1 98 374 ARG A CA 1
ATOM 2916 C C . ARG A 1 374 ? -18.875 17.719 6.98 1 98 374 ARG A C 1
ATOM 2918 O O . ARG A 1 374 ? -18.234 16.703 6.746 1 98 374 ARG A O 1
ATOM 2925 N N . SER A 1 375 ? -19.359 18.453 6.062 1 98 375 SER A N 1
ATOM 2926 C CA . SER A 1 375 ? -19.188 18.141 4.648 1 98 375 SER A CA 1
ATOM 2927 C C . SER A 1 375 ? -17.719 18.203 4.246 1 98 375 SER A C 1
ATOM 2929 O O . SER A 1 375 ? -17.25 17.344 3.482 1 98 375 SER A O 1
ATOM 2931 N N . ARG A 1 376 ? -17.078 19.156 4.746 1 97.88 376 ARG A N 1
ATOM 2932 C CA . ARG A 1 376 ? -15.656 19.328 4.457 1 97.88 376 ARG A CA 1
ATOM 2933 C C . ARG A 1 376 ? -14.852 18.125 4.969 1 97.88 376 ARG A C 1
ATOM 2935 O O . ARG A 1 376 ? -13.977 17.609 4.27 1 97.88 376 ARG A O 1
ATOM 2942 N N . ILE A 1 377 ? -15.164 17.656 6.129 1 98.44 377 ILE A N 1
ATOM 2943 C CA . ILE A 1 377 ? -14.445 16.531 6.711 1 98.44 377 ILE A CA 1
ATOM 2944 C C . ILE A 1 377 ? -14.789 15.258 5.945 1 98.44 377 ILE A C 1
ATOM 2946 O O . ILE A 1 377 ? -13.914 14.43 5.68 1 98.44 377 ILE A O 1
ATOM 2950 N N . ALA A 1 378 ? -16 15.086 5.543 1 98.12 378 ALA A N 1
ATOM 2951 C CA . ALA A 1 378 ? -16.406 13.93 4.746 1 98.12 378 ALA A CA 1
ATOM 2952 C C . ALA A 1 378 ? -15.648 13.891 3.422 1 98.12 378 ALA A C 1
ATOM 2954 O O . ALA A 1 378 ? -15.242 12.82 2.963 1 98.12 378 ALA A O 1
ATOM 2955 N N . GLU A 1 379 ? -15.539 15.047 2.85 1 96.88 379 GLU A N 1
ATOM 2956 C CA . GLU A 1 379 ? -14.805 15.133 1.591 1 96.88 379 GLU A CA 1
ATOM 2957 C C . GLU A 1 379 ? -13.344 14.719 1.774 1 96.88 379 GLU A C 1
ATOM 2959 O O . GLU A 1 379 ? -12.773 14.031 0.921 1 96.88 379 GLU A O 1
ATOM 2964 N N . ARG A 1 380 ? -12.75 15.156 2.857 1 97.31 380 ARG A N 1
ATOM 2965 C CA . ARG A 1 380 ? -11.375 14.758 3.166 1 97.31 380 ARG A CA 1
ATOM 2966 C C . ARG A 1 380 ? -11.266 13.242 3.314 1 97.31 380 ARG A C 1
ATOM 2968 O O . ARG A 1 380 ? -10.352 12.625 2.76 1 97.31 380 ARG A O 1
ATOM 2975 N N . GLN A 1 381 ? -12.18 12.641 4.055 1 96.94 381 GLN A N 1
ATOM 2976 C CA . GLN A 1 381 ? -12.203 11.195 4.273 1 96.94 381 GLN A CA 1
ATOM 2977 C C . GLN A 1 381 ? -12.273 10.445 2.947 1 96.94 381 GLN A C 1
ATOM 2979 O O . GLN A 1 381 ? -11.5 9.516 2.709 1 96.94 381 GLN A O 1
ATOM 2984 N N . THR A 1 382 ? -13.102 10.914 2.08 1 95.56 382 THR A N 1
ATOM 2985 C CA . THR A 1 382 ? -13.305 10.258 0.792 1 95.56 382 THR A CA 1
ATOM 2986 C C . THR A 1 382 ? -12.086 10.43 -0.103 1 95.56 382 THR A C 1
ATOM 2988 O O . THR A 1 382 ? -11.633 9.477 -0.745 1 95.56 382 THR A O 1
ATOM 2991 N N . ALA A 1 383 ? -11.594 11.609 -0.125 1 95.56 383 ALA A N 1
ATOM 2992 C CA . ALA A 1 383 ? -10.484 11.914 -1.023 1 95.56 383 ALA A CA 1
ATOM 2993 C C . ALA A 1 383 ? -9.227 11.156 -0.619 1 95.56 383 ALA A C 1
ATOM 2995 O O . ALA A 1 383 ? -8.5 10.641 -1.475 1 95.56 383 ALA A O 1
ATOM 2996 N N . ILE A 1 384 ? -8.984 11.094 0.659 1 95.69 384 ILE A N 1
ATOM 2997 C CA . ILE A 1 384 ? -7.816 10.344 1.116 1 95.69 384 ILE A CA 1
ATOM 2998 C C . ILE A 1 384 ? -8.031 8.852 0.866 1 95.69 384 ILE A C 1
ATOM 3000 O O . ILE A 1 384 ? -7.121 8.156 0.416 1 95.69 384 ILE A O 1
ATOM 3004 N N . GLY A 1 385 ? -9.211 8.367 1.156 1 93.62 385 GLY A N 1
ATOM 3005 C CA . GLY A 1 385 ? -9.516 6.977 0.885 1 93.62 385 GLY A CA 1
ATOM 3006 C C . GLY A 1 385 ? -9.297 6.59 -0.566 1 93.62 385 GLY A C 1
ATOM 3007 O O . GLY A 1 385 ? -8.805 5.496 -0.855 1 93.62 385 GLY A O 1
ATOM 3008 N N . ALA A 1 386 ? -9.562 7.465 -1.483 1 92.38 386 ALA A N 1
ATOM 3009 C CA . ALA A 1 386 ? -9.477 7.199 -2.916 1 92.38 386 ALA A CA 1
ATOM 3010 C C . ALA A 1 386 ? -8.031 7.262 -3.398 1 92.38 386 ALA A C 1
ATOM 3012 O O . ALA A 1 386 ? -7.668 6.613 -4.383 1 92.38 386 ALA A O 1
ATOM 3013 N N . ARG A 1 387 ? -7.191 7.973 -2.695 1 89.69 387 ARG A N 1
ATOM 3014 C CA . ARG A 1 387 ? -5.852 8.258 -3.197 1 89.69 387 ARG A CA 1
ATOM 3015 C C . ARG A 1 387 ? -4.809 7.387 -2.5 1 89.69 387 ARG A C 1
ATOM 3017 O O . ARG A 1 387 ? -3.801 7.012 -3.104 1 89.69 387 ARG A O 1
ATOM 3024 N N . MET A 1 388 ? -4.852 7.172 -1.219 1 74.31 388 MET A N 1
ATOM 3025 C CA . MET A 1 388 ? -3.766 6.586 -0.441 1 74.31 388 MET A CA 1
ATOM 3026 C C . MET A 1 388 ? -4.133 5.184 0.036 1 74.31 388 MET A C 1
ATOM 3028 O O . MET A 1 388 ? -3.258 4.395 0.398 1 74.31 388 MET A O 1
ATOM 3032 N N . LEU A 1 389 ? -5.082 4.504 -0.635 1 65.19 389 LEU A N 1
ATOM 3033 C CA . LEU A 1 389 ? -5.586 3.223 -0.151 1 65.19 389 LEU A CA 1
ATOM 3034 C C . LEU A 1 389 ? -4.828 2.777 1.096 1 65.19 389 LEU A C 1
ATOM 3036 O O . LEU A 1 389 ? -3.688 3.189 1.314 1 65.19 389 LEU A O 1
ATOM 3040 N N . GLY A 1 390 ? -5.383 2.135 2.072 1 72.5 390 GLY A N 1
ATOM 3041 C CA . GLY A 1 390 ? -4.789 1.635 3.305 1 72.5 390 GLY A CA 1
ATOM 3042 C C . GLY A 1 390 ? -4.156 0.265 3.148 1 72.5 390 GLY A C 1
ATOM 3043 O O . GLY A 1 390 ? -4.316 -0.384 2.111 1 72.5 390 GLY A O 1
ATOM 3044 N N . MET B 1 1 ? 4.727 -3.918 29.578 1 90 1 MET B N 1
ATOM 3045 C CA . MET B 1 1 ? 4.934 -3.236 28.312 1 90 1 MET B CA 1
ATOM 3046 C C . MET B 1 1 ? 3.73 -3.424 27.391 1 90 1 MET B C 1
ATOM 3048 O O . MET B 1 1 ? 3.109 -4.488 27.375 1 90 1 MET B O 1
ATOM 3052 N N . TYR B 1 2 ? 3.279 -2.467 26.75 1 94.44 2 TYR B N 1
ATOM 3053 C CA . TYR B 1 2 ? 2.119 -2.494 25.859 1 94.44 2 TYR B CA 1
ATOM 3054 C C . TYR B 1 2 ? 2.303 -3.521 24.75 1 94.44 2 TYR B C 1
ATOM 3056 O O . TYR B 1 2 ? 1.342 -4.164 24.328 1 94.44 2 TYR B O 1
ATOM 3064 N N . SER B 1 3 ? 3.508 -3.738 24.344 1 95.88 3 SER B N 1
ATOM 3065 C CA . SER B 1 3 ? 3.789 -4.574 23.188 1 95.88 3 SER B CA 1
ATOM 3066 C C . SER B 1 3 ? 4.113 -6.008 23.594 1 95.88 3 SER B C 1
ATOM 3068 O O . SER B 1 3 ? 4.445 -6.844 22.75 1 95.88 3 SER B O 1
ATOM 3070 N N . GLU B 1 4 ? 4.027 -6.328 24.844 1 97.25 4 GLU B N 1
ATOM 3071 C CA . GLU B 1 4 ? 4.465 -7.621 25.359 1 97.25 4 GLU B CA 1
ATOM 3072 C C . GLU B 1 4 ? 3.672 -8.766 24.734 1 97.25 4 GLU B C 1
ATOM 3074 O O . GLU B 1 4 ? 4.254 -9.75 24.266 1 97.25 4 GLU B O 1
ATOM 3079 N N . ALA B 1 5 ? 2.344 -8.578 24.703 1 97.44 5 ALA B N 1
ATOM 3080 C CA . ALA B 1 5 ? 1.503 -9.617 24.125 1 97.44 5 ALA B CA 1
ATOM 3081 C C . ALA B 1 5 ? 1.849 -9.844 22.656 1 97.44 5 ALA B C 1
ATOM 3083 O O . ALA B 1 5 ? 1.843 -10.977 22.172 1 97.44 5 ALA B O 1
ATOM 3084 N N . PHE B 1 6 ? 2.115 -8.789 21.984 1 98.62 6 PHE B N 1
ATOM 3085 C CA . PHE B 1 6 ? 2.439 -8.867 20.578 1 98.62 6 PHE B CA 1
ATOM 3086 C C . PHE B 1 6 ? 3.777 -9.562 20.359 1 98.62 6 PHE B C 1
ATOM 3088 O O . PHE B 1 6 ? 3.895 -10.453 19.516 1 98.62 6 PHE B O 1
ATOM 3095 N N . THR B 1 7 ? 4.852 -9.211 21.109 1 98.62 7 THR B N 1
ATOM 3096 C CA . THR B 1 7 ? 6.168 -9.82 20.938 1 98.62 7 THR B CA 1
ATOM 3097 C C . THR B 1 7 ? 6.133 -11.297 21.312 1 98.62 7 THR B C 1
ATOM 3099 O O . THR B 1 7 ? 6.797 -12.117 20.688 1 98.62 7 THR B O 1
ATOM 3102 N N . ALA B 1 8 ? 5.367 -11.641 22.359 1 98.5 8 ALA B N 1
ATOM 3103 C CA . ALA B 1 8 ? 5.195 -13.047 22.719 1 98.5 8 ALA B CA 1
ATOM 3104 C C . ALA B 1 8 ? 4.527 -13.82 21.578 1 98.5 8 ALA B C 1
ATOM 3106 O O . ALA B 1 8 ? 4.879 -14.977 21.312 1 98.5 8 ALA B O 1
ATOM 3107 N N . ALA B 1 9 ? 3.562 -13.203 20.922 1 98.75 9 ALA B N 1
ATOM 3108 C CA . ALA B 1 9 ? 2.863 -13.836 19.812 1 98.75 9 ALA B CA 1
ATOM 3109 C C . ALA B 1 9 ? 3.801 -14.047 18.625 1 98.75 9 ALA B C 1
ATOM 3111 O O . ALA B 1 9 ? 3.674 -15.031 17.891 1 98.75 9 ALA B O 1
ATOM 3112 N N . ILE B 1 10 ? 4.734 -13.125 18.406 1 98.81 10 ILE B N 1
ATOM 3113 C CA . ILE B 1 10 ? 5.719 -13.289 17.328 1 98.81 10 ILE B CA 1
ATOM 3114 C C . ILE B 1 10 ? 6.555 -14.547 17.594 1 98.81 10 ILE B C 1
ATOM 3116 O O . ILE B 1 10 ? 6.785 -15.344 16.672 1 98.81 10 ILE B O 1
ATOM 3120 N N . VAL B 1 11 ? 6.957 -14.727 18.812 1 98.44 11 VAL B N 1
ATOM 3121 C CA . VAL B 1 11 ? 7.738 -15.898 19.203 1 98.44 11 VAL B CA 1
ATOM 3122 C C . VAL B 1 11 ? 6.906 -17.156 19 1 98.44 11 VAL B C 1
ATOM 3124 O O . VAL B 1 11 ? 7.387 -18.141 18.422 1 98.44 11 VAL B O 1
ATOM 3127 N N . GLU B 1 12 ? 5.684 -17.109 19.438 1 98.69 12 GLU B N 1
ATOM 3128 C CA . GLU B 1 12 ? 4.793 -18.266 19.266 1 98.69 12 GLU B CA 1
ATOM 3129 C C . GLU B 1 12 ? 4.594 -18.594 17.781 1 98.69 12 GLU B C 1
ATOM 3131 O O . GLU B 1 12 ? 4.664 -19.766 17.391 1 98.69 12 GLU B O 1
ATOM 3136 N N . ALA B 1 13 ? 4.328 -17.594 17.016 1 98.81 13 ALA B N 1
ATOM 3137 C CA . ALA B 1 13 ? 4.141 -17.797 15.578 1 98.81 13 ALA B CA 1
ATOM 3138 C C . ALA B 1 13 ? 5.391 -18.391 14.938 1 98.81 13 ALA B C 1
ATOM 3140 O O . ALA B 1 13 ? 5.301 -19.266 14.062 1 98.81 13 ALA B O 1
ATOM 3141 N N . GLU B 1 14 ? 6.551 -17.906 15.328 1 98.81 14 GLU B N 1
ATOM 3142 C CA . GLU B 1 14 ? 7.797 -18.453 14.805 1 98.81 14 GLU B CA 1
ATOM 3143 C C . GLU B 1 14 ? 7.938 -19.922 15.156 1 98.81 14 GLU B C 1
ATOM 3145 O O . GLU B 1 14 ? 8.383 -20.734 14.336 1 98.81 14 GLU B O 1
ATOM 3150 N N . GLU B 1 15 ? 7.586 -20.266 16.359 1 98.62 15 GLU B N 1
ATOM 3151 C CA . GLU B 1 15 ? 7.645 -21.672 16.781 1 98.62 15 GLU B CA 1
ATOM 3152 C C . GLU B 1 15 ? 6.738 -22.547 15.914 1 98.62 15 GLU B C 1
ATOM 3154 O O . GLU B 1 15 ? 7.109 -23.656 15.547 1 98.62 15 GLU B O 1
ATOM 3159 N N . LEU B 1 16 ? 5.559 -22.047 15.625 1 98.56 16 LEU B N 1
ATOM 3160 C CA . LEU B 1 16 ? 4.645 -22.766 14.742 1 98.56 16 LEU B CA 1
ATOM 3161 C C . LEU B 1 16 ? 5.262 -22.953 13.359 1 98.56 16 LEU B C 1
ATOM 3163 O O . LEU B 1 16 ? 5.156 -24.031 12.773 1 98.56 16 LEU B O 1
ATOM 3167 N N . ILE B 1 17 ? 5.945 -21.969 12.891 1 98.56 17 ILE B N 1
ATOM 3168 C CA . ILE B 1 17 ? 6.555 -22 11.562 1 98.56 17 ILE B CA 1
ATOM 3169 C C . ILE B 1 17 ? 7.703 -23.016 11.555 1 98.56 17 ILE B C 1
ATOM 3171 O O . ILE B 1 17 ? 7.785 -23.859 10.672 1 98.56 17 ILE B O 1
ATOM 3175 N N . VAL B 1 18 ? 8.547 -22.938 12.555 1 98.19 18 VAL B N 1
ATOM 3176 C CA . VAL B 1 18 ? 9.719 -23.797 12.625 1 98.19 18 VAL B CA 1
ATOM 3177 C C . VAL B 1 18 ? 9.281 -25.25 12.766 1 98.19 18 VAL B C 1
ATOM 3179 O O . VAL B 1 18 ? 9.938 -26.156 12.242 1 98.19 18 VAL B O 1
ATOM 3182 N N . ALA B 1 19 ? 8.094 -25.438 13.312 1 98.06 19 ALA B N 1
ATOM 3183 C CA . ALA B 1 19 ? 7.625 -26.797 13.602 1 98.06 19 ALA B CA 1
ATOM 3184 C C . ALA B 1 19 ? 6.723 -27.312 12.484 1 98.06 19 ALA B C 1
ATOM 3186 O O . ALA B 1 19 ? 6.199 -28.422 12.57 1 98.06 19 ALA B O 1
ATOM 3187 N N . ALA B 1 20 ? 6.5 -26.547 11.492 1 97.88 20 ALA B N 1
ATOM 3188 C CA . ALA B 1 20 ? 5.559 -26.953 10.445 1 97.88 20 ALA B CA 1
ATOM 3189 C C . ALA B 1 20 ? 5.961 -28.281 9.82 1 97.88 20 ALA B C 1
ATOM 3191 O O . ALA B 1 20 ? 7.121 -28.469 9.445 1 97.88 20 ALA B O 1
ATOM 3192 N N . PRO B 1 21 ? 5.031 -29.188 9.594 1 95.06 21 PRO B N 1
ATOM 3193 C CA . PRO B 1 21 ? 5.355 -30.578 9.227 1 95.06 21 PRO B CA 1
ATOM 3194 C C . PRO B 1 21 ? 5.832 -30.703 7.785 1 95.06 21 PRO B C 1
ATOM 3196 O O . PRO B 1 21 ? 6.484 -31.703 7.434 1 95.06 21 PRO B O 1
ATOM 3199 N N . HIS B 1 22 ? 5.508 -29.75 6.984 1 96.25 22 HIS B N 1
ATOM 3200 C CA . HIS B 1 22 ? 5.844 -29.922 5.574 1 96.25 22 HIS B CA 1
ATOM 3201 C C . HIS B 1 22 ? 7.285 -29.516 5.297 1 96.25 22 HIS B C 1
ATOM 3203 O O . HIS B 1 22 ? 7.789 -29.703 4.188 1 96.25 22 HIS B O 1
ATOM 3209 N N . ILE B 1 23 ? 7.988 -28.953 6.25 1 97.69 23 ILE B N 1
ATOM 3210 C CA . ILE B 1 23 ? 9.359 -28.5 6.039 1 97.69 23 ILE B CA 1
ATOM 3211 C C . ILE B 1 23 ? 10.266 -29.703 5.797 1 97.69 23 ILE B C 1
ATOM 3213 O O . ILE B 1 23 ? 10.43 -30.547 6.68 1 97.69 23 ILE B O 1
ATOM 3217 N N . GLU B 1 24 ? 10.805 -29.734 4.629 1 95.94 24 GLU B N 1
ATOM 3218 C CA . GLU B 1 24 ? 11.734 -30.797 4.258 1 95.94 24 GLU B CA 1
ATOM 3219 C C . GLU B 1 24 ? 13.125 -30.234 3.961 1 95.94 24 GLU B C 1
ATOM 3221 O O . GLU B 1 24 ? 14.125 -30.953 4.055 1 95.94 24 GLU B O 1
ATOM 3226 N N . THR B 1 25 ? 13.211 -29.062 3.574 1 96.25 25 THR B N 1
ATOM 3227 C CA . THR B 1 25 ? 14.469 -28.422 3.215 1 96.25 25 THR B CA 1
ATOM 3228 C C . THR B 1 25 ? 14.633 -27.094 3.967 1 96.25 25 THR B C 1
ATOM 3230 O O . THR B 1 25 ? 13.672 -26.578 4.535 1 96.25 25 THR B O 1
ATOM 3233 N N . GLU B 1 26 ? 15.867 -26.594 3.975 1 97.56 26 GLU B N 1
ATOM 3234 C CA . GLU B 1 26 ? 16.109 -25.266 4.547 1 97.56 26 GLU B CA 1
ATOM 3235 C C . GLU B 1 26 ? 15.312 -24.188 3.809 1 97.56 26 GLU B C 1
ATOM 3237 O O . GLU B 1 26 ? 14.852 -23.219 4.418 1 97.56 26 GLU B O 1
ATOM 3242 N N . ALA B 1 27 ? 15.141 -24.359 2.502 1 97.5 27 ALA B N 1
ATOM 3243 C CA . ALA B 1 27 ? 14.391 -23.406 1.693 1 97.5 27 ALA B CA 1
ATOM 3244 C C . ALA B 1 27 ? 12.945 -23.312 2.168 1 97.5 27 ALA B C 1
ATOM 3246 O O . ALA B 1 27 ? 12.359 -22.219 2.182 1 97.5 27 ALA B O 1
ATOM 3247 N N . ASP B 1 28 ? 12.359 -24.438 2.574 1 98.06 28 ASP B N 1
ATOM 3248 C CA . ASP B 1 28 ? 11 -24.438 3.113 1 98.06 28 ASP B CA 1
ATOM 3249 C C . ASP B 1 28 ? 10.914 -23.562 4.367 1 98.06 28 ASP B C 1
ATOM 3251 O O . ASP B 1 28 ? 9.977 -22.781 4.516 1 98.06 28 ASP B O 1
ATOM 3255 N N . LEU B 1 29 ? 11.891 -23.781 5.199 1 98.56 29 LEU B N 1
ATOM 3256 C CA . LEU B 1 29 ? 11.914 -23.031 6.453 1 98.56 29 LEU B CA 1
ATOM 3257 C C . LEU B 1 29 ? 12.086 -21.547 6.203 1 98.56 29 LEU B C 1
ATOM 3259 O O . LEU B 1 29 ? 11.367 -20.719 6.777 1 98.56 29 LEU B O 1
ATOM 3263 N N . LEU B 1 30 ? 13.062 -21.172 5.344 1 98.56 30 LEU B N 1
ATOM 3264 C CA . LEU B 1 30 ? 13.367 -19.766 5.086 1 98.56 30 LEU B CA 1
ATOM 3265 C C . LEU B 1 30 ? 12.172 -19.062 4.449 1 98.56 30 LEU B C 1
ATOM 3267 O O . LEU B 1 30 ? 11.891 -17.906 4.762 1 98.56 30 LEU B O 1
ATOM 3271 N N . GLU B 1 31 ? 11.461 -19.75 3.605 1 98.44 31 GLU B N 1
ATOM 3272 C CA . GLU B 1 31 ? 10.227 -19.203 3.043 1 98.44 31 GLU B CA 1
ATOM 3273 C C . GLU B 1 31 ? 9.195 -18.938 4.137 1 98.44 31 GLU B C 1
ATOM 3275 O O . GLU B 1 31 ? 8.523 -17.906 4.117 1 98.44 31 GLU B O 1
ATOM 3280 N N . GLY B 1 32 ? 9.102 -19.844 5.055 1 98.75 32 GLY B N 1
ATOM 3281 C CA . GLY B 1 32 ? 8.195 -19.672 6.184 1 98.75 32 GLY B CA 1
ATOM 3282 C C . GLY B 1 32 ? 8.555 -18.484 7.055 1 98.75 32 GLY B C 1
ATOM 3283 O O . GLY B 1 32 ? 7.668 -17.781 7.551 1 98.75 32 GLY B O 1
ATOM 3284 N N . LEU B 1 33 ? 9.844 -18.297 7.25 1 98.81 33 LEU B N 1
ATOM 3285 C CA . LEU B 1 33 ? 10.297 -17.172 8.078 1 98.81 33 LEU B CA 1
ATOM 3286 C C . LEU B 1 33 ? 10.047 -15.852 7.379 1 98.81 33 LEU B C 1
ATOM 3288 O O . LEU B 1 33 ? 9.75 -14.844 8.031 1 98.81 33 LEU B O 1
ATOM 3292 N N . GLN B 1 34 ? 10.188 -15.812 6.062 1 98.38 34 GLN B N 1
ATOM 3293 C CA . GLN B 1 34 ? 9.781 -14.633 5.316 1 98.38 34 GLN B CA 1
ATOM 3294 C C . GLN B 1 34 ? 8.273 -14.414 5.418 1 98.38 34 GLN B C 1
ATOM 3296 O O . GLN B 1 34 ? 7.812 -13.273 5.551 1 98.38 34 GLN B O 1
ATOM 3301 N N . TYR B 1 35 ? 7.547 -15.484 5.344 1 98.62 35 TYR B N 1
ATOM 3302 C CA . TYR B 1 35 ? 6.102 -15.445 5.52 1 98.62 35 TYR B CA 1
ATOM 3303 C C . TYR B 1 35 ? 5.734 -14.859 6.879 1 98.62 35 TYR B C 1
ATOM 3305 O O . TYR B 1 35 ? 4.801 -14.062 6.984 1 98.62 35 TYR B O 1
ATOM 3313 N N . LEU B 1 36 ? 6.43 -15.203 7.906 1 98.81 36 LEU B N 1
ATOM 3314 C CA . LEU B 1 36 ? 6.227 -14.68 9.25 1 98.81 36 LEU B CA 1
ATOM 3315 C C . LEU B 1 36 ? 6.387 -13.164 9.281 1 98.81 36 LEU B C 1
ATOM 3317 O O . LEU B 1 36 ? 5.535 -12.453 9.82 1 98.81 36 LEU B O 1
ATOM 3321 N N . ALA B 1 37 ? 7.457 -12.672 8.672 1 98.81 37 ALA B N 1
ATOM 3322 C CA . ALA B 1 37 ? 7.723 -11.234 8.641 1 98.81 37 ALA B CA 1
ATOM 3323 C C . ALA B 1 37 ? 6.598 -10.484 7.945 1 98.81 37 ALA B C 1
ATOM 3325 O O . ALA B 1 37 ? 6.168 -9.422 8.414 1 98.81 37 ALA B O 1
ATOM 3326 N N . GLN B 1 38 ? 6.129 -11.055 6.863 1 98.25 38 GLN B N 1
ATOM 3327 C CA . GLN B 1 38 ? 5.016 -10.453 6.141 1 98.25 38 GLN B CA 1
ATOM 3328 C C . GLN B 1 38 ? 3.756 -10.414 7 1 98.25 38 GLN B C 1
ATOM 3330 O O . GLN B 1 38 ? 3.016 -9.43 6.988 1 98.25 38 GLN B O 1
ATOM 3335 N N . GLY B 1 39 ? 3.555 -11.453 7.723 1 98.62 39 GLY B N 1
ATOM 3336 C CA . GLY B 1 39 ? 2.422 -11.508 8.633 1 98.62 39 GLY B CA 1
ATOM 3337 C C . GLY B 1 39 ? 2.512 -10.492 9.758 1 98.62 39 GLY B C 1
ATOM 3338 O O . GLY B 1 39 ? 1.5 -9.906 10.156 1 98.62 39 GLY B O 1
ATOM 3339 N N . ILE B 1 40 ? 3.734 -10.32 10.312 1 98.81 40 ILE B N 1
ATOM 3340 C CA . ILE B 1 40 ? 3.949 -9.344 11.367 1 98.81 40 ILE B CA 1
ATOM 3341 C C . ILE B 1 40 ? 3.518 -7.957 10.891 1 98.81 40 ILE B C 1
ATOM 3343 O O . ILE B 1 40 ? 2.754 -7.27 11.57 1 98.81 40 ILE B O 1
ATOM 3347 N N . ALA B 1 41 ? 3.938 -7.59 9.742 1 98.12 41 ALA B N 1
ATOM 3348 C CA . ALA B 1 41 ? 3.594 -6.281 9.188 1 98.12 41 ALA B CA 1
ATOM 3349 C C . ALA B 1 41 ? 2.094 -6.18 8.914 1 98.12 41 ALA B C 1
ATOM 3351 O O . ALA B 1 41 ? 1.452 -5.203 9.312 1 98.12 41 ALA B O 1
ATOM 3352 N N . ALA B 1 42 ? 1.535 -7.18 8.305 1 97.5 42 ALA B N 1
ATOM 3353 C CA . ALA B 1 42 ? 0.136 -7.16 7.887 1 97.5 42 ALA B CA 1
ATOM 3354 C C . ALA B 1 42 ? -0.795 -7.113 9.094 1 97.5 42 ALA B C 1
ATOM 3356 O O . ALA B 1 42 ? -1.756 -6.34 9.117 1 97.5 42 ALA B O 1
ATOM 3357 N N . CYS B 1 43 ? -0.538 -7.91 10.094 1 98.31 43 CYS B N 1
ATOM 3358 C CA . CYS B 1 43 ? -1.424 -8 11.25 1 98.31 43 CYS B CA 1
ATOM 3359 C C . CYS B 1 43 ? -1.327 -6.75 12.109 1 98.31 43 CYS B C 1
ATOM 3361 O O . CYS B 1 43 ? -2.322 -6.312 12.688 1 98.31 43 CYS B O 1
ATOM 3363 N N . THR B 1 44 ? -0.114 -6.191 12.211 1 98.5 44 THR B N 1
ATOM 3364 C CA . THR B 1 44 ? 0.025 -4.922 12.914 1 98.5 44 THR B CA 1
ATOM 3365 C C . THR B 1 44 ? -0.793 -3.832 12.219 1 98.5 44 THR B C 1
ATOM 3367 O O . THR B 1 44 ? -1.56 -3.117 12.867 1 98.5 44 THR B O 1
ATOM 3370 N N . HIS B 1 45 ? -0.683 -3.74 10.961 1 96.75 45 HIS B N 1
ATOM 3371 C CA . HIS B 1 45 ? -1.408 -2.752 10.172 1 96.75 45 HIS B CA 1
ATOM 3372 C C . HIS B 1 45 ? -2.914 -2.896 10.359 1 96.75 45 HIS B C 1
ATOM 3374 O O . HIS B 1 45 ? -3.605 -1.914 10.641 1 96.75 45 HIS B O 1
ATOM 3380 N N . MET B 1 46 ? -3.395 -4.078 10.289 1 96.25 46 MET B N 1
ATOM 3381 C CA . MET B 1 46 ? -4.832 -4.316 10.383 1 96.25 46 MET B CA 1
ATOM 3382 C C . MET B 1 46 ? -5.348 -3.975 11.781 1 96.25 46 MET B C 1
ATOM 3384 O O . MET B 1 46 ? -6.383 -3.32 11.922 1 96.25 46 MET B O 1
ATOM 3388 N N . ALA B 1 47 ? -4.609 -4.402 12.75 1 97.5 47 ALA B N 1
ATOM 3389 C CA . ALA B 1 47 ? -5.062 -4.227 14.125 1 97.5 47 ALA B CA 1
ATOM 3390 C C . ALA B 1 47 ? -5.129 -2.748 14.492 1 97.5 47 ALA B C 1
ATOM 3392 O O . ALA B 1 47 ? -6.004 -2.33 15.258 1 97.5 47 ALA B O 1
ATOM 3393 N N . PHE B 1 48 ? -4.273 -2 13.93 1 97.5 48 PHE B N 1
ATOM 3394 C CA . PHE B 1 48 ? -4.168 -0.614 14.375 1 97.5 48 PHE B CA 1
ATOM 3395 C C . PHE B 1 48 ? -4.992 0.304 13.477 1 97.5 48 PHE B C 1
ATOM 3397 O O . PHE B 1 48 ? -5.297 1.438 13.859 1 97.5 48 PHE B O 1
ATOM 3404 N N . HIS B 1 49 ? -5.43 -0.123 12.289 1 95.88 49 HIS B N 1
ATOM 3405 C CA . HIS B 1 49 ? -5.992 0.849 11.359 1 95.88 49 HIS B CA 1
ATOM 3406 C C . HIS B 1 49 ? -7.395 0.443 10.922 1 95.88 49 HIS B C 1
ATOM 3408 O O . HIS B 1 49 ? -8 1.111 10.078 1 95.88 49 HIS B O 1
ATOM 3414 N N . THR B 1 50 ? -7.875 -0.627 11.484 1 94.25 50 THR B N 1
ATOM 3415 C CA . THR B 1 50 ? -9.289 -0.954 11.32 1 94.25 50 THR B CA 1
ATOM 3416 C C . THR B 1 50 ? -10.141 -0.16 12.305 1 94.25 50 THR B C 1
ATOM 3418 O O . THR B 1 50 ? -9.82 -0.077 13.484 1 94.25 50 THR B O 1
ATOM 3421 N N . ASP B 1 51 ? -11.109 0.457 11.82 1 93.5 51 ASP B N 1
ATOM 3422 C CA . ASP B 1 51 ? -12.078 1.189 12.625 1 93.5 51 ASP B CA 1
ATOM 3423 C C . ASP B 1 51 ? -13.508 0.9 12.172 1 93.5 51 ASP B C 1
ATOM 3425 O O . ASP B 1 51 ? -13.836 1.071 10.992 1 93.5 51 ASP B O 1
ATOM 3429 N N . ARG B 1 52 ? -14.359 0.499 13.055 1 89.31 52 ARG B N 1
ATOM 3430 C CA . ARG B 1 52 ? -15.711 0.096 12.688 1 89.31 52 ARG B CA 1
ATOM 3431 C C . ARG B 1 52 ? -16.594 1.312 12.453 1 89.31 52 ARG B C 1
ATOM 3433 O O . ARG B 1 52 ? -17.547 1.252 11.672 1 89.31 52 ARG B O 1
ATOM 3440 N N . ASP B 1 53 ? -16.234 2.365 13.125 1 95.25 53 ASP B N 1
ATOM 3441 C CA . ASP B 1 53 ? -17.078 3.559 13.023 1 95.25 53 ASP B CA 1
ATOM 3442 C C . ASP B 1 53 ? -16.609 4.469 11.891 1 95.25 53 ASP B C 1
ATOM 3444 O O . ASP B 1 53 ? -17.391 5.211 11.312 1 95.25 53 ASP B O 1
ATOM 3448 N N . HIS B 1 54 ? -15.367 4.473 11.609 1 96.81 54 HIS B N 1
ATOM 3449 C CA . HIS B 1 54 ? -14.75 5.219 10.516 1 96.81 54 HIS B CA 1
ATOM 3450 C C . HIS B 1 54 ? -13.906 4.305 9.633 1 96.81 54 HIS B C 1
ATOM 3452 O O . HIS B 1 54 ? -12.68 4.398 9.633 1 96.81 54 HIS B O 1
ATOM 3458 N N . PRO B 1 55 ? -14.648 3.51 8.852 1 96.06 55 PRO B N 1
ATOM 3459 C CA . PRO B 1 55 ? -13.938 2.486 8.078 1 96.06 55 PRO B CA 1
ATOM 3460 C C . PRO B 1 55 ? -13.031 3.082 7.004 1 96.06 55 PRO B C 1
ATOM 3462 O O . PRO B 1 55 ? -13.312 4.164 6.484 1 96.06 55 PRO B O 1
ATOM 3465 N N . PHE B 1 56 ? -11.984 2.473 6.719 1 95.88 56 PHE B N 1
ATOM 3466 C CA . PHE B 1 56 ? -11.031 2.717 5.641 1 95.88 56 PHE B CA 1
ATOM 3467 C C . PHE B 1 56 ? -10.719 1.427 4.891 1 95.88 56 PHE B C 1
ATOM 3469 O O . PHE B 1 56 ? -10.578 0.365 5.5 1 95.88 56 PHE B O 1
ATOM 3476 N N . LEU B 1 57 ? -10.672 1.512 3.604 1 95.62 57 LEU B N 1
ATOM 3477 C CA . LEU B 1 57 ? -10.305 0.318 2.852 1 95.62 57 LEU B CA 1
ATOM 3478 C C . LEU B 1 57 ? -8.828 0.002 3.021 1 95.62 57 LEU B C 1
ATOM 3480 O O . LEU B 1 57 ? -7.969 0.828 2.697 1 95.62 57 LEU B O 1
ATOM 3484 N N . LEU B 1 58 ? -8.562 -1.155 3.504 1 94.88 58 LEU B N 1
ATOM 3485 C CA . LEU B 1 58 ? -7.188 -1.602 3.662 1 94.88 58 LEU B CA 1
ATOM 3486 C C . LEU B 1 58 ? -6.816 -2.619 2.588 1 94.88 58 LEU B C 1
ATOM 3488 O O . LEU B 1 58 ? -7.629 -3.48 2.238 1 94.88 58 LEU B O 1
ATOM 3492 N N . SER B 1 59 ? -5.629 -2.471 2.088 1 91.81 59 SER B N 1
ATOM 3493 C CA . SER B 1 59 ? -5.125 -3.451 1.132 1 91.81 59 SER B CA 1
ATOM 3494 C C . SER B 1 59 ? -4.938 -4.816 1.786 1 91.81 59 SER B C 1
ATOM 3496 O O . SER B 1 59 ? -4.398 -4.914 2.889 1 91.81 59 SER B O 1
ATOM 3498 N N . GLY B 1 60 ? -5.422 -5.766 1.11 1 90.5 60 GLY B N 1
ATOM 3499 C CA . GLY B 1 60 ? -5.285 -7.125 1.602 1 90.5 60 GLY B CA 1
ATOM 3500 C C . GLY B 1 60 ? -3.98 -7.781 1.184 1 90.5 60 GLY B C 1
ATOM 3501 O O . GLY B 1 60 ? -2.924 -7.148 1.217 1 90.5 60 GLY B O 1
ATOM 3502 N N . THR B 1 61 ? -4.082 -9.031 0.873 1 93.88 61 THR B N 1
ATOM 3503 C CA . THR B 1 61 ? -2.91 -9.812 0.49 1 93.88 61 THR B CA 1
ATOM 3504 C C . THR B 1 61 ? -2.34 -9.312 -0.834 1 93.88 61 THR B C 1
ATOM 3506 O O . THR B 1 61 ? -3.064 -8.75 -1.657 1 93.88 61 THR B O 1
ATOM 3509 N N . GLY B 1 62 ? -1.127 -9.406 -1.045 1 94.19 62 GLY B N 1
ATOM 3510 C CA . GLY B 1 62 ? -0.346 -9.031 -2.213 1 94.19 62 GLY B CA 1
ATOM 3511 C C . GLY B 1 62 ? 1.062 -9.602 -2.195 1 94.19 62 GLY B C 1
ATOM 3512 O O . GLY B 1 62 ? 1.358 -10.516 -1.431 1 94.19 62 GLY B O 1
ATOM 3513 N N . PRO B 1 63 ? 1.876 -9.039 -3.023 1 94.81 63 PRO B N 1
ATOM 3514 C CA . PRO B 1 63 ? 3.215 -9.617 -3.156 1 94.81 63 PRO B CA 1
ATOM 3515 C C . PRO B 1 63 ? 4.016 -9.555 -1.858 1 94.81 63 PRO B C 1
ATOM 3517 O O . PRO B 1 63 ? 4.941 -10.352 -1.659 1 94.81 63 PRO B O 1
ATOM 3520 N N . PHE B 1 64 ? 3.602 -8.672 -0.936 1 95.62 64 PHE B N 1
ATOM 3521 C CA . PHE B 1 64 ? 4.434 -8.445 0.238 1 95.62 64 PHE B CA 1
ATOM 3522 C C . PHE B 1 64 ? 3.693 -8.828 1.513 1 95.62 64 PHE B C 1
ATOM 3524 O O . PHE B 1 64 ? 4.164 -8.547 2.617 1 95.62 64 PHE B O 1
ATOM 3531 N N . THR B 1 65 ? 2.514 -9.312 1.364 1 96.25 65 THR B N 1
ATOM 3532 C CA . THR B 1 65 ? 1.7 -9.773 2.484 1 96.25 65 THR B CA 1
ATOM 3533 C C . THR B 1 65 ? 0.874 -10.992 2.088 1 96.25 65 THR B C 1
ATOM 3535 O O . THR B 1 65 ? -0.337 -11.023 2.312 1 96.25 65 THR B O 1
ATOM 3538 N N . LYS B 1 66 ? 1.494 -11.93 1.58 1 97.19 66 LYS B N 1
ATOM 3539 C CA . LYS B 1 66 ? 0.838 -13.086 0.979 1 97.19 66 LYS B CA 1
ATOM 3540 C C . LYS B 1 66 ? 0.114 -13.914 2.035 1 97.19 66 LYS B C 1
ATOM 3542 O O . LYS B 1 66 ? 0.605 -14.07 3.156 1 97.19 66 LYS B O 1
ATOM 3547 N N . MET B 1 67 ? -0.982 -14.422 1.683 1 97.06 67 MET B N 1
ATOM 3548 C CA . MET B 1 67 ? -1.729 -15.391 2.475 1 97.06 67 MET B CA 1
ATOM 3549 C C . MET B 1 67 ? -2.848 -16.016 1.651 1 97.06 67 MET B C 1
ATOM 3551 O O . MET B 1 67 ? -3.271 -15.461 0.639 1 97.06 67 MET B O 1
ATOM 3555 N N . GLY B 1 68 ? -3.27 -17.172 2.02 1 95.56 68 GLY B N 1
ATOM 3556 C CA . GLY B 1 68 ? -4.465 -17.781 1.473 1 95.56 68 GLY B CA 1
ATOM 3557 C C . GLY B 1 68 ? -4.387 -18.016 -0.023 1 95.56 68 GLY B C 1
ATOM 3558 O O . GLY B 1 68 ? -5.359 -17.797 -0.745 1 95.56 68 GLY B O 1
ATOM 3559 N N . LEU B 1 69 ? -3.215 -18.312 -0.463 1 96.75 69 LEU B N 1
ATOM 3560 C CA . LEU B 1 69 ? -2.961 -18.5 -1.886 1 96.75 69 LEU B CA 1
ATOM 3561 C C . LEU B 1 69 ? -3.459 -17.312 -2.701 1 96.75 69 LEU B C 1
ATOM 3563 O O . LEU B 1 69 ? -4.348 -17.469 -3.543 1 96.75 69 LEU B O 1
ATOM 3567 N N . ASP B 1 70 ? -2.865 -16.203 -2.443 1 96.44 70 ASP B N 1
ATOM 3568 C CA . ASP B 1 70 ? -3.193 -14.93 -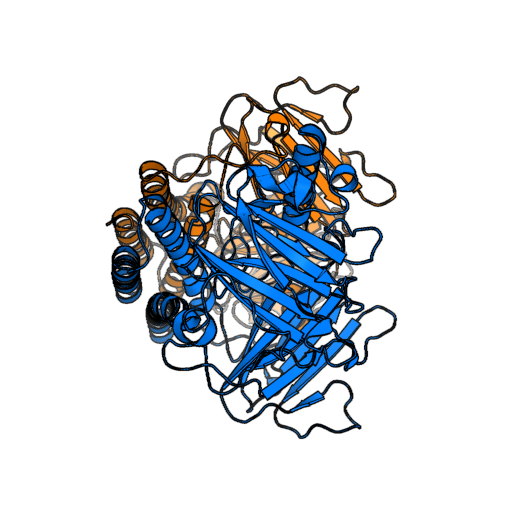3.078 1 96.44 70 ASP B CA 1
ATOM 3569 C C . ASP B 1 70 ? -3.033 -15.016 -4.594 1 96.44 70 ASP B C 1
ATOM 3571 O O . ASP B 1 70 ? -2.111 -15.664 -5.09 1 96.44 70 ASP B O 1
ATOM 3575 N N . ASN B 1 71 ? -3.938 -14.383 -5.301 1 96.75 71 ASN B N 1
ATOM 3576 C CA . ASN B 1 71 ? -3.977 -14.359 -6.762 1 96.75 71 ASN B CA 1
ATOM 3577 C C . ASN B 1 71 ? -3.074 -13.273 -7.332 1 96.75 71 ASN B C 1
ATOM 3579 O O . ASN B 1 71 ? -3.314 -12.078 -7.109 1 96.75 71 ASN B O 1
ATOM 3583 N N . PRO B 1 72 ? -2.012 -13.633 -8.102 1 97.44 72 PRO B N 1
ATOM 3584 C CA . PRO B 1 72 ? -1.099 -12.641 -8.68 1 97.44 72 PRO B CA 1
ATOM 3585 C C . PRO B 1 72 ? -1.815 -11.625 -9.57 1 97.44 72 PRO B C 1
ATOM 3587 O O . PRO B 1 72 ? -1.238 -10.602 -9.93 1 97.44 72 PRO B O 1
ATOM 3590 N N . ASP B 1 73 ? -3.094 -11.914 -9.922 1 97.69 73 ASP B N 1
ATOM 3591 C CA . ASP B 1 73 ? -3.816 -11.086 -10.883 1 97.69 73 ASP B CA 1
ATOM 3592 C C . ASP B 1 73 ? -4.832 -10.188 -10.18 1 97.69 73 ASP B C 1
ATOM 3594 O O . ASP B 1 73 ? -5.664 -9.555 -10.828 1 97.69 73 ASP B O 1
ATOM 3598 N N . THR B 1 74 ? -4.77 -10.125 -8.852 1 96.44 74 THR B N 1
ATOM 3599 C CA . THR B 1 74 ? -5.871 -9.477 -8.148 1 96.44 74 THR B CA 1
ATOM 3600 C C . THR B 1 74 ? -5.344 -8.477 -7.125 1 96.44 74 THR B C 1
ATOM 3602 O O . THR B 1 74 ? -4.379 -8.758 -6.41 1 96.44 74 THR B O 1
ATOM 3605 N N . LEU B 1 75 ? -5.914 -7.285 -7.102 1 95.44 75 LEU B N 1
ATOM 3606 C CA . LEU B 1 75 ? -5.809 -6.375 -5.961 1 95.44 75 LEU B CA 1
ATOM 3607 C C . LEU B 1 75 ? -6.965 -6.582 -4.992 1 95.44 75 LEU B C 1
ATOM 3609 O O . LEU B 1 75 ? -8.133 -6.574 -5.398 1 95.44 75 LEU B O 1
ATOM 3613 N N . TYR B 1 76 ? -6.617 -6.758 -3.691 1 94.81 76 TYR B N 1
ATOM 3614 C CA . TYR B 1 76 ? -7.617 -7.008 -2.656 1 94.81 76 TYR B CA 1
ATOM 3615 C C . TYR B 1 76 ? -7.75 -5.805 -1.731 1 94.81 76 TYR B C 1
ATOM 3617 O O . TYR B 1 76 ? -6.75 -5.238 -1.287 1 94.81 76 TYR B O 1
ATOM 3625 N N . PHE B 1 77 ? -9 -5.477 -1.408 1 93.5 77 PHE B N 1
ATOM 3626 C CA . PHE B 1 77 ? -9.312 -4.441 -0.429 1 93.5 77 PHE B CA 1
ATOM 3627 C C . PHE B 1 77 ? -10.398 -4.918 0.531 1 93.5 77 PHE B C 1
ATOM 3629 O O . PHE B 1 77 ? -11.242 -5.734 0.165 1 93.5 77 PHE B O 1
ATOM 3636 N N . GLY B 1 78 ? -10.367 -4.383 1.66 1 93.38 78 GLY B N 1
ATOM 3637 C CA . GLY B 1 78 ? -11.445 -4.781 2.557 1 93.38 78 GLY B CA 1
ATOM 3638 C C . GLY B 1 78 ? -11.625 -3.838 3.73 1 93.38 78 GLY B C 1
ATOM 3639 O O . GLY B 1 78 ? -10.758 -2.996 3.996 1 93.38 78 GLY B O 1
ATOM 3640 N N . ALA B 1 79 ? -12.711 -3.938 4.359 1 95.31 79 ALA B N 1
ATOM 3641 C CA . ALA B 1 79 ? -13.07 -3.209 5.57 1 95.31 79 ALA B CA 1
ATOM 3642 C C . ALA B 1 79 ? -14.047 -4.016 6.43 1 95.31 79 ALA B C 1
ATOM 3644 O O . ALA B 1 79 ? -14.812 -4.824 5.906 1 95.31 79 ALA B O 1
ATOM 3645 N N . ARG B 1 80 ? -13.953 -3.771 7.707 1 95 80 ARG B N 1
ATOM 3646 C CA . ARG B 1 80 ? -14.953 -4.348 8.602 1 95 80 ARG B CA 1
ATOM 3647 C C . ARG B 1 80 ? -16.234 -3.523 8.602 1 95 80 ARG B C 1
ATOM 3649 O O . ARG B 1 80 ? -16.188 -2.293 8.656 1 95 80 ARG B O 1
ATOM 3656 N N . VAL B 1 81 ? -17.344 -4.191 8.469 1 95.44 81 VAL B N 1
ATOM 3657 C CA . VAL B 1 81 ? -18.656 -3.533 8.484 1 95.44 81 VAL B CA 1
ATOM 3658 C C . VAL B 1 81 ? -19.578 -4.23 9.477 1 95.44 81 VAL B C 1
ATOM 3660 O O . VAL B 1 81 ? -19.188 -5.215 10.109 1 95.44 81 VAL B O 1
ATOM 3663 N N . SER B 1 82 ? -20.719 -3.664 9.75 1 94.88 82 SER B N 1
ATOM 3664 C CA . SER B 1 82 ? -21.734 -4.207 10.641 1 94.88 82 SER B CA 1
ATOM 3665 C C . SER B 1 82 ? -23.125 -4.074 10.039 1 94.88 82 SER B C 1
ATOM 3667 O O . SER B 1 82 ? -23.469 -3.031 9.469 1 94.88 82 SER B O 1
ATOM 3669 N N . GLY B 1 83 ? -23.922 -5.113 10.18 1 94 83 GLY B N 1
ATOM 3670 C CA . GLY B 1 83 ? -25.281 -5.094 9.664 1 94 83 GLY B CA 1
ATOM 3671 C C . GLY B 1 83 ? -26.172 -4.09 10.367 1 94 83 GLY B C 1
ATOM 3672 O O . GLY B 1 83 ? -27.328 -3.904 9.984 1 94 83 GLY B O 1
ATOM 3673 N N . GLU B 1 84 ? -25.641 -3.426 11.352 1 95.88 84 GLU B N 1
ATOM 3674 C CA . GLU B 1 84 ? -26.406 -2.441 12.117 1 95.88 84 GLU B CA 1
ATOM 3675 C C . GLU B 1 84 ? -26.375 -1.073 11.445 1 95.88 84 GLU B C 1
ATOM 3677 O O . GLU B 1 84 ? -27.188 -0.207 11.742 1 95.88 84 GLU B O 1
ATOM 3682 N N . TYR B 1 85 ? -25.422 -0.895 10.609 1 97.5 85 TYR B N 1
ATOM 3683 C CA . TYR B 1 85 ? -25.203 0.435 10.047 1 97.5 85 TYR B CA 1
ATOM 3684 C C . TYR B 1 85 ? -25.188 0.39 8.531 1 97.5 85 TYR B C 1
ATOM 3686 O O . TYR B 1 85 ? -25.156 -0.689 7.934 1 97.5 85 TYR B O 1
ATOM 3694 N N . GLU B 1 86 ? -25.312 1.53 7.957 1 97.31 86 GLU B N 1
ATOM 3695 C CA . GLU B 1 86 ? -25.234 1.662 6.504 1 97.31 86 GLU B CA 1
ATOM 3696 C C . GLU B 1 86 ? -23.891 2.221 6.07 1 97.31 86 GLU B C 1
ATOM 3698 O O . GLU B 1 86 ? -23.359 3.139 6.699 1 97.31 86 GLU B O 1
ATOM 3703 N N . TYR B 1 87 ? -23.359 1.642 5.062 1 97.94 87 TYR B N 1
ATOM 3704 C CA . TYR B 1 87 ? -22.078 2.037 4.48 1 97.94 87 TYR B CA 1
ATOM 3705 C C . TYR B 1 87 ? -22.234 2.412 3.014 1 97.94 87 TYR B C 1
ATOM 3707 O O . TYR B 1 87 ? -23.125 1.898 2.328 1 97.94 87 TYR B O 1
ATOM 3715 N N . VAL B 1 88 ? -21.391 3.303 2.568 1 97.69 88 VAL B N 1
ATOM 3716 C CA . VAL B 1 88 ? -21.375 3.688 1.161 1 97.69 88 VAL B CA 1
ATOM 3717 C C . VAL B 1 88 ? -19.953 3.521 0.607 1 97.69 88 VAL B C 1
ATOM 3719 O O . VAL B 1 88 ? -18.984 3.969 1.221 1 97.69 88 VAL B O 1
ATOM 3722 N N . VAL B 1 89 ? -19.828 2.756 -0.477 1 97.44 89 VAL B N 1
ATOM 3723 C CA . VAL B 1 89 ? -18.594 2.654 -1.251 1 97.44 89 VAL B CA 1
ATOM 3724 C C . VAL B 1 89 ? -18.703 3.521 -2.504 1 97.44 89 VAL B C 1
ATOM 3726 O O . VAL B 1 89 ? -19.656 3.391 -3.279 1 97.44 89 VAL B O 1
ATOM 3729 N N . THR B 1 90 ? -17.797 4.418 -2.633 1 96.94 90 THR B N 1
ATOM 3730 C CA . THR B 1 90 ? -17.688 5.23 -3.84 1 96.94 90 THR B CA 1
ATOM 3731 C C . THR B 1 90 ? -16.422 4.895 -4.613 1 96.94 90 THR B C 1
ATOM 3733 O O . THR B 1 90 ? -15.43 4.465 -4.023 1 96.94 90 THR B O 1
ATOM 3736 N N . GLY B 1 91 ? -16.547 5.051 -5.953 1 95 91 GLY B N 1
ATOM 3737 C CA . GLY B 1 91 ? -15.344 4.746 -6.727 1 95 91 GLY B CA 1
ATOM 3738 C C . GLY B 1 91 ? -15.453 5.168 -8.18 1 95 91 GLY B C 1
ATOM 3739 O O . GLY B 1 91 ? -16.484 5.691 -8.602 1 95 91 GLY B O 1
ATOM 3740 N N . LYS B 1 92 ? -14.359 5.07 -8.844 1 95.88 92 LYS B N 1
ATOM 3741 C CA . LYS B 1 92 ? -14.25 5.141 -10.297 1 95.88 92 LYS B CA 1
ATOM 3742 C C . LYS B 1 92 ? -13.812 3.805 -10.883 1 95.88 92 LYS B C 1
ATOM 3744 O O . LYS B 1 92 ? -12.805 3.23 -10.453 1 95.88 92 LYS B O 1
ATOM 3749 N N . ARG B 1 93 ? -14.609 3.35 -11.836 1 97.06 93 ARG B N 1
ATOM 3750 C CA . ARG B 1 93 ? -14.312 2.062 -12.453 1 97.06 93 ARG B CA 1
ATOM 3751 C C . ARG B 1 93 ? -13.094 2.162 -13.367 1 97.06 93 ARG B C 1
ATOM 3753 O O . ARG B 1 93 ? -13.039 3.023 -14.242 1 97.06 93 ARG B O 1
ATOM 3760 N N . GLY B 1 94 ? -12.078 1.433 -13.148 1 94.06 94 GLY B N 1
ATOM 3761 C CA . GLY B 1 94 ? -10.953 1.349 -14.062 1 94.06 94 GLY B CA 1
ATOM 3762 C C . GLY B 1 94 ? -11.234 0.486 -15.273 1 94.06 94 GLY B C 1
ATOM 3763 O O . GLY B 1 94 ? -12.383 0.371 -15.711 1 94.06 94 GLY B O 1
ATOM 3764 N N . THR B 1 95 ? -10.172 -0.057 -15.867 1 95.31 95 THR B N 1
ATOM 3765 C CA . THR B 1 95 ? -10.352 -0.836 -17.078 1 95.31 95 THR B CA 1
ATOM 3766 C C . THR B 1 95 ? -10.062 -2.312 -16.828 1 95.31 95 THR B C 1
ATOM 3768 O O . THR B 1 95 ? -9.938 -3.1 -17.766 1 95.31 95 THR B O 1
ATOM 3771 N N . THR B 1 96 ? -9.906 -2.695 -15.562 1 95.94 96 THR B N 1
ATOM 3772 C CA . THR B 1 96 ? -9.594 -4.074 -15.203 1 95.94 96 THR B CA 1
ATOM 3773 C C . THR B 1 96 ? -10.727 -5.012 -15.625 1 95.94 96 THR B C 1
ATOM 3775 O O . THR B 1 96 ? -11.828 -4.559 -15.93 1 95.94 96 THR B O 1
ATOM 3778 N N . THR B 1 97 ? -10.438 -6.23 -15.664 1 97.12 97 THR B N 1
ATOM 3779 C CA . THR B 1 97 ? -11.344 -7.238 -16.188 1 97.12 97 THR B CA 1
ATOM 3780 C C . THR B 1 97 ? -12.578 -7.371 -15.305 1 97.12 97 THR B C 1
ATOM 3782 O O . THR B 1 97 ? -13.688 -7.559 -15.797 1 97.12 97 THR B O 1
ATOM 3785 N N . ASP B 1 98 ? -12.328 -7.312 -14.055 1 95.69 98 ASP B N 1
ATOM 3786 C CA . ASP B 1 98 ? -13.414 -7.555 -13.109 1 95.69 98 ASP B CA 1
ATOM 3787 C C . ASP B 1 98 ? -13.258 -6.676 -11.867 1 95.69 98 ASP B C 1
ATOM 3789 O O . ASP B 1 98 ? -12.141 -6.41 -11.422 1 95.69 98 ASP B O 1
ATOM 3793 N N . LEU B 1 99 ? -14.312 -6.117 -11.375 1 96.12 99 LEU B N 1
ATOM 3794 C CA . LEU B 1 99 ? -14.469 -5.551 -10.039 1 96.12 99 LEU B CA 1
ATOM 3795 C C . LEU B 1 99 ? -15.578 -6.27 -9.273 1 96.12 99 LEU B C 1
ATOM 3797 O O . LEU B 1 99 ? -16.734 -6.266 -9.695 1 96.12 99 LEU B O 1
ATOM 3801 N N . SER B 1 100 ? -15.211 -6.891 -8.172 1 95.31 100 SER B N 1
ATOM 3802 C CA . SER B 1 100 ? -16.203 -7.684 -7.453 1 95.31 100 SER B CA 1
ATOM 3803 C C . SER B 1 100 ? -16.281 -7.277 -5.984 1 95.31 100 SER B C 1
ATOM 3805 O O . SER B 1 100 ? -15.328 -6.707 -5.441 1 95.31 100 SER B O 1
ATOM 3807 N N . PHE B 1 101 ? -17.438 -7.547 -5.391 1 94.81 101 PHE B N 1
ATOM 3808 C CA . PHE B 1 101 ? -17.75 -7.266 -3.994 1 94.81 101 PHE B CA 1
ATOM 3809 C C . PHE B 1 101 ? -18.234 -8.523 -3.283 1 94.81 101 PHE B C 1
ATOM 3811 O O . PHE B 1 101 ? -18.984 -9.32 -3.854 1 94.81 101 PHE B O 1
ATOM 3818 N N . GLN B 1 102 ? -17.766 -8.703 -2.107 1 94 102 GLN B N 1
ATOM 3819 C CA . GLN B 1 102 ? -18.156 -9.852 -1.298 1 94 102 GLN B CA 1
ATOM 3820 C C . GLN B 1 102 ? -18.281 -9.461 0.174 1 94 102 GLN B C 1
ATOM 3822 O O . GLN B 1 102 ? -17.438 -8.742 0.708 1 94 102 GLN B O 1
ATOM 3827 N N . VAL B 1 103 ? -19.375 -9.844 0.754 1 93.12 103 VAL B N 1
ATOM 3828 C CA . VAL B 1 103 ? -19.547 -9.68 2.195 1 93.12 103 VAL B CA 1
ATOM 3829 C C . VAL B 1 103 ? -19.438 -11.031 2.889 1 93.12 103 VAL B C 1
ATOM 3831 O O . VAL B 1 103 ? -20.219 -11.945 2.605 1 93.12 103 VAL B O 1
ATOM 3834 N N . LEU B 1 104 ? -18.453 -11.164 3.715 1 88.19 104 LEU B N 1
ATOM 3835 C CA . LEU B 1 104 ? -18.25 -12.375 4.504 1 88.19 104 LEU B CA 1
ATOM 3836 C C . LEU B 1 104 ? -18.844 -12.211 5.898 1 88.19 104 LEU B C 1
ATOM 3838 O O . LEU B 1 104 ? -18.406 -11.352 6.668 1 88.19 104 LEU B O 1
ATOM 3842 N N . GLY B 1 105 ? -19.953 -13.031 6.059 1 79.12 105 GLY B N 1
ATOM 3843 C CA . GLY B 1 105 ? -20.625 -12.977 7.348 1 79.12 105 GLY B CA 1
ATOM 3844 C C . GLY B 1 105 ? -20.031 -13.93 8.367 1 79.12 105 GLY B C 1
ATOM 3845 O O . GLY B 1 105 ? -19.422 -14.945 8 1 79.12 105 GLY B O 1
ATOM 3846 N N . GLY B 1 106 ? -20.266 -13.781 9.641 1 65.44 106 GLY B N 1
ATOM 3847 C CA . GLY B 1 106 ? -20 -14.742 10.695 1 65.44 106 GLY B CA 1
ATOM 3848 C C . GLY B 1 106 ? -18.531 -14.789 11.102 1 65.44 106 GLY B C 1
ATOM 3849 O O . GLY B 1 106 ? -18.062 -15.805 11.617 1 65.44 106 GLY B O 1
ATOM 3850 N N . GLY B 1 107 ? -17.828 -13.844 10.812 1 65.88 107 GLY B N 1
ATOM 3851 C CA . GLY B 1 107 ? -16.469 -13.828 11.336 1 65.88 107 GLY B CA 1
ATOM 3852 C C . GLY B 1 107 ? -15.406 -14.023 10.258 1 65.88 107 GLY B C 1
ATOM 3853 O O . GLY B 1 107 ? -15.727 -14.047 9.07 1 65.88 107 GLY B O 1
ATOM 3854 N N . ASP B 1 108 ? -14.086 -14.203 10.727 1 66.88 108 ASP B N 1
ATOM 3855 C CA . ASP B 1 108 ? -12.906 -14.32 9.875 1 66.88 108 ASP B CA 1
ATOM 3856 C C . ASP B 1 108 ? -12.547 -15.781 9.633 1 66.88 108 ASP B C 1
ATOM 3858 O O . ASP B 1 108 ? -13.055 -16.672 10.32 1 66.88 108 ASP B O 1
ATOM 3862 N N . TYR B 1 109 ? -11.875 -16.062 8.531 1 67 109 TYR B N 1
ATOM 3863 C CA . TYR B 1 109 ? -11.211 -17.344 8.391 1 67 109 TYR B CA 1
ATOM 3864 C C . TYR B 1 109 ? -10.383 -17.688 9.625 1 67 109 TYR B C 1
ATOM 3866 O O . TYR B 1 109 ? -9.617 -16.844 10.102 1 67 109 TYR B O 1
ATOM 3874 N N . THR B 1 110 ? -10.672 -18.859 10.219 1 74.06 110 THR B N 1
ATOM 3875 C CA . THR B 1 110 ? -9.859 -19.391 11.305 1 74.06 110 THR B CA 1
ATOM 3876 C C . THR B 1 110 ? -9.484 -20.844 11.047 1 74.06 110 THR B C 1
ATOM 3878 O O . THR B 1 110 ? -9.797 -21.391 9.984 1 74.06 110 THR B O 1
ATOM 3881 N N . ASP B 1 111 ? -8.703 -21.422 11.852 1 70.12 111 ASP B N 1
ATOM 3882 C CA . ASP B 1 111 ? -8.328 -22.828 11.719 1 70.12 111 ASP B CA 1
ATOM 3883 C C . ASP B 1 111 ? -9.508 -23.75 12.047 1 70.12 111 ASP B C 1
ATOM 3885 O O . ASP B 1 111 ? -9.398 -24.969 11.922 1 70.12 111 ASP B O 1
ATOM 3889 N N . LYS B 1 112 ? -10.617 -23.172 12.391 1 76.88 112 LYS B N 1
ATOM 3890 C CA . LYS B 1 112 ? -11.773 -23.984 12.75 1 76.88 112 LYS B CA 1
ATOM 3891 C C . LYS B 1 112 ? -12.992 -23.609 11.906 1 76.88 112 LYS B C 1
ATOM 3893 O O . LYS B 1 112 ? -14.008 -24.312 11.93 1 76.88 112 LYS B O 1
ATOM 3898 N N . ASN B 1 113 ? -12.805 -22.406 11.156 1 71.88 113 ASN B N 1
ATOM 3899 C CA . ASN B 1 113 ? -14.008 -21.859 10.531 1 71.88 113 ASN B CA 1
ATOM 3900 C C . ASN B 1 113 ? -13.695 -21.219 9.188 1 71.88 113 ASN B C 1
ATOM 3902 O O . ASN B 1 113 ? -12.727 -20.469 9.062 1 71.88 113 ASN B O 1
ATOM 3906 N N . VAL B 1 114 ? -14.562 -21.578 8.188 1 68.12 114 VAL B N 1
ATOM 3907 C CA . VAL B 1 114 ? -14.602 -20.875 6.91 1 68.12 114 VAL B CA 1
ATOM 3908 C C . VAL B 1 114 ? -15.883 -20.062 6.801 1 68.12 114 VAL B C 1
ATOM 3910 O O . VAL B 1 114 ? -16.984 -20.625 6.754 1 68.12 114 VAL B O 1
ATOM 3913 N N . PRO B 1 115 ? -15.727 -18.734 6.766 1 67.75 115 PRO B N 1
ATOM 3914 C CA . PRO B 1 115 ? -16.953 -17.938 6.738 1 67.75 115 PRO B CA 1
ATOM 3915 C C . PRO B 1 115 ? -17.75 -18.125 5.449 1 67.75 115 PRO B C 1
ATOM 3917 O O . PRO B 1 115 ? -17.172 -18.375 4.387 1 67.75 115 PRO B O 1
ATOM 3920 N N . GLY B 1 116 ? -19.125 -18.109 5.621 1 68.56 116 GLY B N 1
ATOM 3921 C CA . GLY B 1 116 ? -19.969 -18.125 4.438 1 68.56 116 GLY B CA 1
ATOM 3922 C C . GLY B 1 116 ? -20.094 -16.781 3.76 1 68.56 116 GLY B C 1
ATOM 3923 O O . GLY B 1 116 ? -19.938 -15.734 4.406 1 68.56 116 GLY B O 1
ATOM 3924 N N . SER B 1 117 ? -20.25 -16.797 2.43 1 72.25 117 SER B N 1
ATOM 3925 C CA . SER B 1 117 ? -20.531 -15.594 1.648 1 72.25 117 SER B CA 1
ATOM 3926 C C . SER B 1 117 ? -22 -15.227 1.722 1 72.25 117 SER B C 1
ATOM 3928 O O . SER B 1 117 ? -22.875 -16.016 1.33 1 72.25 117 SER B O 1
ATOM 3930 N N . ALA B 1 118 ? -22.234 -14.078 2.283 1 74.31 118 ALA B N 1
ATOM 3931 C CA . ALA B 1 118 ? -23.625 -13.633 2.387 1 74.31 118 ALA B CA 1
ATOM 3932 C C . ALA B 1 118 ? -24.062 -12.891 1.125 1 74.31 118 ALA B C 1
ATOM 3934 O O . ALA B 1 118 ? -25.203 -13.016 0.688 1 74.31 118 ALA B O 1
ATOM 3935 N N . ILE B 1 119 ? -23.172 -12.141 0.589 1 83.31 119 ILE B N 1
ATOM 3936 C CA . ILE B 1 119 ? -23.344 -11.352 -0.622 1 83.31 119 ILE B CA 1
ATOM 3937 C C . ILE B 1 119 ? -22.125 -11.492 -1.514 1 83.31 119 ILE B C 1
ATOM 3939 O O . ILE B 1 119 ? -20.984 -11.477 -1.026 1 83.31 119 ILE B O 1
ATOM 3943 N N . ALA B 1 120 ? -22.344 -11.758 -2.766 1 88.94 120 ALA B N 1
ATOM 3944 C CA . ALA B 1 120 ? -21.266 -11.742 -3.746 1 88.94 120 ALA B CA 1
ATOM 3945 C C . ALA B 1 120 ? -21.766 -11.305 -5.117 1 88.94 120 ALA B C 1
ATOM 3947 O O . ALA B 1 120 ? -22.766 -11.836 -5.617 1 88.94 120 ALA B O 1
ATOM 3948 N N . PHE B 1 121 ? -21.141 -10.289 -5.672 1 91.12 121 PHE B N 1
ATOM 3949 C CA . PHE B 1 121 ? -21.516 -9.805 -6.988 1 91.12 121 PHE B CA 1
ATOM 3950 C C . PHE B 1 121 ? -20.375 -9.047 -7.641 1 91.12 121 PHE B C 1
ATOM 3952 O O . PHE B 1 121 ? -19.344 -8.805 -7.004 1 91.1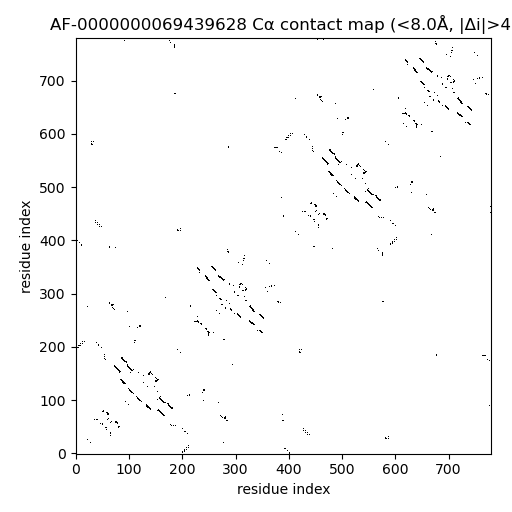2 121 PHE B O 1
ATOM 3959 N N . ASP B 1 122 ? -20.5 -8.781 -8.914 1 94 122 ASP B N 1
ATOM 3960 C CA . ASP B 1 122 ? -19.484 -7.98 -9.594 1 94 122 ASP B CA 1
ATOM 3961 C C . ASP B 1 122 ? -20.109 -6.727 -10.211 1 94 122 ASP B C 1
ATOM 3963 O O . ASP B 1 122 ? -21.281 -6.422 -9.977 1 94 122 ASP B O 1
ATOM 3967 N N . ASP B 1 123 ? -19.297 -5.941 -10.906 1 94.06 123 ASP B N 1
ATOM 3968 C CA . ASP B 1 123 ? -19.656 -4.598 -11.344 1 94.06 123 ASP B CA 1
ATOM 3969 C C . ASP B 1 123 ? -20.797 -4.645 -12.367 1 94.06 123 ASP B C 1
ATOM 3971 O O . ASP B 1 123 ? -21.422 -3.619 -12.656 1 94.06 123 ASP B O 1
ATOM 3975 N N . ARG B 1 124 ? -21.203 -5.859 -12.922 1 94.25 124 ARG B N 1
ATOM 3976 C CA . ARG B 1 124 ? -22.328 -5.988 -13.836 1 94.25 124 ARG B CA 1
ATOM 3977 C C . ARG B 1 124 ? -23.641 -5.785 -13.117 1 94.25 124 ARG B C 1
ATOM 3979 O O . ARG B 1 124 ? -24.672 -5.512 -13.742 1 94.25 124 ARG B O 1
ATOM 3986 N N . GLU B 1 125 ? -23.578 -5.832 -11.805 1 91.56 125 GLU B N 1
ATOM 3987 C CA . GLU B 1 125 ? -24.812 -5.719 -11.008 1 91.56 125 GLU B CA 1
ATOM 3988 C C . GLU B 1 125 ? -24.969 -4.309 -10.453 1 91.56 125 GLU B C 1
ATOM 3990 O O . GLU B 1 125 ? -25.922 -4.039 -9.703 1 91.56 125 GLU B O 1
ATOM 3995 N N . ILE B 1 126 ? -24.062 -3.414 -10.781 1 94.31 126 ILE B N 1
ATOM 3996 C CA . ILE B 1 126 ? -24.188 -2.07 -10.234 1 94.31 126 ILE B CA 1
ATOM 3997 C C . ILE B 1 126 ? -24.281 -1.053 -11.367 1 94.31 126 ILE B C 1
ATOM 3999 O O . ILE B 1 126 ? -23.719 -1.27 -12.445 1 94.31 126 ILE B O 1
ATOM 4003 N N . HIS B 1 127 ? -25.062 0.01 -11.125 1 95.38 127 HIS B N 1
ATOM 4004 C CA . HIS B 1 127 ? -25.094 1.134 -12.055 1 95.38 127 HIS B CA 1
ATOM 4005 C C . HIS B 1 127 ? -23.812 1.949 -11.969 1 95.38 127 HIS B C 1
ATOM 4007 O O . HIS B 1 127 ? -23.391 2.354 -10.883 1 95.38 127 HIS B O 1
ATOM 4013 N N . ILE B 1 128 ? -23.141 2.176 -13.023 1 96.75 128 ILE B N 1
ATOM 4014 C CA . ILE B 1 128 ? -21.953 2.996 -13.164 1 96.75 128 ILE B CA 1
ATOM 4015 C C . ILE B 1 128 ? -22.234 4.164 -14.109 1 96.75 128 ILE B C 1
ATOM 4017 O O . ILE B 1 128 ? -22.734 3.965 -15.219 1 96.75 128 ILE B O 1
ATOM 4021 N N . ASP B 1 129 ? -21.938 5.34 -13.719 1 97.19 129 ASP B N 1
ATOM 4022 C CA . ASP B 1 129 ? -22.188 6.535 -14.516 1 97.19 129 ASP B CA 1
ATOM 4023 C C . ASP B 1 129 ? -21.266 6.586 -15.734 1 97.19 129 ASP B C 1
ATOM 4025 O O . ASP B 1 129 ? -20.297 5.836 -15.812 1 97.19 129 ASP B O 1
ATOM 4029 N N . SER B 1 130 ? -21.562 7.484 -16.672 1 97.25 130 SER B N 1
ATOM 4030 C CA . SER B 1 130 ? -20.828 7.578 -17.938 1 97.25 130 SER B CA 1
ATOM 4031 C C . SER B 1 130 ? -19.375 7.973 -17.703 1 97.25 130 SER B C 1
ATOM 4033 O O . SER B 1 130 ? -18.484 7.621 -18.484 1 97.25 130 SER B O 1
ATOM 4035 N N . ASP B 1 131 ? -19.141 8.625 -16.656 1 95.25 131 ASP B N 1
ATOM 4036 C CA . ASP B 1 131 ? -17.766 9.047 -16.375 1 95.25 131 ASP B CA 1
ATOM 4037 C C . ASP B 1 131 ? -17.031 7.996 -15.555 1 95.25 131 ASP B C 1
ATOM 4039 O O . ASP B 1 131 ? -15.906 8.234 -15.094 1 95.25 131 ASP B O 1
ATOM 4043 N N . GLY B 1 132 ? -17.672 6.891 -15.281 1 96.31 132 GLY B N 1
ATOM 4044 C CA . GLY B 1 132 ? -17.062 5.773 -14.578 1 96.31 132 GLY B CA 1
ATOM 4045 C C . GLY B 1 132 ? -17.328 5.785 -13.086 1 96.31 132 GLY B C 1
ATOM 4046 O O . GLY B 1 132 ? -16.984 4.832 -12.383 1 96.31 132 GLY B O 1
ATOM 4047 N N . SER B 1 133 ? -17.906 6.832 -12.586 1 96.69 133 SER B N 1
ATOM 4048 C CA . SER B 1 133 ? -18.172 6.926 -11.156 1 96.69 133 SER B CA 1
ATOM 4049 C C . SER B 1 133 ? -19.328 6.035 -10.742 1 96.69 133 SER B C 1
ATOM 4051 O O . SER B 1 133 ? -20.25 5.797 -11.531 1 96.69 133 SER B O 1
ATOM 4053 N N . PHE B 1 134 ? -19.297 5.504 -9.523 1 97.25 134 PHE B N 1
ATOM 4054 C CA . PHE B 1 134 ? -20.391 4.707 -8.984 1 97.25 134 PHE B CA 1
ATOM 4055 C C . PHE B 1 134 ? -20.453 4.832 -7.469 1 97.25 134 PHE B C 1
ATOM 4057 O O . PHE B 1 134 ? -19.5 5.289 -6.832 1 97.25 134 PHE B O 1
ATOM 4064 N N . GLU B 1 135 ? -21.594 4.492 -6.98 1 97 135 GLU B N 1
ATOM 4065 C CA . GLU B 1 135 ? -21.875 4.398 -5.547 1 97 135 GLU B CA 1
ATOM 4066 C C . GLU B 1 135 ? -22.625 3.119 -5.215 1 97 135 GLU B C 1
ATOM 4068 O O . GLU B 1 135 ? -23.594 2.771 -5.898 1 97 135 GLU B O 1
ATOM 4073 N N . VAL B 1 136 ? -22.156 2.359 -4.262 1 97.31 136 VAL B N 1
ATOM 4074 C CA . VAL B 1 136 ? -22.828 1.152 -3.781 1 97.31 136 VAL B CA 1
ATOM 4075 C C . VAL B 1 136 ? -23.078 1.262 -2.279 1 97.31 136 VAL B C 1
ATOM 4077 O O . VAL B 1 136 ? -22.188 1.675 -1.524 1 97.31 136 VAL B O 1
ATOM 4080 N N . ARG B 1 137 ? -24.234 0.909 -1.889 1 97.19 137 ARG B N 1
ATOM 4081 C CA . ARG B 1 137 ? -24.578 1.02 -0.474 1 97.19 137 ARG B CA 1
ATOM 4082 C C . ARG B 1 137 ? -24.859 -0.352 0.131 1 97.19 137 ARG B C 1
ATOM 4084 O O . ARG B 1 137 ? -25.438 -1.218 -0.522 1 97.19 137 ARG B O 1
ATOM 4091 N N . PHE B 1 138 ? -24.406 -0.506 1.313 1 96.25 138 PHE B N 1
ATOM 4092 C CA . PHE B 1 138 ? -24.625 -1.698 2.125 1 96.25 138 PHE B CA 1
ATOM 4093 C C . PHE B 1 138 ? -25.266 -1.337 3.455 1 96.25 138 PHE B C 1
ATOM 4095 O O . PHE B 1 138 ? -24.781 -0.474 4.18 1 96.25 138 PHE B O 1
ATOM 4102 N N . GLY B 1 139 ? -26.359 -1.968 3.783 1 95.25 139 GLY B N 1
ATOM 4103 C CA . GLY B 1 139 ? -26.984 -1.601 5.047 1 95.25 139 GLY B CA 1
ATOM 4104 C C . GLY B 1 139 ? -28.062 -2.568 5.48 1 95.25 139 GLY B C 1
ATOM 4105 O O . GLY B 1 139 ? -28.25 -3.619 4.859 1 95.25 139 GLY B O 1
ATOM 4106 N N . PRO B 1 140 ? -28.719 -2.207 6.547 1 95 140 PRO B N 1
ATOM 4107 C CA . PRO B 1 140 ? -29.703 -3.127 7.145 1 95 140 PRO B CA 1
ATOM 4108 C C . PRO B 1 140 ? -31.031 -3.127 6.41 1 95 140 PRO B C 1
ATOM 4110 O O . PRO B 1 140 ? -31.844 -4.043 6.586 1 95 140 PRO B O 1
ATOM 4113 N N . ALA B 1 141 ? -31.328 -2.08 5.656 1 93.62 141 ALA B N 1
ATOM 4114 C CA . ALA B 1 141 ? -32.625 -2.01 4.965 1 93.62 141 ALA B CA 1
ATOM 4115 C C . ALA B 1 141 ? -32.719 -3.088 3.889 1 93.62 141 ALA B C 1
ATOM 4117 O O . ALA B 1 141 ? -31.703 -3.553 3.367 1 93.62 141 ALA B O 1
ATOM 4118 N N . PRO B 1 142 ? -33.906 -3.502 3.625 1 91.62 142 PRO B N 1
ATOM 4119 C CA . PRO B 1 142 ? -34.062 -4.469 2.535 1 91.62 142 PRO B CA 1
ATOM 4120 C C . PRO B 1 142 ? -33.656 -3.895 1.176 1 91.62 142 PRO B C 1
ATOM 4122 O O . PRO B 1 142 ? -33.938 -2.721 0.901 1 91.62 142 PRO B O 1
ATOM 4125 N N . ALA B 1 143 ? -33 -4.789 0.479 1 87.44 143 ALA B N 1
ATOM 4126 C CA . ALA B 1 143 ? -32.75 -4.402 -0.906 1 87.44 143 ALA B CA 1
ATOM 4127 C C . ALA B 1 143 ? -34.031 -4.207 -1.67 1 87.44 143 ALA B C 1
ATOM 4129 O O . ALA B 1 143 ? -35 -4.949 -1.467 1 87.44 143 ALA B O 1
ATOM 4130 N N . ASP B 1 144 ? -34.094 -3.068 -2.352 1 83.19 144 ASP B N 1
ATOM 4131 C CA . ASP B 1 144 ? -35.281 -2.73 -3.111 1 83.19 144 ASP B CA 1
ATOM 4132 C C . ASP B 1 144 ? -34.938 -2.191 -4.492 1 83.19 144 ASP B C 1
ATOM 4134 O O . ASP B 1 144 ? -33.875 -1.554 -4.664 1 83.19 144 ASP B O 1
ATOM 4138 N N . ASP B 1 145 ? -35.75 -2.488 -5.473 1 80.94 145 ASP B N 1
ATOM 4139 C CA . ASP B 1 145 ? -35.531 -2.043 -6.844 1 80.94 145 ASP B CA 1
ATOM 4140 C C . ASP B 1 145 ? -35.469 -0.519 -6.926 1 80.94 145 ASP B C 1
ATOM 4142 O O . ASP B 1 145 ? -34.938 0.04 -7.879 1 80.94 145 ASP B O 1
ATOM 4146 N N . SER B 1 146 ? -36 0.114 -5.922 1 81.31 146 SER B N 1
ATOM 4147 C CA . SER B 1 146 ? -36.062 1.572 -5.922 1 81.31 146 SER B CA 1
ATOM 4148 C C . SER B 1 146 ? -34.719 2.168 -5.473 1 81.31 146 SER B C 1
ATOM 4150 O O . SER B 1 146 ? -34.469 3.361 -5.656 1 81.31 146 SER B O 1
ATOM 4152 N N . ARG B 1 147 ? -33.875 1.336 -4.922 1 83.69 147 ARG B N 1
ATOM 4153 C CA . ARG B 1 147 ? -32.562 1.773 -4.492 1 83.69 147 ARG B CA 1
ATOM 4154 C C . ARG B 1 147 ? -31.453 1.051 -5.273 1 83.69 147 ARG B C 1
ATOM 4156 O O . ARG B 1 147 ? -30.859 0.101 -4.77 1 83.69 147 ARG B O 1
ATOM 4163 N N . PRO B 1 148 ? -31.312 1.626 -6.465 1 86.75 148 PRO B N 1
ATOM 4164 C CA . PRO B 1 148 ? -30.234 0.979 -7.219 1 86.75 148 PRO B CA 1
ATOM 4165 C C . PRO B 1 148 ? -28.906 0.975 -6.469 1 86.75 148 PRO B C 1
ATOM 4167 O O . PRO B 1 148 ? -28.625 1.892 -5.688 1 86.75 148 PRO B O 1
ATOM 4170 N N . ASN B 1 149 ? -28.172 -0.131 -6.547 1 93.88 149 ASN B N 1
ATOM 4171 C CA . ASN B 1 149 ? -26.844 -0.299 -5.977 1 93.88 149 ASN B CA 1
ATOM 4172 C C . ASN B 1 149 ? -26.891 -0.459 -4.461 1 93.88 149 ASN B C 1
ATOM 4174 O O . ASN B 1 149 ? -25.984 -0.02 -3.754 1 93.88 149 ASN B O 1
ATOM 4178 N N . TYR B 1 150 ? -28.062 -0.917 -3.9 1 95.75 150 TYR B N 1
ATOM 4179 C CA . TYR B 1 150 ? -28.172 -1.155 -2.465 1 95.75 150 TYR B CA 1
ATOM 4180 C C . TYR B 1 150 ? -28.188 -2.648 -2.16 1 95.75 150 TYR B C 1
ATOM 4182 O O . TYR B 1 150 ? -28.984 -3.395 -2.736 1 95.75 150 TYR B O 1
ATOM 4190 N N . PHE B 1 151 ? -27.422 -3.119 -1.251 1 94.56 151 PHE B N 1
ATOM 4191 C CA . PHE B 1 151 ? -27.312 -4.516 -0.853 1 94.56 151 PHE B CA 1
ATOM 4192 C C . PHE B 1 151 ? -27.5 -4.668 0.652 1 94.56 151 PHE B C 1
ATOM 4194 O O . PHE B 1 151 ? -26.812 -4.016 1.438 1 94.56 151 PHE B O 1
ATOM 4201 N N . THR B 1 152 ? -28.359 -5.559 1.066 1 94.5 152 THR B N 1
ATOM 4202 C CA . THR B 1 152 ? -28.719 -5.719 2.473 1 94.5 152 THR B CA 1
ATOM 4203 C C . THR B 1 152 ? -27.641 -6.5 3.219 1 94.5 152 THR B C 1
ATOM 4205 O O . THR B 1 152 ? -27.234 -7.578 2.781 1 94.5 152 THR B O 1
ATOM 4208 N N . LEU B 1 153 ? -27.156 -5.906 4.301 1 93.38 153 LEU B N 1
ATOM 4209 C CA . LEU B 1 153 ? -26.234 -6.613 5.184 1 93.38 153 LEU B CA 1
ATOM 4210 C C . LEU B 1 153 ? -27 -7.441 6.211 1 93.38 153 LEU B C 1
ATOM 4212 O O . LEU B 1 153 ? -28.016 -6.988 6.75 1 93.38 153 LEU B O 1
ATOM 4216 N N . GLY B 1 154 ? -26.531 -8.664 6.402 1 89.75 154 GLY B N 1
ATOM 4217 C CA . GLY B 1 154 ? -27.062 -9.43 7.527 1 89.75 154 GLY B CA 1
ATOM 4218 C C . GLY B 1 154 ? -26.688 -8.836 8.875 1 89.75 154 GLY B C 1
ATOM 4219 O O . GLY B 1 154 ? -25.797 -7.98 8.953 1 89.75 154 GLY B O 1
ATOM 4220 N N . PRO B 1 155 ? -27.359 -9.297 9.93 1 89.88 155 PRO B N 1
ATOM 4221 C CA . PRO B 1 155 ? -27.062 -8.742 11.258 1 89.88 155 PRO B CA 1
ATOM 4222 C C . PRO B 1 155 ? -25.656 -9.078 11.734 1 89.88 155 PRO B C 1
ATOM 4224 O O . PRO B 1 155 ? -25.125 -10.148 11.414 1 89.88 155 PRO B O 1
ATOM 4227 N N . GLY B 1 156 ? -25.047 -8.172 12.516 1 89.75 156 GLY B N 1
ATOM 4228 C CA . GLY B 1 156 ? -23.781 -8.438 13.172 1 89.75 156 GLY B CA 1
ATOM 4229 C C . GLY B 1 156 ? -22.578 -8.016 12.344 1 89.75 156 GLY B C 1
ATOM 4230 O O . GLY B 1 156 ? -22.719 -7.312 11.336 1 89.75 156 GLY B O 1
ATOM 4231 N N . PRO B 1 157 ? -21.375 -8.375 12.859 1 91.31 157 PRO B N 1
ATOM 4232 C CA . PRO B 1 157 ? -20.141 -8 12.188 1 91.31 157 PRO B CA 1
ATOM 4233 C C . PRO B 1 157 ? -19.891 -8.789 10.906 1 91.31 157 PRO B C 1
ATOM 4235 O O . PRO B 1 157 ? -20.25 -9.969 10.828 1 91.31 157 PRO B O 1
ATOM 4238 N N . ALA B 1 158 ? -19.344 -8.125 9.914 1 92.31 158 ALA B N 1
ATOM 4239 C CA . ALA B 1 158 ? -19 -8.742 8.633 1 92.31 158 ALA B CA 1
ATOM 4240 C C . ALA B 1 158 ? -17.75 -8.086 8.031 1 92.31 158 ALA B C 1
ATOM 4242 O O . ALA B 1 158 ? -17.25 -7.098 8.57 1 92.31 158 ALA B O 1
ATOM 4243 N N . GLN B 1 159 ? -17.234 -8.734 7.074 1 93.31 159 GLN B N 1
ATOM 4244 C CA . GLN B 1 159 ? -16.125 -8.188 6.301 1 93.31 159 GLN B CA 1
ATOM 4245 C C . GLN B 1 159 ? -16.531 -7.926 4.855 1 93.31 159 GLN B C 1
ATOM 4247 O O . GLN B 1 159 ? -17.047 -8.82 4.176 1 93.31 159 GLN B O 1
ATOM 4252 N N . LEU B 1 160 ? -16.438 -6.723 4.43 1 95.12 160 LEU B N 1
ATOM 4253 C CA . LEU B 1 160 ? -16.594 -6.387 3.02 1 95.12 160 LEU B CA 1
ATOM 4254 C C . LEU B 1 160 ? -15.266 -6.527 2.277 1 95.12 160 LEU B C 1
ATOM 4256 O O . LEU B 1 160 ? -14.266 -5.926 2.666 1 95.12 160 LEU B O 1
ATOM 4260 N N . VAL B 1 161 ? -15.234 -7.379 1.262 1 94.81 161 VAL B N 1
ATOM 4261 C CA . VAL B 1 161 ? -14.039 -7.621 0.457 1 94.81 161 VAL B CA 1
ATOM 4262 C C . VAL B 1 161 ? -14.289 -7.176 -0.983 1 94.81 161 VAL B C 1
ATOM 4264 O O . VAL B 1 161 ? -15.336 -7.48 -1.561 1 94.81 161 VAL B O 1
ATOM 4267 N N . MET B 1 162 ? -13.43 -6.449 -1.523 1 94.88 162 MET B N 1
ATOM 4268 C CA . MET B 1 162 ? -13.461 -6.031 -2.924 1 94.88 162 MET B CA 1
ATOM 4269 C C . MET B 1 162 ? -12.234 -6.527 -3.67 1 94.88 162 MET B C 1
ATOM 4271 O O . MET B 1 162 ? -11.133 -6.559 -3.111 1 94.88 162 MET B O 1
ATOM 4275 N N . ARG B 1 163 ? -12.391 -6.895 -4.902 1 95.38 163 ARG B N 1
ATOM 4276 C CA . ARG B 1 163 ? -11.32 -7.418 -5.742 1 95.38 163 ARG B CA 1
ATOM 4277 C C . ARG B 1 163 ? -11.297 -6.727 -7.102 1 95.38 163 ARG B C 1
ATOM 4279 O O . ARG B 1 163 ? -12.328 -6.656 -7.781 1 95.38 163 ARG B O 1
ATOM 4286 N N . GLU B 1 164 ? -10.195 -6.215 -7.453 1 95.5 164 GLU B N 1
ATOM 4287 C CA . GLU B 1 164 ? -9.938 -5.797 -8.828 1 95.5 164 GLU B CA 1
ATOM 4288 C C . GLU B 1 164 ? -9.031 -6.793 -9.547 1 95.5 164 GLU B C 1
ATOM 4290 O O . GLU B 1 164 ? -7.879 -6.984 -9.156 1 95.5 164 GLU B O 1
ATOM 4295 N N . VAL B 1 165 ? -9.555 -7.387 -10.594 1 96.69 165 VAL B N 1
ATOM 4296 C CA . VAL B 1 165 ? -8.875 -8.516 -11.227 1 96.69 165 VAL B CA 1
ATOM 4297 C C . VAL B 1 165 ? -8.32 -8.086 -12.586 1 96.69 165 VAL B C 1
ATOM 4299 O O . VAL B 1 165 ? -9.039 -7.5 -13.398 1 96.69 165 VAL B O 1
ATOM 4302 N N . TYR B 1 166 ? -7.062 -8.438 -12.844 1 96.94 166 TYR B N 1
ATOM 4303 C CA . TYR B 1 166 ? -6.355 -8.102 -14.07 1 96.94 166 TYR B CA 1
ATOM 4304 C C . TYR B 1 166 ? -6.156 -9.344 -14.938 1 96.94 166 TYR B C 1
ATOM 4306 O O . TYR B 1 166 ? -5.496 -10.297 -14.523 1 96.94 166 TYR B O 1
ATOM 4314 N N . SER B 1 167 ? -6.699 -9.305 -16.125 1 97.12 167 SER B N 1
ATOM 4315 C CA . SER B 1 167 ? -6.227 -10.242 -17.141 1 97.12 167 SER B CA 1
ATOM 4316 C C . SER B 1 167 ? -5.004 -9.695 -17.875 1 97.12 167 SER B C 1
ATOM 4318 O O . SER B 1 167 ? -3.961 -10.352 -17.922 1 97.12 167 SER B O 1
ATOM 4320 N N . ASP B 1 168 ? -5.152 -8.531 -18.312 1 96.06 168 ASP B N 1
ATOM 4321 C CA . ASP B 1 168 ? -4.023 -7.746 -18.812 1 96.06 168 ASP B CA 1
ATOM 4322 C C . ASP B 1 168 ? -3.445 -6.855 -17.719 1 96.06 168 ASP B C 1
ATOM 4324 O O . ASP B 1 168 ? -4.125 -5.953 -17.219 1 96.06 168 ASP B O 1
ATOM 4328 N N . TRP B 1 169 ? -2.168 -7.137 -17.391 1 95.75 169 TRP B N 1
ATOM 4329 C CA . TRP B 1 169 ? -1.544 -6.449 -16.266 1 95.75 169 TRP B CA 1
ATOM 4330 C C . TRP B 1 169 ? -1.302 -4.98 -16.594 1 95.75 169 TRP B C 1
ATOM 4332 O O . TRP B 1 169 ? -0.893 -4.207 -15.719 1 95.75 169 TRP B O 1
ATOM 4342 N N . ARG B 1 170 ? -1.599 -4.469 -17.812 1 91.56 170 ARG B N 1
ATOM 4343 C CA . ARG B 1 170 ? -1.394 -3.08 -18.219 1 91.56 170 ARG B CA 1
ATOM 4344 C C . ARG B 1 170 ? -2.664 -2.26 -18.016 1 91.56 170 ARG B C 1
ATOM 4346 O O . ARG B 1 170 ? -2.662 -1.044 -18.219 1 91.56 170 ARG B O 1
ATOM 4353 N N . GLU B 1 171 ? -3.703 -2.893 -17.594 1 93.56 171 GLU B N 1
ATOM 4354 C CA . GLU B 1 171 ? -4.965 -2.189 -17.375 1 93.56 171 GLU B CA 1
ATOM 4355 C C . GLU B 1 171 ? -4.855 -1.204 -16.219 1 93.56 171 GLU B C 1
ATOM 4357 O O . GLU B 1 171 ? -3.996 -1.354 -15.344 1 93.56 171 GLU B O 1
ATOM 4362 N N . GLN B 1 172 ? -5.746 -0.25 -16.281 1 90.5 172 GLN B N 1
ATOM 4363 C CA . GLN B 1 172 ? -5.738 0.809 -15.273 1 90.5 172 GLN B CA 1
ATOM 4364 C C . GLN B 1 172 ? -6.68 0.48 -14.117 1 90.5 172 GLN B C 1
ATOM 4366 O O . GLN B 1 172 ? -7.84 0.121 -14.344 1 90.5 172 GLN B O 1
ATOM 4371 N N . ARG B 1 173 ? -6.074 0.573 -13 1 91.06 173 ARG B N 1
ATOM 4372 C CA . ARG B 1 173 ? -6.898 0.325 -11.828 1 91.06 173 ARG B CA 1
ATOM 4373 C C . ARG B 1 173 ? -7.883 1.468 -11.594 1 91.06 173 ARG B C 1
ATOM 4375 O O . ARG B 1 173 ? -7.672 2.582 -12.078 1 91.06 173 ARG B O 1
ATOM 4382 N N . GLY B 1 174 ? -8.945 1.203 -10.836 1 92.31 174 GLY B N 1
ATOM 4383 C CA . GLY B 1 174 ? -9.875 2.234 -10.391 1 92.31 174 GLY B CA 1
ATOM 4384 C C . GLY B 1 174 ? -9.547 2.785 -9.016 1 92.31 174 GLY B C 1
ATOM 4385 O O . GLY B 1 174 ? -8.391 2.727 -8.578 1 92.31 174 GLY B O 1
ATOM 4386 N N . SER B 1 175 ? -10.453 3.475 -8.461 1 93.19 175 SER B N 1
ATOM 4387 C CA . SER B 1 175 ? -10.359 3.979 -7.09 1 93.19 175 SER B CA 1
ATOM 4388 C C . SER B 1 175 ? -11.57 3.562 -6.266 1 93.19 175 SER B C 1
ATOM 4390 O O . SER B 1 175 ? -12.656 3.35 -6.809 1 93.19 175 SER B O 1
ATOM 4392 N N . LEU B 1 176 ? -11.359 3.391 -4.992 1 95.12 176 LEU B N 1
ATOM 4393 C CA . LEU B 1 176 ? -12.422 3.012 -4.062 1 95.12 176 LEU B CA 1
ATOM 4394 C C . LEU B 1 176 ? -12.258 3.721 -2.725 1 95.12 176 LEU B C 1
ATOM 4396 O O . LEU B 1 176 ? -11.133 3.896 -2.25 1 95.12 176 LEU B O 1
ATOM 4400 N N . ALA B 1 177 ? -13.32 4.094 -2.129 1 96.5 177 ALA B N 1
ATOM 4401 C CA . ALA B 1 177 ? -13.375 4.605 -0.762 1 96.5 177 ALA B CA 1
ATOM 4402 C C . ALA B 1 177 ? -14.641 4.141 -0.05 1 96.5 177 ALA B C 1
ATOM 4404 O O . ALA B 1 177 ? -15.641 3.824 -0.697 1 96.5 177 ALA B O 1
ATOM 4405 N N . ILE B 1 178 ? -14.594 4.082 1.222 1 97.44 178 ILE B N 1
ATOM 4406 C CA . ILE B 1 178 ? -15.75 3.643 1.994 1 97.44 178 ILE B CA 1
ATOM 4407 C C . ILE B 1 178 ? -16.016 4.625 3.133 1 97.44 178 ILE B C 1
ATOM 4409 O O . ILE B 1 178 ? -15.078 5.207 3.688 1 97.44 178 ILE B O 1
ATOM 4413 N N . ALA B 1 179 ? -17.25 4.793 3.451 1 98 179 ALA B N 1
ATOM 4414 C CA . ALA B 1 179 ? -17.672 5.551 4.625 1 98 179 ALA B CA 1
ATOM 4415 C C . ALA B 1 179 ? -18.906 4.926 5.27 1 98 179 ALA B C 1
ATOM 4417 O O . ALA B 1 179 ? -19.766 4.395 4.578 1 98 179 ALA B O 1
ATOM 4418 N N . ARG B 1 180 ? -18.891 4.922 6.551 1 98.44 180 ARG B N 1
ATOM 4419 C CA . ARG B 1 180 ? -20.156 4.684 7.219 1 98.44 180 ARG B CA 1
ATOM 4420 C C . ARG B 1 180 ? -21.047 5.926 7.176 1 98.44 180 ARG B C 1
ATOM 4422 O O . ARG B 1 180 ? -20.625 7.016 7.562 1 98.44 180 ARG B O 1
ATOM 4429 N N . VAL B 1 181 ? -22.266 5.832 6.801 1 97.75 181 VAL B N 1
ATOM 4430 C CA . VAL B 1 181 ? -23.109 6.957 6.406 1 97.75 181 VAL B CA 1
ATOM 4431 C C . VAL B 1 181 ? -23.328 7.879 7.602 1 97.75 181 VAL B C 1
ATOM 4433 O O . VAL B 1 181 ? -23.203 9.102 7.484 1 97.75 181 VAL B O 1
ATOM 4436 N N . ASP B 1 182 ? -23.609 7.34 8.742 1 97.94 182 ASP B N 1
ATOM 4437 C CA . ASP B 1 182 ? -24.016 8.172 9.867 1 97.94 182 ASP B CA 1
ATOM 4438 C C . ASP B 1 182 ? -22.812 8.836 10.531 1 97.94 182 ASP B C 1
ATOM 4440 O O . ASP B 1 182 ? -22.969 9.805 11.281 1 97.94 182 ASP B O 1
ATOM 4444 N N . THR B 1 183 ? -21.594 8.336 10.289 1 98.19 183 THR B N 1
ATOM 4445 C CA . THR B 1 183 ? -20.438 8.914 10.953 1 98.19 183 THR B CA 1
ATOM 4446 C C . THR B 1 183 ? -19.562 9.664 9.953 1 98.19 183 THR B C 1
ATOM 4448 O O . THR B 1 183 ? -18.531 10.25 10.328 1 98.19 183 THR B O 1
ATOM 4451 N N . ALA B 1 184 ? -19.953 9.695 8.688 1 97.94 184 ALA B N 1
ATOM 4452 C CA . ALA B 1 184 ? -19.234 10.492 7.699 1 97.94 184 ALA B CA 1
ATOM 4453 C C . ALA B 1 184 ? -19.109 11.945 8.141 1 97.94 184 ALA B C 1
ATOM 4455 O O . ALA B 1 184 ? -20.078 12.539 8.617 1 97.94 184 ALA B O 1
ATOM 4456 N N . GLY B 1 185 ? -17.906 12.484 8.094 1 98.19 185 GLY B N 1
ATOM 4457 C CA . GLY B 1 185 ? -17.688 13.875 8.453 1 98.19 185 GLY B CA 1
ATOM 4458 C C . GLY B 1 185 ? -17.406 14.07 9.93 1 98.19 185 GLY B C 1
ATOM 4459 O O . GLY B 1 185 ? -17.25 15.203 10.391 1 98.19 185 GLY B O 1
ATOM 4460 N N . THR B 1 186 ? -17.406 12.992 10.633 1 98.06 186 THR B N 1
ATOM 4461 C CA . THR B 1 186 ? -17 13.055 12.039 1 98.06 186 THR B CA 1
ATOM 4462 C C . THR B 1 186 ? -15.656 12.352 12.242 1 98.06 186 THR B C 1
ATOM 4464 O O . THR B 1 186 ? -15.133 11.727 11.32 1 98.06 186 THR B O 1
ATOM 4467 N N . ALA B 1 187 ? -15.102 12.547 13.398 1 97.5 187 ALA B N 1
ATOM 4468 C CA . ALA B 1 187 ? -13.82 11.93 13.734 1 97.5 187 ALA B CA 1
ATOM 4469 C C . ALA B 1 187 ? -13.992 10.867 14.82 1 97.5 187 ALA B C 1
ATOM 4471 O O . ALA B 1 187 ? -14.914 10.945 15.633 1 97.5 187 ALA B O 1
ATOM 4472 N N . PRO B 1 188 ? -13.117 9.852 14.766 1 96.38 188 PRO B N 1
ATOM 4473 C CA . PRO B 1 188 ? -13.125 8.898 15.875 1 96.38 188 PRO B CA 1
ATOM 4474 C C . PRO B 1 188 ? -12.797 9.555 17.219 1 96.38 188 PRO B C 1
ATOM 4476 O O . PRO B 1 188 ? -12.188 10.625 17.25 1 96.38 188 PRO B O 1
ATOM 4479 N N . ALA B 1 189 ? -13.258 8.859 18.281 1 95.06 189 ALA B N 1
ATOM 4480 C CA . ALA B 1 189 ? -12.875 9.312 19.609 1 95.06 189 ALA B CA 1
ATOM 4481 C C . ALA B 1 189 ? -11.367 9.219 19.812 1 95.06 189 ALA B C 1
ATOM 4483 O O . ALA B 1 189 ? -10.688 8.461 19.125 1 95.06 189 ALA B O 1
ATOM 4484 N N . PRO B 1 190 ? -10.836 10.023 20.75 1 95.12 190 PRO B N 1
ATOM 4485 C CA . PRO B 1 190 ? -9.406 9.93 21.047 1 95.12 190 PRO B CA 1
ATOM 4486 C C . PRO B 1 190 ? -8.992 8.531 21.516 1 95.12 190 PRO B C 1
ATOM 4488 O O . PRO B 1 190 ? -9.797 7.82 22.125 1 95.12 190 PRO B O 1
ATOM 4491 N N . LEU B 1 191 ? -7.781 8.258 21.328 1 96.81 191 LEU B N 1
ATOM 4492 C CA . LEU B 1 191 ? -7.227 6.969 21.734 1 96.81 191 LEU B CA 1
ATOM 4493 C C . LEU B 1 191 ? -7.32 6.793 23.25 1 96.81 191 LEU B C 1
ATOM 4495 O O . LEU B 1 191 ? -7.133 7.75 24 1 96.81 191 LEU B O 1
ATOM 4499 N N . THR B 1 192 ? -7.566 5.598 23.688 1 97.56 192 THR B N 1
ATOM 4500 C CA . THR B 1 192 ? -7.504 5.25 25.094 1 97.56 192 THR B CA 1
ATOM 4501 C C . THR B 1 192 ? -6.422 4.203 25.344 1 97.56 192 THR B C 1
ATOM 4503 O O . THR B 1 192 ? -5.992 3.51 24.422 1 97.56 192 THR B O 1
ATOM 4506 N N . LYS B 1 193 ? -5.992 4.141 26.562 1 97.75 193 LYS B N 1
ATOM 4507 C CA . LYS B 1 193 ? -5.008 3.137 26.953 1 97.75 193 LYS B CA 1
ATOM 4508 C C . LYS B 1 193 ? -5.504 1.729 26.641 1 97.75 193 LYS B C 1
ATOM 4510 O O . LYS B 1 193 ? -4.762 0.915 26.078 1 97.75 193 LYS B O 1
ATOM 4515 N N . GLU B 1 194 ? -6.719 1.484 26.922 1 97.69 194 GLU B N 1
ATOM 4516 C CA . GLU B 1 194 ? -7.32 0.175 26.688 1 97.69 194 GLU B CA 1
ATOM 4517 C C . GLU B 1 194 ? -7.324 -0.174 25.203 1 97.69 194 GLU B C 1
ATOM 4519 O O . GLU B 1 194 ? -7.074 -1.322 24.828 1 97.69 194 GLU B O 1
ATOM 4524 N N . GLN B 1 195 ? -7.605 0.756 24.406 1 96.94 195 GLN B N 1
ATOM 4525 C CA . GLN B 1 195 ? -7.633 0.535 22.969 1 96.94 195 GLN B CA 1
ATOM 4526 C C . GLN B 1 195 ? -6.25 0.151 22.453 1 96.94 195 GLN B C 1
ATOM 4528 O O . GLN B 1 195 ? -6.121 -0.762 21.625 1 96.94 195 GLN B O 1
ATOM 4533 N N . ILE B 1 196 ? -5.211 0.828 22.891 1 98.25 196 ILE B N 1
ATOM 4534 C CA . ILE B 1 196 ? -3.848 0.557 22.453 1 98.25 196 ILE B CA 1
ATOM 4535 C C . ILE B 1 196 ? -3.43 -0.844 22.891 1 98.25 196 ILE B C 1
ATOM 4537 O O . ILE B 1 196 ? -2.879 -1.612 22.094 1 98.25 196 ILE B O 1
ATOM 4541 N N . GLU B 1 197 ? -3.707 -1.155 24.125 1 98.12 197 GLU B N 1
ATOM 4542 C CA . GLU B 1 197 ? -3.396 -2.49 24.625 1 98.12 197 GLU B CA 1
ATOM 4543 C C . GLU B 1 197 ? -4.113 -3.566 23.812 1 98.12 197 GLU B C 1
ATOM 4545 O O . GLU B 1 197 ? -3.51 -4.574 23.438 1 98.12 197 GLU B O 1
ATOM 4550 N N . LYS B 1 198 ? -5.34 -3.318 23.562 1 97.75 198 LYS B N 1
ATOM 4551 C CA . LYS B 1 198 ? -6.133 -4.266 22.797 1 97.75 198 LYS B CA 1
ATOM 4552 C C . LYS B 1 198 ? -5.586 -4.418 21.375 1 97.75 198 LYS B C 1
ATOM 4554 O O . LYS B 1 198 ? -5.559 -5.52 20.828 1 97.75 198 LYS B O 1
ATOM 4559 N N . ARG B 1 199 ? -5.164 -3.361 20.781 1 98.38 199 ARG B N 1
ATOM 4560 C CA . ARG B 1 199 ? -4.66 -3.398 19.422 1 98.38 199 ARG B CA 1
ATOM 4561 C C . ARG B 1 199 ? -3.373 -4.211 19.328 1 98.38 199 ARG B C 1
ATOM 4563 O O . ARG B 1 199 ? -3.211 -5.027 18.422 1 98.38 199 ARG B O 1
ATOM 4570 N N . TYR B 1 200 ? -2.484 -4.035 20.266 1 98.75 200 TYR B N 1
ATOM 4571 C CA . TYR B 1 200 ? -1.268 -4.844 20.281 1 98.75 200 TYR B CA 1
ATOM 4572 C C . TYR B 1 200 ? -1.592 -6.316 20.484 1 98.75 200 TYR B C 1
ATOM 4574 O O . TYR B 1 200 ? -1.044 -7.184 19.797 1 98.75 200 TYR B O 1
ATOM 4582 N N . ALA B 1 201 ? -2.49 -6.578 21.422 1 98.56 201 ALA B N 1
ATOM 4583 C CA . ALA B 1 201 ? -2.885 -7.957 21.672 1 98.56 201 ALA B CA 1
ATOM 4584 C C . ALA B 1 201 ? -3.555 -8.578 20.453 1 98.56 201 ALA B C 1
ATOM 4586 O O . ALA B 1 201 ? -3.285 -9.727 20.109 1 98.56 201 ALA B O 1
ATOM 4587 N N . SER B 1 202 ? -4.418 -7.84 19.844 1 98.06 202 SER B N 1
ATOM 4588 C CA . SER B 1 202 ? -5.129 -8.312 18.656 1 98.06 202 SER B CA 1
ATOM 4589 C C . SER B 1 202 ? -4.168 -8.594 17.5 1 98.06 202 SER B C 1
ATOM 4591 O O . SER B 1 202 ? -4.336 -9.57 16.781 1 98.06 202 SER B O 1
ATOM 4593 N N . ALA B 1 203 ? -3.186 -7.742 17.312 1 98.69 203 ALA B N 1
ATOM 4594 C CA . ALA B 1 203 ? -2.184 -7.984 16.281 1 98.69 203 ALA B CA 1
ATOM 4595 C C . ALA B 1 203 ? -1.492 -9.328 16.5 1 98.69 203 ALA B C 1
ATOM 4597 O O . ALA B 1 203 ? -1.301 -10.094 15.547 1 98.69 203 ALA B O 1
ATOM 4598 N N . GLY B 1 204 ? -1.13 -9.547 17.75 1 98.75 204 GLY B N 1
ATOM 4599 C CA . GLY B 1 204 ? -0.51 -10.82 18.078 1 98.75 204 GLY B CA 1
ATOM 4600 C C . GLY B 1 204 ? -1.417 -12.008 17.812 1 98.75 204 GLY B C 1
ATOM 4601 O O . GLY B 1 204 ? -1 -12.992 17.203 1 98.75 204 GLY B O 1
ATOM 4602 N N . LYS B 1 205 ? -2.648 -11.906 18.266 1 98.31 205 LYS B N 1
ATOM 4603 C CA . LYS B 1 205 ? -3.615 -12.984 18.078 1 98.31 205 LYS B CA 1
ATOM 4604 C C . LYS B 1 205 ? -3.859 -13.25 16.594 1 98.31 205 LYS B C 1
ATOM 4606 O O . LYS B 1 205 ? -3.92 -14.406 16.172 1 98.31 205 LYS B O 1
ATOM 4611 N N . GLN B 1 206 ? -3.98 -12.25 15.859 1 97.88 206 GLN B N 1
ATOM 4612 C CA . GLN B 1 206 ? -4.203 -12.383 14.43 1 97.88 206 GLN B CA 1
ATOM 4613 C C . GLN B 1 206 ? -3.021 -13.062 13.742 1 97.88 206 GLN B C 1
ATOM 4615 O O . GLN B 1 206 ? -3.203 -13.867 12.828 1 97.88 206 GLN B O 1
ATOM 4620 N N . LEU B 1 207 ? -1.827 -12.695 14.203 1 98.62 207 LEU B N 1
ATOM 4621 C CA . LEU B 1 207 ? -0.624 -13.281 13.617 1 98.62 207 LEU B CA 1
ATOM 4622 C C . LEU B 1 207 ? -0.593 -14.789 13.844 1 98.62 207 LEU B C 1
ATOM 4624 O O . LEU B 1 207 ? -0.4 -15.562 12.898 1 98.62 207 LEU B O 1
ATOM 4628 N N . VAL B 1 208 ? -0.818 -15.195 15.039 1 98.69 208 VAL B N 1
ATOM 4629 C CA . VAL B 1 208 ? -0.803 -16.609 15.383 1 98.69 208 VAL B CA 1
ATOM 4630 C C . VAL B 1 208 ? -1.923 -17.328 14.633 1 98.69 208 VAL B C 1
ATOM 4632 O O . VAL B 1 208 ? -1.701 -18.391 14.047 1 98.69 208 VAL B O 1
ATOM 4635 N N . ASN B 1 209 ? -3.084 -16.75 14.633 1 97.44 209 ASN B N 1
ATOM 4636 C CA . ASN B 1 209 ? -4.227 -17.344 13.953 1 97.44 209 ASN B CA 1
ATOM 4637 C C . ASN B 1 209 ? -3.982 -17.469 12.445 1 97.44 209 ASN B C 1
ATOM 4639 O O . ASN B 1 209 ? -4.402 -18.438 11.82 1 97.44 209 ASN B O 1
ATOM 4643 N N . ARG B 1 210 ? -3.377 -16.5 11.914 1 97.12 210 ARG B N 1
ATOM 4644 C CA . ARG B 1 210 ? -3.031 -16.5 10.492 1 97.12 210 ARG B CA 1
ATOM 4645 C C . ARG B 1 210 ? -2.184 -17.719 10.148 1 97.12 210 ARG B C 1
ATOM 4647 O O . ARG B 1 210 ? -2.479 -18.438 9.195 1 97.12 210 ARG B O 1
ATOM 4654 N N . VAL B 1 211 ? -1.151 -17.953 10.906 1 98 211 VAL B N 1
ATOM 4655 C CA . VAL B 1 211 ? -0.252 -19.062 10.648 1 98 211 VAL B CA 1
ATOM 4656 C C . VAL B 1 211 ? -1.015 -20.391 10.789 1 98 211 VAL B C 1
ATOM 4658 O O . VAL B 1 211 ? -0.95 -21.25 9.906 1 98 211 VAL B O 1
ATOM 4661 N N . LYS B 1 212 ? -1.804 -20.5 11.82 1 97.44 212 LYS B N 1
ATOM 4662 C CA . LYS B 1 212 ? -2.561 -21.734 12.062 1 97.44 212 LYS B CA 1
ATOM 4663 C C . LYS B 1 212 ? -3.582 -21.969 10.953 1 97.44 212 LYS B C 1
ATOM 4665 O O . LYS B 1 212 ? -3.705 -23.094 10.445 1 97.44 212 LYS B O 1
ATOM 4670 N N . THR B 1 213 ? -4.254 -20.938 10.594 1 96.19 213 THR B N 1
ATOM 4671 C CA . THR B 1 213 ? -5.332 -21.047 9.609 1 96.19 213 THR B CA 1
ATOM 4672 C C . THR B 1 213 ? -4.805 -21.562 8.281 1 96.19 213 THR B C 1
ATOM 4674 O O . THR B 1 213 ? -5.344 -22.531 7.727 1 96.19 213 THR B O 1
ATOM 4677 N N . TRP B 1 214 ? -3.748 -21.016 7.805 1 96.31 214 TRP B N 1
ATOM 4678 C CA . TRP B 1 214 ? -3.354 -21.312 6.43 1 96.31 214 TRP B CA 1
ATOM 4679 C C . TRP B 1 214 ? -2.498 -22.562 6.359 1 96.31 214 TRP B C 1
ATOM 4681 O O . TRP B 1 214 ? -2.227 -23.078 5.273 1 96.31 214 TRP B O 1
ATOM 4691 N N . LEU B 1 215 ? -2.055 -23.078 7.551 1 95.56 215 LEU B N 1
ATOM 4692 C CA . LEU B 1 215 ? -1.507 -24.422 7.605 1 95.56 215 LEU B CA 1
ATOM 4693 C C . LEU B 1 215 ? -2.621 -25.469 7.574 1 95.56 215 LEU B C 1
ATOM 4695 O O . LEU B 1 215 ? -2.441 -26.547 7.031 1 95.56 215 LEU B O 1
ATOM 4699 N N . GLN B 1 216 ? -3.771 -25.109 8.078 1 93.88 216 GLN B N 1
ATOM 4700 C CA . GLN B 1 216 ? -4.887 -26.031 8.211 1 93.88 216 GLN B CA 1
ATOM 4701 C C . GLN B 1 216 ? -5.738 -26.062 6.945 1 93.88 216 GLN B C 1
ATOM 4703 O O . GLN B 1 216 ? -6.242 -27.125 6.555 1 93.88 216 GLN B O 1
ATOM 4708 N N . PHE B 1 217 ? -5.887 -25.031 6.262 1 92.69 217 PHE B N 1
ATOM 4709 C CA . PHE B 1 217 ? -6.836 -24.828 5.172 1 92.69 217 PHE B CA 1
ATOM 4710 C C . PHE B 1 217 ? -6.617 -25.859 4.07 1 92.69 217 PHE B C 1
ATOM 4712 O O . PHE B 1 217 ? -7.566 -26.5 3.613 1 92.69 217 PHE B O 1
ATOM 4719 N N . PRO B 1 218 ? -5.426 -26.047 3.641 1 93.88 218 PRO B N 1
ATOM 4720 C CA . PRO B 1 218 ? -5.223 -27 2.541 1 93.88 218 PRO B CA 1
ATOM 4721 C C . PRO B 1 218 ? -5.594 -28.422 2.918 1 93.88 218 PRO B C 1
ATOM 4723 O O . PRO B 1 218 ? -5.879 -29.25 2.039 1 93.88 218 PRO B O 1
ATOM 4726 N N . LYS B 1 219 ? -5.551 -28.75 4.145 1 91.5 219 LYS B N 1
ATOM 4727 C CA . LYS B 1 219 ? -5.934 -30.078 4.59 1 91.5 219 LYS B CA 1
ATOM 4728 C C . LYS B 1 219 ? -7.398 -30.359 4.27 1 91.5 219 LYS B C 1
ATOM 4730 O O . LYS B 1 219 ? -7.785 -31.516 4.082 1 91.5 219 LYS B O 1
ATOM 4735 N N . TRP B 1 220 ? -8.117 -29.328 4.227 1 86.31 220 TRP B N 1
ATOM 4736 C CA . TRP B 1 220 ? -9.547 -29.484 3.982 1 86.31 220 TRP B CA 1
ATOM 4737 C C . TRP B 1 220 ? -9.844 -29.547 2.486 1 86.31 220 TRP B C 1
ATOM 4739 O O . TRP B 1 220 ? -10.781 -30.219 2.064 1 86.31 220 TRP B O 1
ATOM 4749 N N . PHE B 1 221 ? -8.992 -28.969 1.641 1 86.94 221 PHE B N 1
ATOM 4750 C CA . PHE B 1 221 ? -9.461 -28.734 0.28 1 86.94 221 PHE B CA 1
ATOM 4751 C C . PHE B 1 221 ? -8.453 -29.25 -0.737 1 86.94 221 PHE B C 1
ATOM 4753 O O . PHE B 1 221 ? -8.789 -29.453 -1.907 1 86.94 221 PHE B O 1
ATOM 4760 N N . TYR B 1 222 ? -7.238 -29.453 -0.371 1 91.62 222 TYR B N 1
ATOM 4761 C CA . TYR B 1 222 ? -6.199 -29.828 -1.321 1 91.62 222 TYR B CA 1
ATOM 4762 C C . TYR B 1 222 ? -5.625 -31.203 -0.977 1 91.62 222 TYR B C 1
ATOM 4764 O O . TYR B 1 222 ? -5.602 -32.094 -1.818 1 91.62 222 TYR B O 1
ATOM 4772 N N . ASP B 1 223 ? -5.328 -31.344 0.235 1 93.38 223 ASP B N 1
ATOM 4773 C CA . ASP B 1 223 ? -4.527 -32.5 0.645 1 93.38 223 ASP B CA 1
ATOM 4774 C C . ASP B 1 223 ? -5.344 -33.781 0.578 1 93.38 223 ASP B C 1
ATOM 4776 O O . ASP B 1 223 ? -4.777 -34.875 0.532 1 93.38 223 ASP B O 1
ATOM 4780 N N . ASN B 1 224 ? -6.594 -33.656 0.581 1 92.69 224 ASN B N 1
ATOM 4781 C CA . ASN B 1 224 ? -7.438 -34.844 0.519 1 92.69 224 ASN B CA 1
ATOM 4782 C C . ASN B 1 224 ? -7.629 -35.344 -0.918 1 92.69 224 ASN B C 1
ATOM 4784 O O . ASN B 1 224 ? -8.219 -36.375 -1.152 1 92.69 224 ASN B O 1
ATOM 4788 N N . LEU B 1 225 ? -7.148 -34.688 -1.871 1 96.12 225 LEU B N 1
ATOM 4789 C CA . LEU B 1 225 ? -7.223 -35.031 -3.281 1 96.12 225 LEU B CA 1
ATOM 4790 C C . LEU B 1 225 ? -6.07 -35.969 -3.668 1 96.12 225 LEU B C 1
ATOM 4792 O O . LEU B 1 225 ? -4.988 -35.875 -3.078 1 96.12 225 LEU B O 1
ATOM 4796 N N . PRO B 1 226 ? -6.363 -36.812 -4.664 1 97.38 226 PRO B N 1
ATOM 4797 C CA . PRO B 1 226 ? -5.211 -37.562 -5.16 1 97.38 226 PRO B CA 1
ATOM 4798 C C . PRO B 1 226 ? -4.105 -36.688 -5.707 1 97.38 226 PRO B C 1
ATOM 4800 O O . PRO B 1 226 ? -4.391 -35.656 -6.355 1 97.38 226 PRO B O 1
ATOM 4803 N N . VAL B 1 227 ? -2.875 -37.031 -5.348 1 98.19 227 VAL B N 1
ATOM 4804 C CA . VAL B 1 227 ? -1.711 -36.25 -5.785 1 98.19 227 VAL B CA 1
ATOM 4805 C C . VAL B 1 227 ? -1.65 -36.25 -7.312 1 98.19 227 VAL B C 1
ATOM 4807 O O . VAL B 1 227 ? -2.018 -37.219 -7.965 1 98.19 227 VAL B O 1
ATOM 4810 N N . ASN B 1 228 ? -1.241 -35.156 -7.934 1 98.62 228 ASN B N 1
ATOM 4811 C CA . ASN B 1 228 ? -1.021 -34.969 -9.367 1 98.62 228 ASN B CA 1
ATOM 4812 C C . ASN B 1 228 ? -2.33 -35.031 -10.148 1 98.62 228 ASN B C 1
ATOM 4814 O O . ASN B 1 228 ? -2.373 -35.625 -11.242 1 98.62 228 ASN B O 1
ATOM 4818 N N . THR B 1 229 ? -3.34 -34.625 -9.555 1 98 229 THR B N 1
ATOM 4819 C CA . THR B 1 229 ? -4.637 -34.469 -10.203 1 98 229 THR B CA 1
ATOM 4820 C C . THR B 1 229 ? -5.223 -33.094 -9.914 1 98 229 THR B C 1
ATOM 4822 O O . THR B 1 229 ? -4.723 -32.344 -9.055 1 98 229 THR B O 1
ATOM 4825 N N . MET B 1 230 ? -6.172 -32.719 -10.68 1 98.12 230 MET B N 1
ATOM 4826 C CA . MET B 1 230 ? -6.938 -31.484 -10.445 1 98.12 230 MET B CA 1
ATOM 4827 C C . MET B 1 230 ? -8.438 -31.766 -10.547 1 98.12 230 MET B C 1
ATOM 4829 O O . MET B 1 230 ? -8.867 -32.625 -11.312 1 98.12 230 MET B O 1
ATOM 4833 N N . THR B 1 231 ? -9.18 -31.094 -9.789 1 97.12 231 THR B N 1
ATOM 4834 C CA . THR B 1 231 ? -10.633 -31.25 -9.82 1 97.12 231 THR B CA 1
ATOM 4835 C C . THR B 1 231 ? -11.219 -30.625 -11.078 1 97.12 231 THR B C 1
ATOM 4837 O O . THR B 1 231 ? -10.547 -29.844 -11.758 1 97.12 231 THR B O 1
ATOM 4840 N N . GLU B 1 232 ? -12.453 -31 -11.359 1 96.5 232 GLU B N 1
ATOM 4841 C CA . GLU B 1 232 ? -13.211 -30.25 -12.344 1 96.5 232 GLU B CA 1
ATOM 4842 C C . GLU B 1 232 ? -13.531 -28.844 -11.836 1 96.5 232 GLU B C 1
ATOM 4844 O O . GLU B 1 232 ? -13.469 -28.578 -10.633 1 96.5 232 GLU B O 1
ATOM 4849 N N . PRO B 1 233 ? -13.805 -27.875 -12.797 1 96.56 233 PRO B N 1
ATOM 4850 C CA . PRO B 1 233 ? -14.234 -26.547 -12.328 1 96.56 233 PRO B CA 1
ATOM 4851 C C . PRO B 1 233 ? -15.469 -26.609 -11.43 1 96.56 233 PRO B C 1
ATOM 4853 O O . PRO B 1 233 ? -16.422 -27.328 -11.742 1 96.56 233 PRO B O 1
ATOM 4856 N N . ARG B 1 234 ? -15.391 -25.953 -10.367 1 92.38 234 ARG B N 1
ATOM 4857 C CA . ARG B 1 234 ? -16.531 -25.844 -9.453 1 92.38 234 ARG B CA 1
ATOM 4858 C C . ARG B 1 234 ? -16.672 -24.422 -8.914 1 92.38 234 ARG B C 1
ATOM 4860 O O . ARG B 1 234 ? -15.68 -23.688 -8.836 1 92.38 234 ARG B O 1
ATOM 4867 N N . LEU B 1 235 ? -17.906 -24.156 -8.586 1 87.12 235 LEU B N 1
ATOM 4868 C CA . LEU B 1 235 ? -18.109 -22.891 -7.891 1 87.12 235 LEU B CA 1
ATOM 4869 C C . LEU B 1 235 ? -17.344 -22.875 -6.566 1 87.12 235 LEU B C 1
ATOM 4871 O O . LEU B 1 235 ? -17.344 -23.859 -5.836 1 87.12 235 LEU B O 1
ATOM 4875 N N . THR B 1 236 ? -16.609 -21.922 -6.348 1 71.81 236 THR B N 1
ATOM 4876 C CA . THR B 1 236 ? -15.836 -21.812 -5.117 1 71.81 236 THR B CA 1
ATOM 4877 C C . THR B 1 236 ? -16.75 -21.531 -3.926 1 71.81 236 THR B C 1
ATOM 4879 O O . THR B 1 236 ? -17.438 -20.516 -3.904 1 71.81 236 THR B O 1
ATOM 4882 N N . PRO B 1 237 ? -16.828 -22.516 -3.01 1 62.06 237 PRO B N 1
ATOM 4883 C CA . PRO B 1 237 ? -17.656 -22.25 -1.835 1 62.06 237 PRO B CA 1
ATOM 4884 C C . PRO B 1 237 ? -17.281 -20.953 -1.125 1 62.06 237 PRO B C 1
ATOM 4886 O O . PRO B 1 237 ? -16.094 -20.719 -0.861 1 62.06 237 PRO B O 1
ATOM 4889 N N . GLY B 1 238 ? -18.234 -20.094 -0.898 1 62.5 238 GLY B N 1
ATOM 4890 C CA . GLY B 1 238 ? -17.969 -18.844 -0.191 1 62.5 238 GLY B CA 1
ATOM 4891 C C . GLY B 1 238 ? -17.297 -17.797 -1.061 1 62.5 238 GLY B C 1
ATOM 4892 O O . GLY B 1 238 ? -16.984 -16.703 -0.59 1 62.5 238 GLY B O 1
ATOM 4893 N N . GLY B 1 239 ? -17.109 -18.234 -2.277 1 65.62 239 GLY B N 1
ATOM 4894 C CA . GLY B 1 239 ? -16.422 -17.312 -3.154 1 65.62 239 GLY B CA 1
ATOM 4895 C C . GLY B 1 239 ? -17.359 -16.375 -3.891 1 65.62 239 GLY B C 1
ATOM 4896 O O . GLY B 1 239 ? -18.453 -16.078 -3.408 1 65.62 239 GLY B O 1
ATOM 4897 N N . LEU B 1 240 ? -16.812 -15.789 -4.914 1 72 240 LEU B N 1
ATOM 4898 C CA . LEU B 1 240 ? -17.578 -14.883 -5.77 1 72 240 LEU B CA 1
ATOM 4899 C C . LEU B 1 240 ? -18.641 -15.641 -6.547 1 72 240 LEU B C 1
ATOM 4901 O O . LEU B 1 240 ? -18.469 -16.812 -6.867 1 72 240 LEU B O 1
ATOM 4905 N N . ALA B 1 241 ? -19.734 -15.07 -6.875 1 73 241 ALA B N 1
ATOM 4906 C CA . ALA B 1 241 ? -20.906 -15.68 -7.504 1 73 241 ALA B CA 1
ATOM 4907 C C . ALA B 1 241 ? -20.562 -16.234 -8.883 1 73 241 ALA B C 1
ATOM 4909 O O . ALA B 1 241 ? -21.141 -17.234 -9.328 1 73 241 ALA B O 1
ATOM 4910 N N . THR B 1 242 ? -19.578 -15.664 -9.5 1 83 242 THR B N 1
ATOM 4911 C CA . THR B 1 242 ? -19.297 -16.062 -10.875 1 83 242 THR B CA 1
ATOM 4912 C C . THR B 1 242 ? -17.859 -16.562 -11 1 83 242 THR B C 1
ATOM 4914 O O . THR B 1 242 ? -17.25 -16.453 -12.07 1 83 242 THR B O 1
ATOM 4917 N N . GLN B 1 243 ? -17.359 -17 -9.906 1 90.88 243 GLN B N 1
ATOM 4918 C CA . GLN B 1 243 ? -15.992 -17.531 -9.922 1 90.88 243 GLN B CA 1
ATOM 4919 C C . GLN B 1 243 ? -15.984 -19.047 -9.812 1 90.88 243 GLN B C 1
ATOM 4921 O O . GLN B 1 243 ? -16.672 -19.609 -8.961 1 90.88 243 GLN B O 1
ATOM 4926 N N . PHE B 1 244 ? -15.328 -19.703 -10.727 1 95 244 PHE B N 1
ATOM 4927 C CA . PHE B 1 244 ? -15.055 -21.141 -10.672 1 95 244 PHE B CA 1
ATOM 4928 C C . PHE B 1 244 ? -13.586 -21.406 -10.367 1 95 244 PHE B C 1
ATOM 4930 O O . PHE B 1 244 ? -12.727 -20.562 -10.664 1 95 244 PHE B O 1
ATOM 4937 N N . SER B 1 245 ? -13.383 -22.5 -9.766 1 95.5 245 SER B N 1
ATOM 4938 C CA . SER B 1 245 ? -11.992 -22.875 -9.492 1 95.5 245 SER B CA 1
ATOM 4939 C C . SER B 1 245 ? -11.766 -24.359 -9.719 1 95.5 245 SER B C 1
ATOM 4941 O O . SER B 1 245 ? -12.711 -25.141 -9.734 1 95.5 245 SER B O 1
ATOM 4943 N N . SER B 1 246 ? -10.68 -24.719 -10.086 1 97.06 246 SER B N 1
ATOM 4944 C CA . SER B 1 246 ? -10.125 -26.062 -10.094 1 97.06 246 SER B CA 1
ATOM 4945 C C . SER B 1 246 ? -8.852 -26.141 -9.258 1 97.06 246 SER B C 1
ATOM 4947 O O . SER B 1 246 ? -7.957 -25.312 -9.406 1 97.06 246 SER B O 1
ATOM 4949 N N . VAL B 1 247 ? -8.797 -27.172 -8.359 1 96.81 247 VAL B N 1
ATOM 4950 C CA . VAL B 1 247 ? -7.691 -27.203 -7.41 1 96.81 247 VAL B CA 1
ATOM 4951 C C . VAL B 1 247 ? -7.02 -28.562 -7.43 1 96.81 247 VAL B C 1
ATOM 4953 O O . VAL B 1 247 ? -7.602 -29.547 -7.902 1 96.81 247 VAL B O 1
ATOM 4956 N N . GLY B 1 248 ? -5.867 -28.609 -6.988 1 98 248 GLY B N 1
ATOM 4957 C CA . GLY B 1 248 ? -5.086 -29.828 -6.812 1 98 248 GLY B CA 1
ATOM 4958 C C . GLY B 1 248 ? -3.742 -29.578 -6.156 1 98 248 GLY B C 1
ATOM 4959 O O . GLY B 1 248 ? -3.477 -28.484 -5.66 1 98 248 GLY B O 1
ATOM 4960 N N . HIS B 1 249 ? -2.932 -30.625 -6.027 1 98.56 249 HIS B N 1
ATOM 4961 C CA . HIS B 1 249 ? -1.553 -30.531 -5.562 1 98.56 249 HIS B CA 1
ATOM 4962 C C . HIS B 1 249 ? -0.667 -31.547 -6.266 1 98.56 249 HIS B C 1
ATOM 4964 O O . HIS B 1 249 ? -1.16 -32.562 -6.789 1 98.56 249 HIS B O 1
ATOM 4970 N N . TYR B 1 250 ? 0.578 -31.25 -6.355 1 98.62 250 TYR B N 1
ATOM 4971 C CA . TYR B 1 250 ? 1.459 -32.188 -7.051 1 98.62 250 TYR B CA 1
ATOM 4972 C C . TYR B 1 250 ? 2.604 -32.625 -6.152 1 98.62 250 TYR B C 1
ATOM 4974 O O . TYR B 1 250 ? 2.852 -32.031 -5.105 1 98.62 250 TYR B O 1
ATOM 4982 N N . ASP B 1 251 ? 3.195 -33.688 -6.379 1 98.38 251 ASP B N 1
ATOM 4983 C CA . ASP B 1 251 ? 4.48 -34.219 -5.934 1 98.38 251 ASP B CA 1
ATOM 4984 C C . ASP B 1 251 ? 5.332 -34.688 -7.121 1 98.38 251 ASP B C 1
ATOM 4986 O O . ASP B 1 251 ? 5.066 -35.719 -7.723 1 98.38 251 ASP B O 1
ATOM 4990 N N . LEU B 1 252 ? 6.293 -33.844 -7.496 1 98.31 252 LEU B N 1
ATOM 4991 C CA . LEU B 1 252 ? 7.082 -34.062 -8.703 1 98.31 252 LEU B CA 1
ATOM 4992 C C . LEU B 1 252 ? 8.562 -34.188 -8.359 1 98.31 252 LEU B C 1
ATOM 4994 O O . LEU B 1 252 ? 9.117 -33.375 -7.629 1 98.31 252 LEU B O 1
ATOM 4998 N N . ALA B 1 253 ? 9.172 -35.219 -8.867 1 96.81 253 ALA B N 1
ATOM 4999 C CA . ALA B 1 253 ? 10.633 -35.312 -8.812 1 96.81 253 ALA B CA 1
ATOM 5000 C C . ALA B 1 253 ? 11.289 -34.312 -9.773 1 96.81 253 ALA B C 1
ATOM 5002 O O . ALA B 1 253 ? 10.617 -33.75 -10.625 1 96.81 253 ALA B O 1
ATOM 5003 N N . ASP B 1 254 ? 12.578 -34.156 -9.609 1 95.25 254 ASP B N 1
ATOM 5004 C CA . ASP B 1 254 ? 13.312 -33.188 -10.391 1 95.25 254 ASP B CA 1
ATOM 5005 C C . ASP B 1 254 ? 13.281 -33.531 -11.883 1 95.25 254 ASP B C 1
ATOM 5007 O O . ASP B 1 254 ? 13.336 -32.625 -12.734 1 95.25 254 ASP B O 1
ATOM 5011 N N . ASP B 1 255 ? 13.195 -34.781 -12.203 1 96.88 255 ASP B N 1
ATOM 5012 C CA . ASP B 1 255 ? 13.242 -35.219 -13.594 1 96.88 255 ASP B CA 1
ATOM 5013 C C . ASP B 1 255 ? 11.836 -35.375 -14.172 1 96.88 255 ASP B C 1
ATOM 5015 O O . ASP B 1 255 ? 11.672 -35.938 -15.258 1 96.88 255 ASP B O 1
ATOM 5019 N N . GLN B 1 256 ? 10.883 -34.969 -13.406 1 98.5 256 GLN B N 1
ATOM 5020 C CA . GLN B 1 256 ? 9.5 -35.062 -13.852 1 98.5 256 GLN B CA 1
ATOM 5021 C C . GLN B 1 256 ? 8.922 -33.688 -14.117 1 98.5 256 GLN B C 1
ATOM 5023 O O . GLN B 1 256 ? 9.391 -32.688 -13.555 1 98.5 256 GLN B O 1
ATOM 5028 N N . ALA B 1 257 ? 7.988 -33.656 -15.008 1 98.62 257 ALA B N 1
ATOM 5029 C CA . ALA B 1 257 ? 7.184 -32.469 -15.336 1 98.62 257 ALA B CA 1
ATOM 5030 C C . ALA B 1 257 ? 5.695 -32.812 -15.352 1 98.62 257 ALA B C 1
ATOM 5032 O O . ALA B 1 257 ? 5.324 -34 -15.508 1 98.62 257 ALA B O 1
ATOM 5033 N N . MET B 1 258 ? 4.938 -31.859 -15.094 1 98.88 258 MET B N 1
ATOM 5034 C CA . MET B 1 258 ? 3.492 -31.984 -15.258 1 98.88 258 MET B CA 1
ATOM 5035 C C . MET B 1 258 ? 2.988 -31.125 -16.406 1 98.88 258 MET B C 1
ATOM 5037 O O . MET B 1 258 ? 3.248 -29.906 -16.438 1 98.88 258 MET B O 1
ATOM 5041 N N . ILE B 1 259 ? 2.357 -31.719 -17.375 1 98.75 259 ILE B N 1
ATOM 5042 C CA . ILE B 1 259 ? 1.7 -30.969 -18.453 1 98.75 259 ILE B CA 1
ATOM 5043 C C . ILE B 1 259 ? 0.225 -30.766 -18.109 1 98.75 259 ILE B C 1
ATOM 5045 O O . ILE B 1 259 ? -0.5 -31.734 -17.859 1 98.75 259 ILE B O 1
ATOM 5049 N N . ILE B 1 260 ? -0.197 -29.578 -18.016 1 98.88 260 ILE B N 1
ATOM 5050 C CA . ILE B 1 260 ? -1.59 -29.219 -17.766 1 98.88 260 ILE B CA 1
ATOM 5051 C C . ILE B 1 260 ? -2.215 -28.656 -19.047 1 98.88 260 ILE B C 1
ATOM 5053 O O . ILE B 1 260 ? -1.724 -27.688 -19.609 1 98.88 260 ILE B O 1
ATOM 5057 N N . THR B 1 261 ? -3.229 -29.266 -19.516 1 98.75 261 THR B N 1
ATOM 5058 C CA . THR B 1 261 ? -3.965 -28.828 -20.688 1 98.75 261 THR B CA 1
ATOM 5059 C C . THR B 1 261 ? -5.348 -28.312 -20.312 1 98.75 261 THR B C 1
ATOM 5061 O O . THR B 1 261 ? -6.09 -28.984 -19.578 1 98.75 261 THR B O 1
ATOM 5064 N N . VAL B 1 262 ? -5.695 -27.141 -20.703 1 98.88 262 VAL B N 1
ATOM 5065 C CA . VAL B 1 262 ? -6.996 -26.547 -20.422 1 98.88 262 VAL B CA 1
ATOM 5066 C C . VAL B 1 262 ? -7.496 -25.766 -21.641 1 98.88 262 VAL B C 1
ATOM 5068 O O . VAL B 1 262 ? -6.719 -25.094 -22.312 1 98.88 262 VAL B O 1
ATOM 5071 N N . PRO B 1 263 ? -8.766 -25.875 -21.984 1 98.69 263 PRO B N 1
ATOM 5072 C CA . PRO B 1 263 ? -9.273 -25.031 -23.062 1 98.69 263 PRO B CA 1
ATOM 5073 C C . PRO B 1 263 ? -9.25 -23.547 -22.719 1 98.69 263 PRO B C 1
ATOM 5075 O O . PRO B 1 263 ? -9.531 -23.172 -21.578 1 98.69 263 PRO B O 1
ATOM 5078 N N . LYS B 1 264 ? -8.797 -22.719 -23.672 1 98.62 264 LYS B N 1
ATOM 5079 C CA . LYS B 1 264 ? -9.031 -21.297 -23.484 1 98.62 264 LYS B CA 1
ATOM 5080 C C . LYS B 1 264 ? -10.516 -21.016 -23.234 1 98.62 264 LYS B C 1
ATOM 5082 O O . LYS B 1 264 ? -11.367 -21.406 -24.031 1 98.62 264 LYS B O 1
ATOM 5087 N N . SER B 1 265 ? -10.773 -20.375 -22.156 1 97.88 265 SER B N 1
ATOM 5088 C CA . SER B 1 265 ? -12.156 -20.141 -21.75 1 97.88 265 SER B CA 1
ATOM 5089 C C . SER B 1 265 ? -12.703 -18.859 -22.359 1 97.88 265 SER B C 1
ATOM 5091 O O . SER B 1 265 ? -11.93 -18 -22.797 1 97.88 265 SER B O 1
ATOM 5093 N N . ASP B 1 266 ? -14 -18.766 -22.453 1 96.19 266 ASP B N 1
ATOM 5094 C CA . ASP B 1 266 ? -14.656 -17.516 -22.859 1 96.19 266 ASP B CA 1
ATOM 5095 C C . ASP B 1 266 ? -14.844 -16.594 -21.656 1 96.19 266 ASP B C 1
ATOM 5097 O O . ASP B 1 266 ? -15.242 -15.43 -21.828 1 96.19 266 ASP B O 1
ATOM 5101 N N . ALA B 1 267 ? -14.523 -17.141 -20.453 1 96.5 267 ALA B N 1
ATOM 5102 C CA . ALA B 1 267 ? -14.547 -16.234 -19.297 1 96.5 267 ALA B CA 1
ATOM 5103 C C . ALA B 1 267 ? -13.523 -15.117 -19.453 1 96.5 267 ALA B C 1
ATOM 5105 O O . ALA B 1 267 ? -12.391 -15.359 -19.875 1 96.5 267 ALA B O 1
ATOM 5106 N N . PRO B 1 268 ? -13.922 -13.906 -19.078 1 97 268 PRO B N 1
ATOM 5107 C CA . PRO B 1 268 ? -13.016 -12.773 -19.234 1 97 268 PRO B CA 1
ATOM 5108 C C . PRO B 1 268 ? -11.711 -12.945 -18.453 1 97 268 PRO B C 1
ATOM 5110 O O . PRO B 1 268 ? -10.672 -12.422 -18.859 1 97 268 PRO B O 1
ATOM 5113 N N . TYR B 1 269 ? -11.797 -13.688 -17.391 1 97.94 269 TYR B N 1
ATOM 5114 C CA . TYR B 1 269 ? -10.586 -14.016 -16.641 1 97.94 269 TYR B CA 1
ATOM 5115 C C . TYR B 1 269 ? -10.422 -15.523 -16.5 1 97.94 269 TYR B C 1
ATOM 5117 O O . TYR B 1 269 ? -11.359 -16.219 -16.094 1 97.94 269 TYR B O 1
ATOM 5125 N N . GLN B 1 270 ? -9.336 -16 -16.828 1 98.62 270 GLN B N 1
ATOM 5126 C CA . GLN B 1 270 ? -8.875 -17.375 -16.641 1 98.62 270 GLN B CA 1
ATOM 5127 C C . GLN B 1 270 ? -7.402 -17.406 -16.234 1 98.62 270 GLN B C 1
ATOM 5129 O O . GLN B 1 270 ? -6.523 -17.094 -17.047 1 98.62 270 GLN B O 1
ATOM 5134 N N . GLY B 1 271 ? -7.164 -17.797 -14.961 1 98.62 271 GLY B N 1
ATOM 5135 C CA . GLY B 1 271 ? -5.793 -17.766 -14.484 1 98.62 271 GLY B CA 1
ATOM 5136 C C . GLY B 1 271 ? -5.387 -19.047 -13.766 1 98.62 271 GLY B C 1
ATOM 5137 O O . GLY B 1 271 ? -6.238 -19.766 -13.242 1 98.62 271 GLY B O 1
ATOM 5138 N N . PHE B 1 272 ? -4.098 -19.328 -13.836 1 98.81 272 PHE B N 1
ATOM 5139 C CA . PHE B 1 272 ? -3.479 -20.438 -13.125 1 98.81 272 PHE B CA 1
ATOM 5140 C C . PHE B 1 272 ? -2.326 -19.953 -12.258 1 98.81 272 PHE B C 1
ATOM 5142 O O . PHE B 1 272 ? -1.575 -19.062 -12.648 1 98.81 272 PHE B O 1
ATOM 5149 N N . GLN B 1 273 ? -2.188 -20.625 -11.047 1 98.81 273 GLN B N 1
ATOM 5150 C CA . GLN B 1 273 ? -1.013 -20.328 -10.227 1 98.81 273 GLN B CA 1
ATOM 5151 C C . GLN B 1 273 ? -0.6 -21.547 -9.398 1 98.81 273 GLN B C 1
ATOM 5153 O O . GLN B 1 273 ? -1.418 -22.422 -9.125 1 98.81 273 GLN B O 1
ATOM 5158 N N . LEU B 1 274 ? 0.676 -21.547 -9.094 1 98.81 274 LEU B N 1
ATOM 5159 C CA . LEU B 1 274 ? 1.185 -22.453 -8.062 1 98.81 274 LEU B CA 1
ATOM 5160 C C . LEU B 1 274 ? 1.13 -21.781 -6.691 1 98.81 274 LEU B C 1
ATOM 5162 O O . LEU B 1 274 ? 1.225 -20.562 -6.582 1 98.81 274 LEU B O 1
ATOM 5166 N N . GLY B 1 275 ? 0.907 -22.578 -5.707 1 98.56 275 GLY B N 1
ATOM 5167 C CA . GLY B 1 275 ? 1.018 -22.156 -4.32 1 98.56 275 GLY B CA 1
ATOM 5168 C C . GLY B 1 275 ? 1.969 -23.016 -3.51 1 98.56 275 GLY B C 1
ATOM 5169 O O . GLY B 1 275 ? 2 -24.234 -3.668 1 98.56 275 GLY B O 1
ATOM 5170 N N . SER B 1 276 ? 2.754 -22.469 -2.693 1 98.31 276 SER B N 1
ATOM 5171 C CA . SER B 1 276 ? 3.629 -23.234 -1.812 1 98.31 276 SER B CA 1
ATOM 5172 C C . SER B 1 276 ? 2.838 -23.922 -0.705 1 98.31 276 SER B C 1
ATOM 5174 O O . SER B 1 276 ? 1.635 -23.688 -0.562 1 98.31 276 SER B O 1
ATOM 5176 N N . LEU B 1 277 ? 3.531 -24.688 0.091 1 98.19 277 LEU B N 1
ATOM 5177 C CA . LEU B 1 277 ? 2.863 -25.422 1.163 1 98.19 277 LEU B CA 1
ATOM 5178 C C . LEU B 1 277 ? 2.568 -24.5 2.344 1 98.19 277 LEU B C 1
ATOM 5180 O O . LEU B 1 277 ? 1.88 -24.906 3.287 1 98.19 277 LEU B O 1
ATOM 5184 N N . TRP B 1 278 ? 3.047 -23.266 2.338 1 98.44 278 TRP B N 1
ATOM 5185 C CA . TRP B 1 278 ? 2.617 -22.234 3.281 1 98.44 278 TRP B CA 1
ATOM 5186 C C . TRP B 1 278 ? 1.287 -21.625 2.852 1 98.44 278 TRP B C 1
ATOM 5188 O O . TRP B 1 278 ? 0.782 -20.703 3.498 1 98.44 278 TRP B O 1
ATOM 5198 N N . TYR B 1 279 ? 0.729 -22.109 1.715 1 98.12 279 TYR B N 1
ATOM 5199 C CA . TYR B 1 279 ? -0.525 -21.688 1.104 1 98.12 279 TYR B CA 1
ATOM 5200 C C . TYR B 1 279 ? -0.463 -20.219 0.687 1 98.12 279 TYR B C 1
ATOM 5202 O O . TYR B 1 279 ? -1.371 -19.453 0.989 1 98.12 279 TYR B O 1
ATOM 5210 N N . ILE B 1 280 ? 0.59 -19.875 0.048 1 98.5 280 ILE B N 1
ATOM 5211 C CA . ILE B 1 280 ? 0.818 -18.578 -0.562 1 98.5 280 ILE B CA 1
ATOM 5212 C C . ILE B 1 280 ? 1.295 -18.75 -2.002 1 98.5 280 ILE B C 1
ATOM 5214 O O . ILE B 1 280 ? 1.792 -19.812 -2.369 1 98.5 280 ILE B O 1
ATOM 5218 N N . SER B 1 281 ? 1.093 -17.719 -2.812 1 98.38 281 SER B N 1
ATOM 5219 C CA . SER B 1 281 ? 1.651 -17.734 -4.16 1 98.38 281 SER B CA 1
ATOM 5220 C C . SER B 1 281 ? 3.172 -17.844 -4.129 1 98.38 281 SER B C 1
ATOM 5222 O O . SER B 1 281 ? 3.805 -17.484 -3.133 1 98.38 281 SER B O 1
ATOM 5224 N N . LEU B 1 282 ? 3.752 -18.375 -5.172 1 98.38 282 LEU B N 1
ATOM 5225 C CA . LEU B 1 282 ? 5.199 -18.328 -5.355 1 98.38 282 LEU B CA 1
ATOM 5226 C C . LEU B 1 282 ? 5.625 -16.969 -5.895 1 98.38 282 LEU B C 1
ATOM 5228 O O . LEU B 1 282 ? 4.797 -16.062 -6.059 1 98.38 282 LEU B O 1
ATOM 5232 N N . ASP B 1 283 ? 6.945 -16.75 -6 1 97.75 283 ASP B N 1
ATOM 5233 C CA . ASP B 1 283 ? 7.453 -15.484 -6.52 1 97.75 283 ASP B CA 1
ATOM 5234 C C . ASP B 1 283 ? 6.953 -15.234 -7.941 1 97.75 283 ASP B C 1
ATOM 5236 O O . ASP B 1 283 ? 7.465 -15.82 -8.898 1 97.75 283 ASP B O 1
ATOM 5240 N N . TYR B 1 284 ? 5.949 -14.375 -8.062 1 97.88 284 TYR B N 1
ATOM 5241 C CA . TYR B 1 284 ? 5.371 -14.109 -9.375 1 97.88 284 TYR B CA 1
ATOM 5242 C C . TYR B 1 284 ? 5.875 -12.781 -9.93 1 97.88 284 TYR B C 1
ATOM 5244 O O . TYR B 1 284 ? 5.457 -12.352 -11.008 1 97.88 284 TYR B O 1
ATOM 5252 N N . ILE B 1 285 ? 6.711 -12.07 -9.18 1 97.19 285 ILE B N 1
ATOM 5253 C CA . ILE B 1 285 ? 7.352 -10.859 -9.695 1 97.19 285 ILE B CA 1
ATOM 5254 C C . ILE B 1 285 ? 8.508 -11.242 -10.617 1 97.19 285 ILE B C 1
ATOM 5256 O O . ILE B 1 285 ? 8.586 -10.773 -11.758 1 97.19 285 ILE B O 1
ATOM 5260 N N . ASN B 1 286 ? 9.336 -12.18 -10.172 1 98.12 286 ASN B N 1
ATOM 5261 C CA . ASN B 1 286 ? 10.602 -12.43 -10.836 1 98.12 286 ASN B CA 1
ATOM 5262 C C . ASN B 1 286 ? 10.602 -13.773 -11.562 1 98.12 286 ASN B C 1
ATOM 5264 O O . ASN B 1 286 ? 11.586 -14.141 -12.203 1 98.12 286 ASN B O 1
ATOM 5268 N N . HIS B 1 287 ? 9.516 -14.508 -11.414 1 98.5 287 HIS B N 1
ATOM 5269 C CA . HIS B 1 287 ? 9.375 -15.812 -12.039 1 98.5 287 HIS B CA 1
ATOM 5270 C C . HIS B 1 287 ? 7.98 -15.992 -12.633 1 98.5 287 HIS B C 1
ATOM 5272 O O . HIS B 1 287 ? 7.039 -15.305 -12.234 1 98.5 287 HIS B O 1
ATOM 5278 N N . GLN B 1 288 ? 7.938 -16.859 -13.641 1 98.75 288 GLN B N 1
ATOM 5279 C CA . GLN B 1 288 ? 6.633 -17.266 -14.156 1 98.75 288 GLN B CA 1
ATOM 5280 C C . GLN B 1 288 ? 6.094 -18.484 -13.406 1 98.75 288 GLN B C 1
ATOM 5282 O O . GLN B 1 288 ? 6.348 -19.625 -13.797 1 98.75 288 GLN B O 1
ATOM 5287 N N . THR B 1 289 ? 5.391 -18.188 -12.375 1 98.88 289 THR B N 1
ATOM 5288 C CA . THR B 1 289 ? 4.793 -19.219 -11.523 1 98.88 289 THR B CA 1
ATOM 5289 C C . THR B 1 289 ? 3.275 -19.219 -11.672 1 98.88 289 THR B C 1
ATOM 5291 O O . THR B 1 289 ? 2.582 -19.969 -10.984 1 98.88 289 THR B O 1
ATOM 5294 N N . SER B 1 290 ? 2.828 -18.375 -12.461 1 98.88 290 SER B N 1
ATOM 5295 C CA . SER B 1 290 ? 1.423 -18.188 -12.805 1 98.88 290 SER B CA 1
ATOM 5296 C C . SER B 1 290 ? 1.266 -17.688 -14.242 1 98.88 290 SER B C 1
ATOM 5298 O O . SER B 1 290 ? 2.166 -17.047 -14.781 1 98.88 290 SER B O 1
ATOM 5300 N N . LEU B 1 291 ? 0.147 -18 -14.812 1 98.81 291 LEU B N 1
ATOM 5301 C CA . LEU B 1 291 ? -0.245 -17.484 -16.125 1 98.81 291 LEU B CA 1
ATOM 5302 C C . LEU B 1 291 ? -1.758 -17.312 -16.203 1 98.81 291 LEU B C 1
ATOM 5304 O O . LEU B 1 291 ? -2.514 -18.172 -15.75 1 98.81 291 LEU B O 1
ATOM 5308 N N . ASN B 1 292 ? -2.174 -16.234 -16.703 1 98.56 292 ASN B N 1
ATOM 5309 C CA . ASN B 1 292 ? -3.568 -16.141 -17.125 1 98.56 292 ASN B CA 1
ATOM 5310 C C . ASN B 1 292 ? -3.701 -16.219 -18.641 1 98.56 292 ASN B C 1
ATOM 5312 O O . ASN B 1 292 ? -2.699 -16.312 -19.344 1 98.56 292 ASN B O 1
ATOM 5316 N N . SER B 1 293 ? -4.891 -16.203 -19.172 1 97.88 293 SER B N 1
ATOM 5317 C CA . SER B 1 293 ? -5.129 -16.484 -20.578 1 97.88 293 SER B CA 1
ATOM 5318 C C . SER B 1 293 ? -4.59 -15.367 -21.469 1 97.88 293 SER B C 1
ATOM 5320 O O . SER B 1 293 ? -4.305 -15.586 -22.656 1 97.88 293 SER B O 1
ATOM 5322 N N . SER B 1 294 ? -4.414 -14.148 -20.953 1 97.25 294 SER B N 1
ATOM 5323 C CA . SER B 1 294 ? -3.836 -13.047 -21.719 1 97.25 294 SER B CA 1
ATOM 5324 C C . SER B 1 294 ? -2.322 -13.188 -21.828 1 97.25 294 SER B C 1
ATOM 5326 O O . SER B 1 294 ? -1.699 -12.594 -22.703 1 97.25 294 SER B O 1
ATOM 5328 N N . GLN B 1 295 ? -1.733 -13.93 -20.984 1 97.81 295 GLN B N 1
ATOM 5329 C CA . GLN B 1 295 ? -0.286 -14.102 -20.922 1 97.81 295 GLN B CA 1
ATOM 5330 C C . GLN B 1 295 ? 0.145 -15.391 -21.609 1 97.81 295 GLN B C 1
ATOM 5332 O O . GLN B 1 295 ? 1.252 -15.477 -22.141 1 97.81 295 GLN B O 1
ATOM 5337 N N . ALA B 1 296 ? -0.682 -16.391 -21.578 1 98.12 296 ALA B N 1
ATOM 5338 C CA . ALA B 1 296 ? -0.341 -17.734 -22.047 1 98.12 296 ALA B CA 1
ATOM 5339 C C . ALA B 1 296 ? -0.392 -17.812 -23.562 1 98.12 296 ALA B C 1
ATOM 5341 O O . ALA B 1 296 ? -1.191 -17.125 -24.203 1 98.12 296 ALA B O 1
ATOM 5342 N N . GLN B 1 297 ? 0.488 -18.578 -24.078 1 97.56 297 GLN B N 1
ATOM 5343 C CA . GLN B 1 297 ? 0.361 -18.953 -25.484 1 97.56 297 GLN B CA 1
ATOM 5344 C C . GLN B 1 297 ? -0.776 -19.953 -25.672 1 97.56 297 GLN B C 1
ATOM 5346 O O . GLN B 1 297 ? -0.887 -20.938 -24.938 1 97.56 297 GLN B O 1
ATOM 5351 N N . ILE B 1 298 ? -1.585 -19.734 -26.656 1 98 298 ILE B N 1
ATOM 5352 C CA . ILE B 1 298 ? -2.707 -20.594 -26.984 1 98 298 ILE B CA 1
ATOM 5353 C C . ILE B 1 298 ? -2.361 -21.422 -28.234 1 98 298 ILE B C 1
ATOM 5355 O O . ILE B 1 298 ? -1.974 -20.859 -29.266 1 98 298 ILE B O 1
ATOM 5359 N N . ASP B 1 299 ? -2.514 -22.703 -28.141 1 97.88 299 ASP B N 1
ATOM 5360 C CA . ASP B 1 299 ? -2.236 -23.594 -29.266 1 97.88 299 ASP B CA 1
ATOM 5361 C C . ASP B 1 299 ? -3.295 -23.453 -30.359 1 97.88 299 ASP B C 1
ATOM 5363 O O . ASP B 1 299 ? -4.402 -22.969 -30.094 1 97.88 299 ASP B O 1
ATOM 5367 N N . PRO B 1 300 ? -2.949 -23.875 -31.562 1 97.06 300 PRO B N 1
ATOM 5368 C CA . PRO B 1 300 ? -3.881 -23.75 -32.688 1 97.06 300 PRO B CA 1
ATOM 5369 C C . PRO B 1 300 ? -5.207 -24.453 -32.438 1 97.06 300 PRO B C 1
ATOM 5371 O O . PRO B 1 300 ? -6.234 -24.078 -33 1 97.06 300 PRO B O 1
ATOM 5374 N N . ASP B 1 301 ? -5.23 -25.469 -31.625 1 97.56 301 ASP B N 1
ATOM 5375 C CA . ASP B 1 301 ? -6.457 -26.203 -31.375 1 97.56 301 ASP B CA 1
ATOM 5376 C C . ASP B 1 301 ? -7.273 -25.562 -30.25 1 97.56 301 ASP B C 1
ATOM 5378 O O . ASP B 1 301 ? -8.25 -26.141 -29.781 1 97.56 301 ASP B O 1
ATOM 5382 N N . GLY B 1 302 ? -6.836 -24.422 -29.734 1 97.94 302 GLY B N 1
ATOM 5383 C CA . GLY B 1 302 ? -7.609 -23.641 -28.781 1 97.94 302 GLY B CA 1
ATOM 5384 C C . GLY B 1 302 ? -7.266 -23.953 -27.344 1 97.94 302 GLY B C 1
ATOM 5385 O O . GLY B 1 302 ? -7.852 -23.375 -26.422 1 97.94 302 GLY B O 1
ATOM 5386 N N . ASN B 1 303 ? -6.316 -24.828 -27.109 1 98.44 303 ASN B N 1
ATOM 5387 C CA . ASN B 1 303 ? -5.938 -25.188 -25.75 1 98.44 303 ASN B CA 1
ATOM 5388 C C . ASN B 1 303 ? -4.719 -24.391 -25.281 1 98.44 303 ASN B C 1
ATOM 5390 O O . ASN B 1 303 ? -3.896 -23.969 -26.094 1 98.44 303 ASN B O 1
ATOM 5394 N N . ILE B 1 304 ? -4.688 -24.156 -24.016 1 98.56 304 ILE B N 1
ATOM 5395 C CA . ILE B 1 304 ? -3.488 -23.703 -23.312 1 98.56 304 ILE B CA 1
ATOM 5396 C C . ILE B 1 304 ? -2.793 -24.891 -22.656 1 98.56 304 ILE B C 1
ATOM 5398 O O . ILE B 1 304 ? -3.414 -25.641 -21.906 1 98.56 304 ILE B O 1
ATOM 5402 N N . ARG B 1 305 ? -1.578 -25.078 -23 1 98.62 305 ARG B N 1
ATOM 5403 C CA . ARG B 1 305 ? -0.814 -26.156 -22.406 1 98.62 305 ARG B CA 1
ATOM 5404 C C . ARG B 1 305 ? 0.379 -25.625 -21.625 1 98.62 305 ARG B C 1
ATOM 5406 O O . ARG B 1 305 ? 1.306 -25.062 -22.203 1 98.62 305 ARG B O 1
ATOM 5413 N N . MET B 1 306 ? 0.355 -25.797 -20.344 1 98.62 306 MET B N 1
ATOM 5414 C CA . MET B 1 306 ? 1.407 -25.344 -19.438 1 98.62 306 MET B CA 1
ATOM 5415 C C . MET B 1 306 ? 2.283 -26.516 -19 1 98.62 306 MET B C 1
ATOM 5417 O O . MET B 1 306 ? 1.795 -27.641 -18.828 1 98.62 306 MET B O 1
ATOM 5421 N N . VAL B 1 307 ? 3.537 -26.266 -18.875 1 98.75 307 VAL B N 1
ATOM 5422 C CA . VAL B 1 307 ? 4.488 -27.25 -18.391 1 98.75 307 VAL B CA 1
ATOM 5423 C C . VAL B 1 307 ? 5.027 -26.844 -17.031 1 98.75 307 VAL B C 1
ATOM 5425 O O . VAL B 1 307 ? 5.805 -25.891 -16.922 1 98.75 307 VAL B O 1
ATOM 5428 N N . VAL B 1 308 ? 4.652 -27.531 -16 1 98.88 308 VAL B N 1
ATOM 5429 C CA . VAL B 1 308 ? 5.148 -27.312 -14.648 1 98.88 308 VAL B CA 1
ATOM 5430 C C . VAL B 1 308 ? 6.395 -28.172 -14.406 1 98.88 308 VAL B C 1
ATOM 5432 O O . VAL B 1 308 ? 6.336 -29.406 -14.445 1 98.88 308 VAL B O 1
ATOM 5435 N N . SER B 1 309 ? 7.477 -27.547 -14.203 1 98.5 309 SER B N 1
ATOM 5436 C CA . SER B 1 309 ? 8.719 -28.297 -14 1 98.5 309 SER B CA 1
ATOM 5437 C C . SER B 1 309 ? 9.773 -27.422 -13.328 1 98.5 309 SER B C 1
ATOM 5439 O O . SER B 1 309 ? 9.695 -26.188 -13.383 1 98.5 309 SER B O 1
ATOM 5441 N N . ASN B 1 310 ? 10.648 -28.031 -12.633 1 97.62 310 ASN B N 1
ATOM 5442 C CA . ASN B 1 310 ? 11.742 -27.312 -11.984 1 97.62 310 ASN B CA 1
ATOM 5443 C C . ASN B 1 310 ? 12.789 -26.844 -13 1 97.62 310 ASN B C 1
ATOM 5445 O O . ASN B 1 310 ? 13.367 -25.766 -12.852 1 97.62 310 ASN B O 1
ATOM 5449 N N . THR B 1 311 ? 13.016 -27.656 -14 1 95.56 311 THR B N 1
ATOM 5450 C CA . THR B 1 311 ? 13.977 -27.328 -15.047 1 95.56 311 THR B CA 1
ATOM 5451 C C . THR B 1 311 ? 13.281 -26.609 -16.203 1 95.56 311 THR B C 1
ATOM 5453 O O . THR B 1 311 ? 12.164 -26.969 -16.578 1 95.56 311 THR B O 1
ATOM 5456 N N . ASN B 1 312 ? 14.016 -25.703 -16.781 1 96.62 312 ASN B N 1
ATOM 5457 C CA . ASN B 1 312 ? 13.484 -24.969 -17.922 1 96.62 312 ASN B CA 1
ATOM 5458 C C . ASN B 1 312 ? 13.359 -25.859 -19.141 1 96.62 312 ASN B C 1
ATOM 5460 O O . ASN B 1 312 ? 14.359 -26.281 -19.734 1 96.62 312 ASN B O 1
ATOM 5464 N N . PRO B 1 313 ? 12.172 -26.109 -19.578 1 96.75 313 PRO B N 1
ATOM 5465 C CA . PRO B 1 313 ? 11.984 -27 -20.734 1 96.75 313 PRO B CA 1
ATOM 5466 C C . PRO B 1 313 ? 12.109 -26.266 -22.062 1 96.75 313 PRO B C 1
ATOM 5468 O O . PRO B 1 313 ? 12.039 -26.891 -23.125 1 96.75 313 PRO B O 1
ATOM 5471 N N . GLY B 1 314 ? 12.195 -24.891 -22 1 97.19 314 GLY B N 1
ATOM 5472 C CA . GLY B 1 314 ? 12.391 -24.125 -23.219 1 97.19 314 GLY B CA 1
ATOM 5473 C C . GLY B 1 314 ? 11.086 -23.797 -23.938 1 97.19 314 GLY B C 1
ATOM 5474 O O . GLY B 1 314 ? 11.078 -23.547 -25.141 1 97.19 314 GLY B O 1
ATOM 5475 N N . VAL B 1 315 ? 10.008 -23.859 -23.172 1 98.06 315 VAL B N 1
ATOM 5476 C CA . VAL B 1 315 ? 8.727 -23.547 -23.797 1 98.06 315 VAL B CA 1
ATOM 5477 C C . VAL B 1 315 ? 8.141 -22.281 -23.156 1 98.06 315 VAL B C 1
ATOM 5479 O O . VAL B 1 315 ? 8.477 -21.938 -22.016 1 98.06 315 VAL B O 1
ATOM 5482 N N . THR B 1 316 ? 7.211 -21.594 -23.844 1 98.38 316 THR B N 1
ATOM 5483 C CA . THR B 1 316 ? 6.645 -20.297 -23.469 1 98.38 316 THR B CA 1
ATOM 5484 C C . THR B 1 316 ? 5.789 -20.438 -22.219 1 98.38 316 THR B C 1
ATOM 5486 O O . THR B 1 316 ? 5.852 -19.578 -21.328 1 98.38 316 THR B O 1
ATOM 5489 N N . ASN B 1 317 ? 4.961 -21.453 -22.125 1 98.69 317 ASN B N 1
ATOM 5490 C CA . ASN B 1 317 ? 4.043 -21.656 -21.016 1 98.69 317 ASN B CA 1
ATOM 5491 C C . ASN B 1 317 ? 4.676 -22.484 -19.906 1 98.69 317 ASN B C 1
ATOM 5493 O O . ASN B 1 317 ? 4.012 -23.344 -19.312 1 98.69 317 ASN B O 1
ATOM 5497 N N . TRP B 1 318 ? 5.977 -22.281 -19.703 1 98.75 318 TRP B N 1
ATOM 5498 C CA . TRP B 1 318 ? 6.664 -22.922 -18.594 1 98.75 318 TRP B CA 1
ATOM 5499 C C . TRP B 1 318 ? 6.242 -22.281 -17.266 1 98.75 318 TRP B C 1
ATOM 5501 O O . TRP B 1 318 ? 6.223 -21.062 -17.141 1 98.75 318 TRP B O 1
ATOM 5511 N N . ILE B 1 319 ? 5.82 -23.078 -16.312 1 98.88 319 ILE B N 1
ATOM 5512 C CA . ILE B 1 319 ? 5.531 -22.688 -14.945 1 98.88 319 ILE B CA 1
ATOM 5513 C C . ILE B 1 319 ? 6.633 -23.188 -14.016 1 98.88 319 ILE B C 1
ATOM 5515 O O . ILE B 1 319 ? 6.785 -24.391 -13.82 1 98.88 319 ILE B O 1
ATOM 5519 N N . GLU B 1 320 ? 7.316 -22.281 -13.367 1 98.62 320 GLU B N 1
ATOM 5520 C CA . GLU B 1 320 ? 8.469 -22.609 -12.539 1 98.62 320 GLU B CA 1
ATOM 5521 C C . GLU B 1 320 ? 8.031 -23.109 -11.164 1 98.62 320 GLU B C 1
ATOM 5523 O O . GLU B 1 320 ? 7.168 -22.5 -10.523 1 98.62 320 GLU B O 1
ATOM 5528 N N . THR B 1 321 ? 8.688 -24.141 -10.742 1 98.5 321 THR B N 1
ATOM 5529 C CA . THR B 1 321 ? 8.352 -24.672 -9.422 1 98.5 321 THR B CA 1
ATOM 5530 C C . THR B 1 321 ? 9.234 -24.047 -8.344 1 98.5 321 THR B C 1
ATOM 5532 O O . THR B 1 321 ? 8.938 -24.156 -7.152 1 98.5 321 THR B O 1
ATOM 5535 N N . LEU B 1 322 ? 10.336 -23.453 -8.719 1 97.62 322 LEU B N 1
ATOM 5536 C CA . LEU B 1 322 ? 11.281 -22.766 -7.84 1 97.62 322 LEU B CA 1
ATOM 5537 C C . LEU B 1 322 ? 11.781 -23.719 -6.75 1 97.62 322 LEU B C 1
ATOM 5539 O O . LEU B 1 322 ? 11.875 -23.328 -5.582 1 97.62 322 LEU B O 1
ATOM 5543 N N . GLY B 1 323 ? 11.977 -24.953 -7.188 1 96.62 323 GLY B N 1
ATOM 5544 C CA . GLY B 1 323 ? 12.555 -25.922 -6.281 1 96.62 323 GLY B CA 1
ATOM 5545 C C . GLY B 1 323 ? 11.531 -26.594 -5.387 1 96.62 323 GLY B C 1
ATOM 5546 O O . GLY B 1 323 ? 11.875 -27.469 -4.586 1 96.62 323 GLY B O 1
ATOM 5547 N N . HIS B 1 324 ? 10.32 -26.25 -5.52 1 98 324 HIS B N 1
ATOM 5548 C CA . HIS B 1 324 ? 9.289 -26.906 -4.719 1 98 324 HIS B CA 1
ATOM 5549 C C . HIS B 1 324 ? 8.891 -28.25 -5.324 1 98 324 HIS B C 1
ATOM 5551 O O . HIS B 1 324 ? 8.203 -28.297 -6.348 1 98 324 HIS B O 1
ATOM 5557 N N . ARG B 1 325 ? 9.242 -29.25 -4.68 1 97.31 325 ARG B N 1
ATOM 5558 C CA . ARG B 1 325 ? 8.883 -30.594 -5.121 1 97.31 325 ARG B CA 1
ATOM 5559 C C . ARG B 1 325 ? 7.379 -30.828 -4.988 1 97.31 325 ARG B C 1
ATOM 5561 O O . ARG B 1 325 ? 6.789 -31.562 -5.777 1 97.31 325 ARG B O 1
ATOM 5568 N N . ARG B 1 326 ? 6.781 -30.234 -4.02 1 98.12 326 ARG B N 1
ATOM 5569 C CA . ARG B 1 326 ? 5.344 -30.266 -3.762 1 98.12 326 ARG B CA 1
ATOM 5570 C C . ARG B 1 326 ? 4.758 -28.859 -3.756 1 98.12 326 ARG B C 1
ATOM 5572 O O . ARG B 1 326 ? 5.379 -27.922 -3.24 1 98.12 326 ARG B O 1
ATOM 5579 N N . ALA B 1 327 ? 3.586 -28.734 -4.285 1 98.44 327 ALA B N 1
ATOM 5580 C CA . ALA B 1 327 ? 2.918 -27.438 -4.285 1 98.44 327 ALA B CA 1
ATOM 5581 C C . ALA B 1 327 ? 1.437 -27.594 -4.625 1 98.44 327 ALA B C 1
ATOM 5583 O O . ALA B 1 327 ? 0.985 -28.672 -5.008 1 98.44 327 ALA B O 1
ATOM 5584 N N . TYR B 1 328 ? 0.727 -26.578 -4.387 1 98.62 328 TYR B N 1
ATOM 5585 C CA . TYR B 1 328 ? -0.694 -26.531 -4.711 1 98.62 328 TYR B CA 1
ATOM 5586 C C . TYR B 1 328 ? -0.914 -25.969 -6.113 1 98.62 328 TYR B C 1
ATOM 5588 O O . TYR B 1 328 ? -0.148 -25.125 -6.582 1 98.62 328 TYR B O 1
ATOM 5596 N N . LEU B 1 329 ? -1.917 -26.516 -6.793 1 98.62 329 LEU B N 1
ATOM 5597 C CA . LEU B 1 329 ? -2.352 -26.109 -8.125 1 98.62 329 LEU B CA 1
ATOM 5598 C C . LEU B 1 329 ? -3.709 -25.406 -8.062 1 98.62 329 LEU B C 1
ATOM 5600 O O . LEU B 1 329 ? -4.648 -25.938 -7.461 1 98.62 329 LEU B O 1
ATOM 5604 N N . GLN B 1 330 ? -3.791 -24.266 -8.703 1 97.81 330 GLN B N 1
ATOM 5605 C CA . GLN B 1 330 ? -5.074 -23.562 -8.633 1 97.81 330 GLN B CA 1
ATOM 5606 C C . GLN B 1 330 ? -5.391 -22.859 -9.945 1 97.81 330 GLN B C 1
ATOM 5608 O O . GLN B 1 330 ? -4.594 -22.047 -10.422 1 97.81 330 GLN B O 1
ATOM 5613 N N . PHE B 1 331 ? -6.562 -23.203 -10.523 1 97.88 331 PHE B N 1
ATOM 5614 C CA . PHE B 1 331 ? -7.188 -22.406 -11.578 1 97.88 331 PHE B CA 1
ATOM 5615 C C . PHE B 1 331 ? -8.312 -21.547 -11.008 1 97.88 331 PHE B C 1
ATOM 5617 O O . PHE B 1 331 ? -9.023 -21.969 -10.094 1 97.88 331 PHE B O 1
ATOM 5624 N N . ARG B 1 332 ? -8.469 -20.422 -11.602 1 96.81 332 ARG B N 1
ATOM 5625 C CA . ARG B 1 332 ? -9.641 -19.578 -11.344 1 96.81 332 ARG B CA 1
ATOM 5626 C C . ARG B 1 332 ? -10.234 -19.062 -12.656 1 96.81 332 ARG B C 1
ATOM 5628 O O . ARG B 1 332 ? -9.492 -18.672 -13.555 1 96.81 332 ARG B O 1
ATOM 5635 N N . TRP B 1 333 ? -11.523 -19.172 -12.797 1 96.88 333 TRP B N 1
ATOM 5636 C CA . TRP B 1 333 ? -12.305 -18.484 -13.812 1 96.88 333 TRP B CA 1
ATOM 5637 C C . TRP B 1 333 ? -13.234 -17.453 -13.164 1 96.88 333 TRP B C 1
ATOM 5639 O O . TRP B 1 333 ? -13.945 -17.766 -12.211 1 96.88 333 TRP B O 1
ATOM 5649 N N . GLN B 1 334 ? -13.172 -16.281 -13.625 1 95.62 334 GLN B N 1
ATOM 5650 C CA . GLN B 1 334 ? -14.023 -15.242 -13.055 1 95.62 334 GLN B CA 1
ATOM 5651 C C . GLN B 1 334 ? -14.852 -14.562 -14.141 1 95.62 334 GLN B C 1
ATOM 5653 O O . GLN B 1 334 ? -14.461 -14.547 -15.312 1 95.62 334 GLN B O 1
ATOM 5658 N N . ARG B 1 335 ? -15.953 -13.961 -13.664 1 94.81 335 ARG B N 1
ATOM 5659 C CA . ARG B 1 335 ? -16.891 -13.242 -14.523 1 94.81 335 ARG B CA 1
ATOM 5660 C C . ARG B 1 335 ? -17.469 -14.164 -15.594 1 94.81 335 ARG B C 1
ATOM 5662 O O . ARG B 1 335 ? -17.594 -13.758 -16.75 1 94.81 335 ARG B O 1
ATOM 5669 N N . ALA B 1 336 ? -17.641 -15.398 -15.156 1 93.38 336 ALA B N 1
ATOM 5670 C CA . ALA B 1 336 ? -18.188 -16.375 -16.094 1 93.38 336 ALA B CA 1
ATOM 5671 C C . ALA B 1 336 ? -19.672 -16.109 -16.359 1 93.38 336 ALA B C 1
ATOM 5673 O O . ALA B 1 336 ? -20.422 -15.781 -15.43 1 93.38 336 ALA B O 1
ATOM 5674 N N . ASP B 1 337 ? -20.062 -16.219 -17.609 1 92.69 337 ASP B N 1
ATOM 5675 C CA . ASP B 1 337 ? -21.453 -15.977 -17.984 1 92.69 337 ASP B CA 1
ATOM 5676 C C . ASP B 1 337 ? -22.219 -17.281 -18.094 1 92.69 337 ASP B C 1
ATOM 5678 O O . ASP B 1 337 ? -23.406 -17.281 -18.453 1 92.69 337 ASP B O 1
ATOM 5682 N N . ARG B 1 338 ? -21.578 -18.312 -17.844 1 93.19 338 ARG B N 1
ATOM 5683 C CA . ARG B 1 338 ? -22.188 -19.625 -17.859 1 93.19 338 ARG B CA 1
ATOM 5684 C C . ARG B 1 338 ? -21.516 -20.562 -16.859 1 93.19 338 ARG B C 1
ATOM 5686 O O . ARG B 1 338 ? -20.406 -20.297 -16.406 1 93.19 338 ARG B O 1
ATOM 5693 N N . GLN B 1 339 ? -22.25 -21.609 -16.609 1 93.06 339 GLN B N 1
ATOM 5694 C CA . GLN B 1 339 ? -21.672 -22.656 -15.781 1 93.06 339 GLN B CA 1
ATOM 5695 C C . GLN B 1 339 ? -20.531 -23.375 -16.516 1 93.06 339 GLN B C 1
ATOM 5697 O O . GLN B 1 339 ? -20.656 -23.672 -17.703 1 93.06 339 GLN B O 1
ATOM 5702 N N . LEU B 1 340 ? -19.5 -23.562 -15.789 1 95.94 340 LEU B N 1
ATOM 5703 C CA . LEU B 1 340 ? -18.406 -24.344 -16.359 1 95.94 340 LEU B CA 1
ATOM 5704 C C . LEU B 1 340 ? -18.594 -25.828 -16.078 1 95.94 340 LEU B C 1
ATOM 5706 O O . LEU B 1 340 ? -19.078 -26.203 -15.008 1 95.94 340 LEU B O 1
ATOM 5710 N N . THR B 1 341 ? -18.234 -26.641 -17.047 1 95.69 341 THR B N 1
ATOM 5711 C CA . THR B 1 341 ? -18.359 -28.094 -16.969 1 95.69 341 THR B CA 1
ATOM 5712 C C . THR B 1 341 ? -16.984 -28.75 -16.891 1 95.69 341 THR B C 1
ATOM 5714 O O . THR B 1 341 ? -15.961 -28.078 -17.031 1 95.69 341 THR B O 1
ATOM 5717 N N . PRO B 1 342 ? -17.016 -30.016 -16.656 1 96.75 342 PRO B N 1
ATOM 5718 C CA . PRO B 1 342 ? -15.727 -30.719 -16.656 1 96.75 342 PRO B CA 1
ATOM 5719 C C . PRO B 1 342 ? -14.961 -30.547 -17.969 1 96.75 342 PRO B C 1
ATOM 5721 O O . PRO B 1 342 ? -13.727 -30.531 -17.969 1 96.75 342 PRO B O 1
ATOM 5724 N N . ALA B 1 343 ? -15.625 -30.312 -19.031 1 97.25 343 ALA B N 1
ATOM 5725 C CA . ALA B 1 343 ? -14.984 -30.141 -20.344 1 97.25 343 ALA B CA 1
ATOM 5726 C C . ALA B 1 343 ? -14.219 -28.828 -20.406 1 97.25 343 ALA B C 1
ATOM 5728 O O . ALA B 1 343 ? -13.336 -28.656 -21.25 1 97.25 343 ALA B O 1
ATOM 5729 N N . ASP B 1 344 ? -14.555 -27.906 -19.547 1 97.94 344 ASP B N 1
ATOM 5730 C CA . ASP B 1 344 ? -13.875 -26.609 -19.469 1 97.94 344 ASP B CA 1
ATOM 5731 C C . ASP B 1 344 ? -12.633 -26.688 -18.594 1 97.94 344 ASP B C 1
ATOM 5733 O O . ASP B 1 344 ? -11.852 -25.734 -18.531 1 97.94 344 ASP B O 1
ATOM 5737 N N . GLY B 1 345 ? -12.477 -27.766 -17.906 1 98.19 345 GLY B N 1
ATOM 5738 C CA . GLY B 1 345 ? -11.445 -27.875 -16.891 1 98.19 345 GLY B CA 1
ATOM 5739 C C . GLY B 1 345 ? -10.148 -28.453 -17.406 1 98.19 345 GLY B C 1
ATOM 5740 O O . GLY B 1 345 ? -10.047 -28.812 -18.578 1 98.19 345 GLY B O 1
ATOM 5741 N N . PRO B 1 346 ? -9.203 -28.516 -16.562 1 98.69 346 PRO B N 1
ATOM 5742 C CA . PRO B 1 346 ? -7.871 -28.984 -16.953 1 98.69 346 PRO B CA 1
ATOM 5743 C C . PRO B 1 346 ? -7.742 -30.5 -16.938 1 98.69 346 PRO B C 1
ATOM 5745 O O . PRO B 1 346 ? -8.461 -31.188 -16.203 1 98.69 346 PRO B O 1
ATOM 5748 N N . THR B 1 347 ? -6.918 -30.984 -17.766 1 98.19 347 THR B N 1
ATOM 5749 C CA . THR B 1 347 ? -6.348 -32.312 -17.641 1 98.19 347 THR B CA 1
ATOM 5750 C C . THR B 1 347 ? -4.859 -32.25 -17.312 1 98.19 347 THR B C 1
ATOM 5752 O O . THR B 1 347 ? -4.18 -31.297 -17.703 1 98.19 347 THR B O 1
ATOM 5755 N N . VAL B 1 348 ? -4.359 -33.281 -16.641 1 98.38 348 VAL B N 1
ATOM 5756 C CA . VAL B 1 348 ? -2.973 -33.25 -16.172 1 98.38 348 VAL B CA 1
ATOM 5757 C C . VAL B 1 348 ? -2.283 -34.562 -16.547 1 98.38 348 VAL B C 1
ATOM 5759 O O . VAL B 1 348 ? -2.902 -35.625 -16.5 1 98.38 348 VAL B O 1
ATOM 5762 N N . GLU B 1 349 ? -1.07 -34.469 -16.906 1 98.25 349 GLU B N 1
ATOM 5763 C CA . GLU B 1 349 ? -0.218 -35.625 -17.172 1 98.25 349 GLU B CA 1
ATOM 5764 C C . GLU B 1 349 ? 1.196 -35.406 -16.641 1 98.25 349 GLU B C 1
ATOM 5766 O O . GLU B 1 349 ? 1.8 -34.375 -16.891 1 98.25 349 GLU B O 1
ATOM 5771 N N . VAL B 1 350 ? 1.694 -36.375 -15.852 1 98.69 350 VAL B N 1
ATOM 5772 C CA . VAL B 1 350 ? 3.082 -36.344 -15.406 1 98.69 350 VAL B CA 1
ATOM 5773 C C . VAL B 1 350 ? 3.975 -37.094 -16.391 1 98.69 350 VAL B C 1
ATOM 5775 O O . VAL B 1 350 ? 3.682 -38.219 -16.766 1 98.69 350 VAL B O 1
ATOM 5778 N N . VAL B 1 351 ? 5.031 -36.5 -16.812 1 98.5 351 VAL B N 1
ATOM 5779 C CA . VAL B 1 351 ? 5.93 -37.062 -17.812 1 98.5 351 VAL B CA 1
ATOM 5780 C C . VAL B 1 351 ? 7.379 -36.875 -17.375 1 98.5 351 VAL B C 1
ATOM 5782 O O . VAL B 1 351 ? 7.656 -36.062 -16.484 1 98.5 351 VAL B O 1
ATOM 5785 N N . ALA B 1 352 ? 8.281 -37.625 -18 1 98.12 352 ALA B N 1
ATOM 5786 C CA . ALA B 1 352 ? 9.695 -37.281 -17.859 1 98.12 352 ALA B CA 1
ATOM 5787 C C . ALA B 1 352 ? 10.016 -35.969 -18.578 1 98.12 352 ALA B C 1
ATOM 5789 O O . ALA B 1 352 ? 9.5 -35.719 -19.672 1 98.12 352 ALA B O 1
ATOM 5790 N N . VAL B 1 353 ? 10.883 -35.156 -17.984 1 97.69 353 VAL B N 1
ATOM 5791 C CA . VAL B 1 353 ? 11.234 -33.875 -18.578 1 97.69 353 VAL B CA 1
ATOM 5792 C C . VAL B 1 353 ? 11.711 -34.094 -20.016 1 97.69 353 VAL B C 1
ATOM 5794 O O . VAL B 1 353 ? 11.391 -33.281 -20.906 1 97.69 353 VAL B O 1
ATOM 5797 N N . GLY B 1 354 ? 12.453 -35.125 -20.281 1 96.75 354 GLY B N 1
ATOM 5798 C CA . GLY B 1 354 ? 12.977 -35.406 -21.609 1 96.75 354 GLY B CA 1
ATOM 5799 C C . GLY B 1 354 ? 11.883 -35.719 -22.625 1 96.75 354 GLY B C 1
ATOM 5800 O O . GLY B 1 354 ? 12.117 -35.656 -23.828 1 96.75 354 GLY B O 1
ATOM 5801 N N . ASP B 1 355 ? 10.68 -36.031 -22.203 1 97.94 355 ASP B N 1
ATOM 5802 C CA . ASP B 1 355 ? 9.594 -36.469 -23.078 1 97.94 355 ASP B CA 1
ATOM 5803 C C . ASP B 1 355 ? 8.711 -35.281 -23.484 1 97.94 355 ASP B C 1
ATOM 5805 O O . ASP B 1 355 ? 7.801 -35.438 -24.297 1 97.94 355 ASP B O 1
ATOM 5809 N N . ILE B 1 356 ? 8.969 -34.094 -22.969 1 97.56 356 ILE B N 1
ATOM 5810 C CA . ILE B 1 356 ? 8.117 -32.938 -23.141 1 97.56 356 ILE B CA 1
ATOM 5811 C C . ILE B 1 356 ? 7.945 -32.625 -24.625 1 97.56 356 ILE B C 1
ATOM 5813 O O . ILE B 1 356 ? 6.828 -32.438 -25.109 1 97.56 356 ILE B O 1
ATOM 5817 N N . PRO B 1 357 ? 9.008 -32.656 -25.5 1 97.44 357 PRO B N 1
ATOM 5818 C CA . PRO B 1 357 ? 8.82 -32.375 -26.922 1 97.44 357 PRO B CA 1
ATOM 5819 C C . PRO B 1 357 ? 7.859 -33.344 -27.609 1 97.44 357 PRO B C 1
ATOM 5821 O O . PRO B 1 357 ? 7.09 -32.938 -28.484 1 97.44 357 PRO B O 1
ATOM 5824 N N . ALA B 1 358 ? 7.895 -34.531 -27.172 1 97.12 358 ALA B N 1
ATOM 5825 C CA . ALA B 1 358 ? 7.059 -35.562 -27.797 1 97.12 358 ALA B CA 1
ATOM 5826 C C . ALA B 1 358 ? 5.625 -35.469 -27.281 1 97.12 358 ALA B C 1
ATOM 5828 O O . ALA B 1 358 ? 4.684 -35.875 -27.969 1 97.12 358 ALA B O 1
ATOM 5829 N N . LYS B 1 359 ? 5.461 -34.969 -26.109 1 97.19 359 LYS B N 1
ATOM 5830 C CA . LYS B 1 359 ? 4.156 -35 -25.453 1 97.19 359 LYS B CA 1
ATOM 5831 C C . LYS B 1 359 ? 3.357 -33.75 -25.75 1 97.19 359 LYS B C 1
ATOM 5833 O O . LYS B 1 359 ? 2.135 -33.719 -25.594 1 97.19 359 LYS B O 1
ATOM 5838 N N . LEU B 1 360 ? 3.979 -32.688 -26.266 1 96.88 360 LEU B N 1
ATOM 5839 C CA . LEU B 1 360 ? 3.297 -31.438 -26.609 1 96.88 360 LEU B CA 1
ATOM 5840 C C . LEU B 1 360 ? 2.967 -31.391 -28.094 1 96.88 360 LEU B C 1
ATOM 5842 O O . LEU B 1 360 ? 3.865 -31.281 -28.938 1 96.88 360 LEU B O 1
ATOM 5846 N N . PRO B 1 361 ? 1.716 -31.516 -28.547 1 93.94 361 PRO B N 1
ATOM 5847 C CA . PRO B 1 361 ? 1.356 -31.547 -29.969 1 93.94 361 PRO B CA 1
ATOM 5848 C C . PRO B 1 361 ? 1.876 -30.328 -30.734 1 93.94 361 PRO B C 1
ATOM 5850 O O . PRO B 1 361 ? 2.191 -30.438 -31.922 1 93.94 361 PRO B O 1
ATOM 5853 N N . HIS B 1 362 ? 2.045 -29.188 -30.312 1 95.19 362 HIS B N 1
ATOM 5854 C CA . HIS B 1 362 ? 2.477 -27.938 -30.938 1 95.19 362 HIS B CA 1
ATOM 5855 C C . HIS B 1 362 ? 3.75 -27.422 -30.281 1 95.19 362 HIS B C 1
ATOM 5857 O O . HIS B 1 362 ? 3.889 -26.203 -30.078 1 95.19 362 HIS B O 1
ATOM 5863 N N . TYR B 1 363 ? 4.617 -28.297 -30.047 1 96.25 363 TYR B N 1
ATOM 5864 C CA . TYR B 1 363 ? 5.844 -27.984 -29.328 1 96.25 363 TYR B CA 1
ATOM 5865 C C . TYR B 1 363 ? 6.637 -26.891 -30.016 1 96.25 363 TYR B C 1
ATOM 5867 O O . TYR B 1 363 ? 7.113 -25.953 -29.375 1 96.25 363 TYR B O 1
ATOM 5875 N N . SER B 1 364 ? 6.762 -26.953 -31.344 1 94.62 364 SER B N 1
ATOM 5876 C CA . SER B 1 364 ? 7.578 -26 -32.094 1 94.62 364 SER B CA 1
ATOM 5877 C C . SER B 1 364 ? 7.035 -24.578 -31.953 1 94.62 364 SER B C 1
ATOM 5879 O O . SER B 1 364 ? 7.801 -23.609 -31.984 1 94.62 364 SER B O 1
ATOM 5881 N N . GLN B 1 365 ? 5.762 -24.484 -31.781 1 93.56 365 GLN B N 1
ATOM 5882 C CA . GLN B 1 365 ? 5.125 -23.188 -31.656 1 93.56 365 GLN B CA 1
ATOM 5883 C C . GLN B 1 365 ? 5.219 -22.656 -30.234 1 93.56 365 GLN B C 1
ATOM 5885 O O . GLN B 1 365 ? 4.977 -21.469 -29.984 1 93.56 365 GLN B O 1
ATOM 5890 N N . ASN B 1 366 ? 5.578 -23.516 -29.359 1 94.5 366 ASN B N 1
ATOM 5891 C CA . ASN B 1 366 ? 5.609 -23.141 -27.953 1 94.5 366 ASN B CA 1
ATOM 5892 C C . ASN B 1 366 ? 7.027 -22.812 -27.484 1 94.5 366 ASN B C 1
ATOM 5894 O O . ASN B 1 366 ? 7.234 -22.359 -26.359 1 94.5 366 ASN B O 1
ATOM 5898 N N . GLN B 1 367 ? 7.988 -23.016 -28.297 1 97.25 367 GLN B N 1
ATOM 5899 C CA . GLN B 1 367 ? 9.383 -22.797 -27.906 1 97.25 367 GLN B CA 1
ATOM 5900 C C . GLN B 1 367 ? 9.672 -21.312 -27.703 1 97.25 367 GLN B C 1
ATOM 5902 O O . GLN B 1 367 ? 9.07 -20.469 -28.359 1 97.25 367 GLN B O 1
ATOM 5907 N N . ILE B 1 368 ? 10.555 -21.031 -26.844 1 98.06 368 ILE B N 1
ATOM 5908 C CA . ILE B 1 368 ? 10.953 -19.656 -26.562 1 98.06 368 ILE B CA 1
ATOM 5909 C C . ILE B 1 368 ? 12.469 -19.578 -26.375 1 98.06 368 ILE B C 1
ATOM 5911 O O . ILE B 1 368 ? 13.062 -20.469 -25.766 1 98.06 368 ILE B O 1
ATOM 5915 N N . SER B 1 369 ? 13.117 -18.562 -26.906 1 97.56 369 SER B N 1
ATOM 5916 C CA . SER B 1 369 ? 14.555 -18.359 -26.75 1 97.56 369 SER B CA 1
ATOM 5917 C C . SER B 1 369 ? 14.883 -17.844 -25.359 1 97.56 369 SER B C 1
ATOM 5919 O O . SER B 1 369 ? 13.992 -17.406 -24.625 1 97.56 369 SER B O 1
ATOM 5921 N N . GLU B 1 370 ? 16.109 -17.938 -25 1 97.06 370 GLU B N 1
ATOM 5922 C CA . GLU B 1 370 ? 16.562 -17.375 -23.719 1 97.06 370 GLU B CA 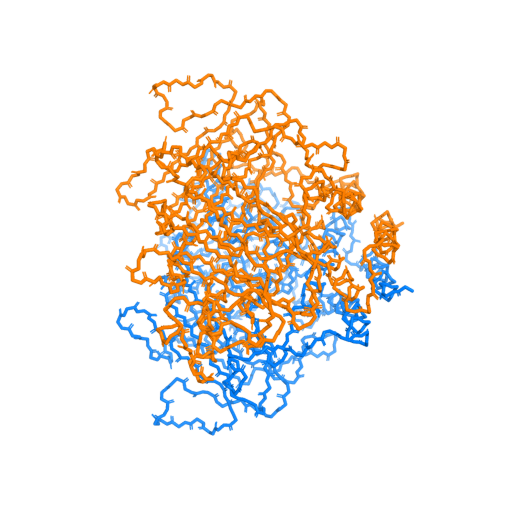1
ATOM 5923 C C . GLU B 1 370 ? 16.266 -15.883 -23.641 1 97.06 370 GLU B C 1
ATOM 5925 O O . GLU B 1 370 ? 15.867 -15.375 -22.594 1 97.06 370 GLU B O 1
ATOM 5930 N N . GLU B 1 371 ? 16.5 -15.227 -24.719 1 97.56 371 GLU B N 1
ATOM 5931 C CA . GLU B 1 371 ? 16.219 -13.789 -24.766 1 97.56 371 GLU B CA 1
ATOM 5932 C C . GLU B 1 371 ? 14.734 -13.508 -24.625 1 97.56 371 GLU B C 1
ATOM 5934 O O . GLU B 1 371 ? 14.336 -12.57 -23.922 1 97.56 371 GLU B O 1
ATOM 5939 N N . GLY B 1 372 ? 13.977 -14.289 -25.328 1 97.94 372 GLY B N 1
ATOM 5940 C CA . GLY B 1 372 ? 12.539 -14.164 -25.203 1 97.94 372 GLY B CA 1
ATOM 5941 C C . GLY B 1 372 ? 12.047 -14.367 -23.781 1 97.94 372 GLY B C 1
ATOM 5942 O O . GLY B 1 372 ? 11.18 -13.641 -23.297 1 97.94 372 GLY B O 1
ATOM 5943 N N . TRP B 1 373 ? 12.617 -15.352 -23.172 1 98.19 373 TRP B N 1
ATOM 5944 C CA . TRP B 1 373 ? 12.258 -15.641 -21.781 1 98.19 373 TRP B CA 1
ATOM 5945 C C . TRP B 1 373 ? 12.625 -14.477 -20.875 1 98.19 373 TRP B C 1
ATOM 5947 O O . TRP B 1 373 ? 11.812 -14.039 -20.047 1 98.19 373 TRP B O 1
ATOM 5957 N N . ARG B 1 374 ? 13.812 -13.945 -21 1 98 374 ARG B N 1
ATOM 5958 C CA . ARG B 1 374 ? 14.266 -12.812 -20.203 1 98 374 ARG B CA 1
ATOM 5959 C C . ARG B 1 374 ? 13.344 -11.609 -20.375 1 98 374 ARG B C 1
ATOM 5961 O O . ARG B 1 374 ? 13.023 -10.922 -19.406 1 98 374 ARG B O 1
ATOM 5968 N N . SER B 1 375 ? 12.914 -11.391 -21.562 1 98 375 SER B N 1
ATOM 5969 C CA . SER B 1 375 ? 12 -10.297 -21.859 1 98 375 SER B CA 1
ATOM 5970 C C . SER B 1 375 ? 10.664 -10.492 -21.156 1 98 375 SER B C 1
ATOM 5972 O O . SER B 1 375 ? 10.086 -9.531 -20.625 1 98 375 SER B O 1
ATOM 5974 N N . ARG B 1 376 ? 10.227 -11.672 -21.156 1 97.88 376 ARG B N 1
ATOM 5975 C CA . ARG B 1 376 ? 8.961 -12 -20.516 1 97.88 376 ARG B CA 1
ATOM 5976 C C . ARG B 1 376 ? 9.039 -11.727 -19.016 1 97.88 376 ARG B C 1
ATOM 5978 O O . ARG B 1 376 ? 8.109 -11.156 -18.438 1 97.88 376 ARG B O 1
ATOM 5985 N N . ILE B 1 377 ? 10.125 -12.07 -18.391 1 98.44 377 ILE B N 1
ATOM 5986 C CA . ILE B 1 377 ? 10.281 -11.859 -16.969 1 98.44 377 ILE B CA 1
ATOM 5987 C C . ILE B 1 377 ? 10.422 -10.359 -16.672 1 98.44 377 ILE B C 1
ATOM 5989 O O . ILE B 1 377 ? 9.852 -9.859 -15.703 1 98.44 377 ILE B O 1
ATOM 5993 N N . ALA B 1 378 ? 11.109 -9.641 -17.484 1 98.06 378 ALA B N 1
ATOM 5994 C CA . ALA B 1 378 ? 11.234 -8.188 -17.328 1 98.06 378 ALA B CA 1
ATOM 5995 C C . ALA B 1 378 ? 9.867 -7.512 -17.406 1 98.06 378 ALA B C 1
ATOM 5997 O O . ALA B 1 378 ? 9.594 -6.574 -16.641 1 98.06 378 ALA B O 1
ATOM 5998 N N . GLU B 1 379 ? 9.094 -7.988 -18.328 1 96.88 379 GLU B N 1
ATOM 5999 C CA . GLU B 1 379 ? 7.754 -7.434 -18.469 1 96.88 379 GLU B CA 1
ATOM 6000 C C . GLU B 1 379 ? 6.922 -7.676 -17.219 1 96.88 379 GLU B C 1
ATOM 6002 O O . GLU B 1 379 ? 6.168 -6.801 -16.781 1 96.88 379 GLU B O 1
ATOM 6007 N N . ARG B 1 380 ? 7.031 -8.859 -16.656 1 97.31 380 ARG B N 1
ATOM 6008 C CA . ARG B 1 380 ? 6.336 -9.172 -15.414 1 97.31 380 ARG B CA 1
ATOM 6009 C C . ARG B 1 380 ? 6.777 -8.234 -14.289 1 97.31 380 ARG B C 1
ATOM 6011 O O . ARG B 1 380 ? 5.941 -7.699 -13.562 1 97.31 380 ARG B O 1
ATOM 6018 N N . GLN B 1 381 ? 8.078 -8.039 -14.148 1 96.94 381 GLN B N 1
ATOM 6019 C CA . GLN B 1 381 ? 8.641 -7.16 -13.125 1 96.94 381 GLN B CA 1
ATOM 6020 C C . GLN B 1 381 ? 8.086 -5.742 -13.25 1 96.94 381 GLN B C 1
ATOM 6022 O O . GLN B 1 381 ? 7.637 -5.16 -12.266 1 96.94 381 GLN B O 1
ATOM 6027 N N . THR B 1 382 ? 8.016 -5.273 -14.445 1 95.56 382 THR B N 1
ATOM 6028 C CA . THR B 1 382 ? 7.551 -3.916 -14.703 1 95.56 382 THR B CA 1
ATOM 6029 C C . THR B 1 382 ? 6.051 -3.801 -14.438 1 95.56 382 THR B C 1
ATOM 6031 O O . THR B 1 382 ? 5.594 -2.84 -13.812 1 95.56 382 THR B O 1
ATOM 6034 N N . ALA B 1 383 ? 5.34 -4.75 -14.914 1 95.62 383 ALA B N 1
ATOM 6035 C CA . ALA B 1 383 ? 3.885 -4.691 -14.812 1 95.62 383 ALA B CA 1
ATOM 6036 C C . ALA B 1 383 ? 3.434 -4.781 -13.352 1 95.62 383 ALA B C 1
ATOM 6038 O O . ALA B 1 383 ? 2.514 -4.074 -12.938 1 95.62 383 ALA B O 1
ATOM 6039 N N . ILE B 1 384 ? 4.07 -5.641 -12.617 1 95.62 384 ILE B N 1
ATOM 6040 C CA . ILE B 1 384 ? 3.717 -5.75 -11.211 1 95.62 384 ILE B CA 1
ATOM 6041 C C . ILE B 1 384 ? 4.145 -4.484 -10.469 1 95.62 384 ILE B C 1
ATOM 6043 O O . ILE B 1 384 ? 3.396 -3.961 -9.641 1 95.62 384 ILE B O 1
ATOM 6047 N N . GLY B 1 385 ? 5.328 -3.998 -10.75 1 93.62 385 GLY B N 1
ATOM 6048 C CA . GLY B 1 385 ? 5.777 -2.756 -10.148 1 93.62 385 GLY B CA 1
ATOM 6049 C C . GLY B 1 385 ? 4.828 -1.598 -10.383 1 93.62 385 GLY B C 1
ATOM 6050 O O . GLY B 1 385 ? 4.582 -0.795 -9.477 1 93.62 385 GLY B O 1
ATOM 6051 N N . ALA B 1 386 ? 4.207 -1.524 -11.516 1 92.44 386 ALA B N 1
ATOM 6052 C CA . ALA B 1 386 ? 3.326 -0.424 -11.898 1 92.44 386 ALA B CA 1
ATOM 6053 C C . ALA B 1 386 ? 1.952 -0.568 -11.258 1 92.44 386 ALA B C 1
ATOM 6055 O O . ALA B 1 386 ? 1.261 0.427 -11.023 1 92.44 386 ALA B O 1
ATOM 6056 N N . ARG B 1 387 ? 1.568 -1.748 -10.914 1 89.56 387 ARG B N 1
ATOM 6057 C CA . ARG B 1 387 ? 0.196 -2.012 -10.492 1 89.56 387 ARG B CA 1
ATOM 6058 C C . ARG B 1 387 ? 0.106 -2.145 -8.977 1 89.56 387 ARG B C 1
ATOM 6060 O O . ARG B 1 387 ? -0.893 -1.748 -8.367 1 89.56 387 ARG B O 1
ATOM 6067 N N . MET B 1 388 ? 0.978 -2.818 -8.344 1 74.5 388 MET B N 1
ATOM 6068 C CA . MET B 1 388 ? 0.809 -3.219 -6.953 1 74.5 388 MET B CA 1
ATOM 6069 C C . MET B 1 388 ? 1.711 -2.398 -6.035 1 74.5 388 MET B C 1
ATOM 6071 O O . MET B 1 388 ? 1.469 -2.316 -4.832 1 74.5 388 MET B O 1
ATOM 6075 N N . LEU B 1 389 ? 2.357 -1.369 -6.574 1 64.62 389 LEU B N 1
ATOM 6076 C CA . LEU B 1 389 ? 3.338 -0.608 -5.809 1 64.62 389 LEU B CA 1
ATOM 6077 C C . LEU B 1 389 ? 3.656 -1.306 -4.488 1 64.62 389 LEU B C 1
ATOM 6079 O O . LEU B 1 389 ? 2.846 -2.082 -3.98 1 64.62 389 LEU B O 1
ATOM 6083 N N . GLY B 1 390 ? 4.82 -1.292 -3.963 1 72.19 390 GLY B N 1
ATOM 6084 C CA . GLY B 1 390 ? 5.281 -1.9 -2.725 1 72.19 390 GLY B CA 1
ATOM 6085 C C . GLY B 1 390 ? 5.125 -0.992 -1.52 1 72.19 390 GLY B C 1
ATOM 6086 O O . GLY B 1 390 ? 4.797 0.188 -1.663 1 72.19 390 GLY B O 1
#

Solvent-accessible surface area (backbone atoms only — not comparable to full-atom values): 39905 Å² total; per-residue (Å²): 114,68,53,49,54,23,49,52,26,51,54,51,35,48,50,53,50,76,61,41,84,83,55,82,48,71,64,50,46,53,51,44,53,53,48,47,49,25,37,54,23,50,25,38,49,49,40,70,60,62,33,78,64,66,30,48,42,29,54,50,44,43,97,73,33,61,42,78,45,41,57,97,43,43,49,36,34,31,35,57,44,43,15,84,44,44,34,40,37,40,34,36,62,46,63,44,71,40,46,35,42,33,34,29,35,82,51,66,79,41,68,86,40,78,42,49,47,74,42,45,48,46,58,91,74,41,72,61,46,95,86,29,39,36,60,40,33,38,18,56,58,77,61,43,90,88,40,77,35,44,44,54,38,60,82,49,60,30,36,40,38,36,38,42,31,39,45,54,65,84,48,44,74,55,38,51,24,48,38,29,62,90,42,56,30,50,56,80,79,80,85,47,72,67,55,54,40,46,28,29,39,45,16,15,52,46,36,35,44,49,57,49,17,36,62,44,49,45,58,76,73,30,65,74,48,67,74,62,40,60,41,53,40,35,73,38,85,53,45,51,74,38,27,32,29,26,45,22,27,40,75,46,56,81,61,30,26,37,41,38,38,28,49,66,66,90,35,74,30,42,37,37,38,41,18,40,81,73,27,18,48,55,66,55,49,51,37,47,26,53,48,32,66,73,69,43,62,66,44,94,88,46,32,30,61,34,40,38,23,64,58,88,84,49,42,66,38,48,29,51,42,84,78,47,44,48,34,33,38,38,38,41,34,31,71,38,92,61,87,68,43,64,83,58,22,59,48,68,45,78,42,49,53,88,45,46,68,78,70,38,95,60,39,82,80,33,50,45,51,73,66,55,49,30,50,52,27,30,49,37,39,44,36,46,33,44,66,62,54,76,114,67,54,49,54,23,47,53,24,52,52,51,36,48,52,52,52,75,62,40,84,82,56,80,47,71,66,49,47,53,52,43,53,53,50,48,49,23,38,54,23,48,25,38,51,49,40,70,60,64,34,77,66,65,32,48,42,28,56,50,45,44,100,73,33,61,41,77,46,41,56,96,44,43,49,35,34,30,35,56,44,43,15,84,42,44,32,39,39,39,36,35,63,45,62,43,71,41,44,35,44,32,32,29,34,81,51,66,77,40,69,86,41,77,40,49,46,73,42,46,46,44,58,89,75,40,72,62,46,97,88,29,39,36,58,38,33,38,17,56,58,76,60,43,90,88,41,77,34,43,44,54,37,61,81,50,59,31,36,41,38,36,38,42,30,39,46,54,65,83,49,44,75,57,36,51,24,47,36,28,62,90,43,57,29,52,58,81,77,80,85,47,72,67,56,52,41,47,27,30,38,45,16,15,51,46,36,35,45,50,56,49,17,36,62,44,50,44,58,75,73,29,67,74,47,65,73,64,40,60,43,52,40,35,72,41,86,54,44,51,73,38,28,32,30,25,44,21,28,41,74,46,58,80,63,29,27,36,43,38,39,27,48,66,67,88,35,75,31,42,37,38,37,42,19,39,80,72,28,17,47,54,67,55,49,50,38,49,25,53,46,30,65,73,70,44,64,68,45,95,87,47,32,32,60,34,39,39,24,63,58,88,83,49,42,66,39,47,28,50,41,83,78,49,47,47,33,35,39,40,38,41,33,32,71,39,90,61,87,68,44,64,83,59,23,58,47,70,45,80,42,49,54,88,46,46,68,79,71,37,94,58,39,83,78,33,50,44,51,72,66,55,49,30,50,53,28,30,49,37,39,43,36,47,31,42,67,63,53,75

Secondary structure (DSSP, 8-state):
-TTHHHHHHHHHHHHHHHT-TT--SHHHHHHHHHHHHHHHHHHHHHHHH--SSS---EE-S-TTS--SS--TTEEEEEEEEETTS-EEEEEE--S-SEEEEEEEESS---SS---EEEEEEEGGGS---TTSEEEEEEESSPP-TTSTTEEEPPSSEEEEEEEEE-SSTTSPP-EEEEEEGGGTT--PPPP-HHHHHHHHHHHHHHHHHHHHHHHHHHHHHTTTSPTTEEPPPEE-TTS-TT-EEEEEEEE--TTEEEEEEEEPPSSSEEEEEEE-TTSSB---SSS--EEETTTSPBPTTSEEEEEEESS--SBTTEEE-TT-SEEEEEEEEES-SS---GGGS-EEEEEEGGGHHHH-TTHHHHB--HHHHHHHHHHHHHHHHHHH--/-TTHHHHHHHHHHHHHHHT-TT--SHHHHHHHHHHHHHHHHHHHHHHHH--SSS---EE-S-TTS--SS--TTEEEEEEEEETTS-EEEEEE--S-SEEEEEEEESS---SS--PEEEEEEEGGGS---TTSEEEEEEESSPP-TTSTTEEEPPSSEEEEEEEEE-SSTTSPP-EEEEEEGGGTT--PPPP-HHHHHHHHHHHHHHHHHHHHHHHHHHHHHTTTSPTTEEPPPEE-TTS-TT-EEEEEEEE--TTEEEEEEEEPPSSSEEEEEEE-TTSSB---SSS--EEETTTS-B-TTSEEEEEEESS--SBTTEEE-TT-SEEEEEEEEES-SS---GGGS-EEEEEEGGGHHHH-TTHHHHB--HHHHHHHHHHHHHHHHHHH--

Organism: Mycobacteroides abscessus (strain ATCC 19977 / DSM 44196 / CCUG 20993 / CIP 104536 / JCM 13569 / NCTC 13031 / TMC 1543 / L948) (NCBI:txid561007)